Protein AF-A0A397FBP7-F1 (afdb_monomer_lite)

Organism: Aphanomyces astaci (NCBI:txid112090)

InterPro domains:
  IPR001757 P-type ATPase [TIGR01494] (170-275)
  IPR006544 P-type ATPase, subfamily V [PTHR45630] (65-369)
  IPR008250 P-type ATPase, A domain superfamily [SSF81653] (63-155)
  IPR018303 P-type ATPase, phosphorylation site [PS00154] (259-265)
  IPR023214 HAD superfamily [G3DSA:3.40.50.1000] (254-266)
  IPR023214 HAD superfamily [G3DSA:3.40.50.1000] (421-457)
  IPR023298 P-type ATPase, transmembrane domain superfamily [SSF81665] (27-251)
  IPR023299 P-type ATPase, cytoplasmic domain N [G3DSA:3.40.1110.10] (371-420)
  IPR036412 HAD-like superfamily [SSF56784] (252-458)

Foldseek 3Di:
DDDDDQDWPQWAFPVCVLPDPDDDDPVVVVVVCVRANDQDADDDDDDPVNVVVLVVVAPADDDDDDDDDDDDDAFDAAADDDDPVVDDRRDIRHCPPPPFPCVSHDDAPPDDDQDDDQDDPPPDDDDHDQDPVSGDDDDDGHGACRGPVNVVVVCVSVVPPPPRPPPVVVVVVLVVLQVVLVVVLVVLLVVQVVDPVDDPVVNVVVSVCSNVVSDPPCVRVVVHVVLVVVQVVCVVVVHHDRDSVCVVVVVVAQADEDEVAVTFFPVQKAWQAFFDAPDDDDDDPPDPTDGDFLLRADQVLLCQLLQQDPWDADPNDIHHGSVSVNSCVRNQWDADHQQKIAHDPPRDDHDRIDHHPDYDHDRPVPDDDDDPPLVLLLWDKDWTWADDDDPVCVVVVVVDDPVVRPPPTDTSGITTMDGHTDPCSQVVLVVCVVVNHQYAYDYPDDPSNVVNSCVVNVHHD

Sequence (461 aa):
MVFHRLSYPTTHALQYYTQHTGYHSLAELNAASARWQDNEFDIPMPEFWELLKQHLVAPFFVFQVNEAMLSGESIPLRKEMLDVSQYDADTVFNMDENVATVKKHILYGGTKVLQFTAANSAIHASSVPDPPDKGCIAFVLRTGFGTTQGNLMRTILFSAQRVTANNMESMLFILCLLCFALVASGMVLHQGLQDPTRNTFKLFLHCVMIITSVVPPELPMELSLAVTNSLLSLSKRNIFCTEPFRIPFAGKVDVVCFDKTGTLTSDALEMHGVAGLLATSVVPLDNPVQLVAPTALPTSVQLILAGCHSLMVVDGKVLGDPLETTILSHVKWNLRPGDVLVPHWSFSPGPKSMKIVHRYAFSSELKRMMYTHYAMKGCRVLALGSKSLSTRDLQRFKTIARSTMETDLVFGGFVVLDCPLKPDTADVILHLNKSNHKLVMITGDNALTACDVATQTNTRL

pLDDT: mean 74.11, std 14.35, range [25.36, 94.19]

Secondary structure (DSSP, 8-state):
----PPPPS-SSBHHHHHH-----SHHHHHHHHHHH--S-----PPPHHHHHHHHHHSSS-----------------------GGGS-TT-B--TTT-HHHHTTT---TTPPP----PPPTTS--SSPPPPTT----------GGGSHHHHHHHHHHHH--------HHHHHHHHHHHHHHHHHHHHHHHHHHH-TTS-HHHHHHHHHHHHHHTS-TTHHHHHHHHHHHHHHHHHTTT---S-GGGTGGGGG--EEEEPIIIIIB-S--EEEEEE---SS----TTS---PBPGGG--HHHHHHHHHS---EEETTEEES-HHHHHHHHHHTEEEETTTEEEE-TTS-SS-S-EE----PPP-GGG-----HHHHHTT-EEEEEEE----HHHHHTGGGS-HHHHSSSPEEEEEEEEE-PBPTTHHHHHHHHHHTT-EEEE--SS-HHHHHHHHHHHT-B-

Radius of gyration: 33.46 Å; chains: 1; bounding box: 72×76×107 Å

Structure (mmCIF, N/CA/C/O backbone):
data_AF-A0A397FBP7-F1
#
_entry.id   AF-A0A397FBP7-F1
#
loop_
_atom_site.group_PDB
_atom_site.id
_atom_site.type_symbol
_atom_site.label_atom_id
_atom_site.label_alt_id
_atom_site.label_comp_id
_atom_site.label_asym_id
_atom_site.label_entity_id
_atom_site.label_seq_id
_atom_site.pdbx_PDB_ins_code
_atom_site.Cartn_x
_atom_site.Cartn_y
_atom_site.Cartn_z
_atom_site.occupancy
_atom_site.B_iso_or_equiv
_atom_site.auth_seq_id
_atom_site.auth_comp_id
_atom_site.auth_asym_id
_atom_site.auth_atom_id
_atom_site.pdbx_PDB_model_num
ATOM 1 N N . MET A 1 1 ? -19.936 38.260 -5.306 1.00 57.00 1 MET A N 1
ATOM 2 C CA . MET A 1 1 ? -18.669 37.528 -5.522 1.00 57.00 1 MET A CA 1
ATOM 3 C C . MET A 1 1 ? -18.979 36.046 -5.462 1.00 57.00 1 MET A C 1
ATOM 5 O O . MET A 1 1 ? -19.593 35.624 -4.493 1.00 57.00 1 MET A O 1
ATOM 9 N N . VAL A 1 2 ? -18.639 35.290 -6.505 1.00 80.00 2 VAL A N 1
ATOM 10 C CA . VAL A 1 2 ? -18.796 33.828 -6.519 1.00 80.00 2 VAL A CA 1
ATOM 11 C C . VAL A 1 2 ? -17.425 33.237 -6.232 1.00 80.00 2 VAL A C 1
ATOM 13 O O . VAL A 1 2 ? -16.472 33.527 -6.952 1.00 80.00 2 VAL A O 1
ATOM 16 N N . PHE A 1 3 ? -17.311 32.455 -5.164 1.00 85.25 3 PHE A N 1
ATOM 17 C CA . PHE A 1 3 ? -16.082 31.731 -4.868 1.00 85.25 3 PHE A CA 1
ATOM 18 C C . PHE A 1 3 ? -15.971 30.546 -5.828 1.00 85.25 3 PHE A C 1
ATOM 20 O O . PHE A 1 3 ? -16.862 29.700 -5.878 1.00 85.25 3 PHE A O 1
ATOM 27 N N . HIS A 1 4 ? -14.889 30.493 -6.600 1.00 80.94 4 HIS A N 1
ATOM 28 C CA . HIS A 1 4 ? -14.573 29.373 -7.480 1.00 80.94 4 HIS A CA 1
ATOM 29 C C . HIS A 1 4 ? -13.304 28.673 -6.999 1.00 80.94 4 HIS A C 1
ATOM 31 O O . HIS A 1 4 ? -12.451 29.263 -6.334 1.00 80.94 4 HIS A O 1
ATOM 37 N N . ARG A 1 5 ? -13.156 27.397 -7.362 1.00 80.00 5 ARG A N 1
ATOM 38 C CA . ARG A 1 5 ? -11.921 26.660 -7.091 1.00 80.00 5 ARG A CA 1
ATOM 39 C C . ARG A 1 5 ? -10.759 27.290 -7.864 1.00 80.00 5 ARG A C 1
ATOM 41 O O . ARG A 1 5 ? -10.935 27.807 -8.971 1.00 80.00 5 ARG A O 1
ATOM 48 N N . LEU A 1 6 ? -9.568 27.240 -7.277 1.00 82.25 6 LEU A N 1
ATOM 49 C CA . LEU A 1 6 ? -8.357 27.731 -7.918 1.00 82.25 6 LEU A CA 1
ATOM 50 C C . LEU A 1 6 ? -8.073 26.937 -9.201 1.00 82.25 6 LEU A C 1
ATOM 52 O O . LEU A 1 6 ? -8.035 25.707 -9.181 1.00 82.25 6 LEU A O 1
ATOM 56 N N . SER A 1 7 ? -7.884 27.652 -10.309 1.00 80.00 7 SER A N 1
ATOM 57 C CA . SER A 1 7 ? -7.534 27.059 -11.602 1.00 80.00 7 SER A CA 1
ATOM 58 C C . SER A 1 7 ? -6.019 27.081 -11.794 1.00 80.00 7 SER A C 1
ATOM 60 O O . SER A 1 7 ? -5.401 28.151 -11.715 1.00 80.00 7 SER A O 1
ATOM 62 N N . TYR A 1 8 ? -5.446 25.903 -12.038 1.00 82.94 8 TYR A N 1
ATOM 63 C CA . TYR A 1 8 ? -4.032 25.691 -12.353 1.00 82.94 8 TYR A CA 1
ATOM 64 C C . TYR A 1 8 ? -3.817 25.650 -13.874 1.00 82.94 8 TYR A C 1
ATOM 66 O O . TYR A 1 8 ? -4.752 25.300 -14.598 1.00 82.94 8 TYR A O 1
ATOM 74 N N . PRO A 1 9 ? -2.609 25.975 -14.370 1.00 77.75 9 PRO A N 1
ATOM 75 C CA . PRO A 1 9 ? -2.277 25.911 -15.791 1.00 77.75 9 PRO A CA 1
ATOM 76 C C . PRO A 1 9 ? -2.092 24.449 -16.226 1.00 77.75 9 PRO A C 1
ATOM 78 O O . PRO A 1 9 ? -0.980 24.007 -16.503 1.00 77.75 9 PRO A O 1
ATOM 81 N N . THR A 1 10 ? -3.173 23.668 -16.240 1.00 73.94 10 THR A N 1
ATOM 82 C CA . THR A 1 10 ? -3.179 22.241 -16.622 1.00 73.94 10 THR A CA 1
ATOM 83 C C . THR A 1 10 ? -4.046 21.949 -17.846 1.00 73.94 10 THR A C 1
ATOM 85 O O . THR A 1 10 ? -4.311 20.784 -18.117 1.00 73.94 10 THR A O 1
ATOM 88 N N . THR A 1 11 ? -4.526 22.991 -18.531 1.00 74.06 11 THR A N 1
ATOM 89 C CA . THR A 1 11 ? -5.447 22.909 -19.679 1.00 74.06 11 THR A CA 1
ATOM 90 C C . THR A 1 11 ? -5.023 23.811 -20.846 1.00 74.06 11 THR A C 1
ATOM 92 O O . THR A 1 11 ? -5.834 24.121 -21.715 1.00 74.06 11 THR A O 1
ATOM 95 N N . HIS A 1 12 ? -3.770 24.279 -20.871 1.00 77.94 12 HIS A N 1
ATOM 96 C CA . HIS A 1 12 ? -3.262 25.103 -21.973 1.00 77.94 12 HIS A CA 1
ATOM 97 C C . HIS A 1 12 ? -2.798 24.238 -23.158 1.00 77.94 12 HIS A C 1
ATOM 99 O O . HIS A 1 12 ? -2.541 23.042 -23.018 1.00 77.94 12 HIS A O 1
ATOM 105 N N . ALA A 1 13 ? -2.679 24.843 -24.342 1.00 75.94 13 ALA A N 1
ATOM 106 C CA . ALA A 1 13 ? -2.097 24.186 -25.513 1.00 75.94 13 ALA A CA 1
ATOM 107 C C . ALA A 1 13 ? -0.622 23.826 -25.270 1.00 75.94 13 ALA A C 1
ATOM 109 O O . ALA A 1 13 ? 0.086 24.552 -24.571 1.00 75.94 13 ALA A O 1
ATOM 110 N N . LEU A 1 14 ? -0.132 22.741 -25.875 1.00 72.69 14 LEU A N 1
ATOM 111 C CA . LEU A 1 14 ? 1.269 22.314 -25.736 1.00 72.69 14 LEU A CA 1
ATOM 112 C C . LEU A 1 14 ? 2.275 23.419 -26.093 1.00 72.69 14 LEU A C 1
ATOM 114 O O . LEU A 1 14 ? 3.289 23.578 -25.412 1.00 72.69 14 LEU A O 1
ATOM 118 N N . GLN A 1 15 ? 1.940 24.242 -27.088 1.00 71.56 15 GLN A N 1
ATOM 119 C CA . GLN A 1 15 ? 2.752 25.376 -27.522 1.00 71.56 15 GLN A CA 1
ATOM 120 C C . GLN A 1 15 ? 3.007 26.405 -26.407 1.00 71.56 15 GLN A C 1
ATOM 122 O O . GLN A 1 15 ? 4.097 26.978 -26.327 1.00 71.56 15 GLN A O 1
ATOM 127 N N . TYR A 1 16 ? 2.038 26.600 -25.506 1.00 78.50 16 TYR A N 1
ATOM 128 C CA . TYR A 1 16 ? 2.185 27.497 -24.360 1.00 78.50 16 TYR A CA 1
ATOM 129 C C . TYR A 1 16 ? 3.340 27.052 -23.454 1.00 78.50 16 TYR A C 1
ATOM 131 O O . TYR A 1 16 ? 4.154 27.882 -23.059 1.00 78.50 16 TYR A O 1
ATOM 139 N N . TYR A 1 17 ? 3.462 25.748 -23.184 1.00 75.88 17 TYR A N 1
ATOM 140 C CA . TYR A 1 17 ? 4.515 25.202 -22.321 1.00 75.88 17 TYR A CA 1
ATOM 141 C C . TYR A 1 17 ? 5.895 25.221 -22.980 1.00 75.88 17 TYR A C 1
ATOM 143 O O . TYR A 1 17 ? 6.896 25.355 -22.285 1.00 75.88 17 TYR A O 1
ATOM 151 N N . THR A 1 18 ? 5.962 25.107 -24.308 1.00 71.81 18 THR A N 1
ATOM 152 C CA . THR A 1 18 ? 7.237 25.122 -25.043 1.00 71.81 18 THR A CA 1
ATOM 153 C C . THR A 1 18 ? 7.805 26.525 -25.210 1.00 71.81 18 THR A C 1
ATOM 155 O O . THR A 1 18 ? 9.017 26.690 -25.281 1.00 71.81 18 THR A O 1
ATOM 158 N N . GLN A 1 19 ? 6.931 27.531 -25.293 1.00 75.38 19 GLN A N 1
ATOM 159 C CA . GLN A 1 19 ? 7.318 28.931 -25.477 1.00 75.38 19 GLN A CA 1
ATOM 160 C C . GLN A 1 19 ? 7.490 29.679 -24.150 1.00 75.38 19 GLN A C 1
ATOM 162 O O . GLN A 1 19 ? 8.045 30.774 -24.141 1.00 75.38 19 GLN A O 1
ATOM 167 N N . HIS A 1 20 ? 7.005 29.124 -23.035 1.00 77.81 20 HIS A N 1
ATOM 168 C CA . HIS A 1 20 ? 7.120 29.763 -21.730 1.00 77.81 20 HIS A CA 1
ATOM 169 C C . HIS A 1 20 ? 8.555 29.731 -21.207 1.00 77.81 20 HIS A C 1
ATOM 171 O O . HIS A 1 20 ? 9.123 28.674 -20.945 1.00 77.81 20 HIS A O 1
ATOM 177 N N . THR A 1 21 ? 9.100 30.917 -20.963 1.00 79.38 21 THR A N 1
ATOM 178 C CA . THR A 1 21 ? 10.468 31.146 -20.478 1.00 79.38 21 THR A CA 1
ATOM 179 C C . THR A 1 21 ? 10.533 31.505 -18.990 1.00 79.38 21 THR A C 1
ATOM 181 O O . THR A 1 21 ? 11.575 31.931 -18.497 1.00 79.38 21 THR A O 1
ATOM 184 N N . GLY A 1 22 ? 9.428 31.310 -18.264 1.00 82.56 22 GLY A N 1
ATOM 185 C CA . GLY A 1 22 ? 9.288 31.644 -16.845 1.00 82.56 22 GLY A CA 1
ATOM 186 C C . GLY A 1 22 ? 8.736 33.053 -16.609 1.00 82.56 22 GLY A C 1
ATOM 187 O O . GLY A 1 22 ? 8.224 33.692 -17.523 1.00 82.56 22 GLY A O 1
ATOM 188 N N . TYR A 1 23 ? 8.806 33.517 -15.360 1.00 84.50 23 TYR A N 1
ATOM 189 C CA . TYR A 1 23 ? 8.371 34.863 -14.979 1.00 84.50 23 TYR A CA 1
ATOM 190 C C . TYR A 1 23 ? 9.497 35.869 -15.205 1.00 84.50 23 TYR A C 1
ATOM 192 O O . TYR A 1 23 ? 10.624 35.647 -14.757 1.00 84.50 23 TYR A O 1
ATOM 200 N N . HIS A 1 24 ? 9.192 36.985 -15.864 1.00 84.19 24 HIS A N 1
ATOM 201 C CA . HIS A 1 24 ? 10.197 37.990 -16.220 1.00 84.19 24 HIS A CA 1
ATOM 202 C C . HIS A 1 24 ? 10.176 39.208 -15.296 1.00 84.19 24 HIS A C 1
ATOM 204 O O . HIS A 1 24 ? 11.171 39.929 -15.215 1.00 84.19 24 HIS A O 1
ATOM 210 N N . SER A 1 25 ? 9.071 39.439 -14.579 1.00 89.25 25 SER A N 1
ATOM 211 C CA . SER A 1 25 ? 8.932 40.575 -13.666 1.00 89.25 25 SER A CA 1
ATOM 212 C C . SER A 1 25 ? 8.541 40.167 -12.243 1.00 89.25 25 SER A C 1
ATOM 214 O O . SER A 1 25 ? 7.801 39.212 -12.012 1.00 89.25 25 SER A O 1
ATOM 216 N N . LEU A 1 26 ? 8.993 40.960 -11.266 1.00 87.44 26 LEU A N 1
ATOM 217 C CA . LEU A 1 26 ? 8.579 40.841 -9.861 1.00 87.44 26 LEU A CA 1
ATOM 218 C C . LEU A 1 26 ? 7.067 41.050 -9.677 1.00 87.44 26 LEU A C 1
ATOM 220 O O . LEU A 1 26 ? 6.473 40.467 -8.778 1.00 87.44 26 LEU A O 1
ATOM 224 N N . ALA A 1 27 ? 6.429 41.855 -10.533 1.00 88.94 27 ALA A N 1
ATOM 225 C CA . ALA A 1 27 ? 4.986 42.078 -10.489 1.00 88.94 27 ALA A CA 1
ATOM 226 C C . ALA A 1 27 ? 4.200 40.815 -10.879 1.00 88.94 27 ALA A C 1
ATOM 228 O O . ALA A 1 27 ? 3.244 40.456 -10.192 1.00 88.94 27 ALA A O 1
ATOM 229 N N . GLU A 1 28 ? 4.631 40.114 -11.932 1.00 86.44 28 GLU A N 1
ATOM 230 C CA . GLU A 1 28 ? 4.066 38.817 -12.324 1.00 86.44 28 GLU A CA 1
ATOM 231 C C . GLU A 1 28 ? 4.289 37.762 -11.241 1.00 86.44 28 GLU A C 1
ATOM 233 O O . GLU A 1 28 ? 3.362 37.027 -10.906 1.00 86.44 28 GLU A O 1
ATOM 238 N N . LEU A 1 29 ? 5.486 37.730 -10.645 1.00 86.00 29 LEU A N 1
ATOM 239 C CA . LEU A 1 29 ? 5.803 36.814 -9.552 1.00 86.00 29 LEU A CA 1
ATOM 240 C C . LEU A 1 29 ? 4.919 37.069 -8.321 1.00 86.00 29 LEU A C 1
ATOM 242 O O . LEU A 1 29 ? 4.387 36.125 -7.743 1.00 86.00 29 LEU A O 1
ATOM 246 N N . ASN A 1 30 ? 4.706 38.332 -7.948 1.00 88.00 30 ASN A N 1
ATOM 247 C CA . ASN A 1 30 ? 3.845 38.696 -6.821 1.00 88.00 30 ASN A CA 1
ATOM 248 C C . ASN A 1 30 ? 2.370 38.382 -7.105 1.00 88.00 30 ASN A C 1
ATOM 250 O O . ASN A 1 30 ? 1.665 37.898 -6.222 1.00 88.00 30 ASN A O 1
ATOM 254 N N . ALA A 1 31 ? 1.898 38.606 -8.335 1.00 88.25 31 ALA A N 1
ATOM 255 C CA . ALA A 1 31 ? 0.549 38.217 -8.746 1.00 88.25 31 ALA A CA 1
ATOM 256 C C . ALA A 1 31 ? 0.365 36.689 -8.725 1.00 88.25 31 ALA A C 1
ATOM 258 O O . ALA A 1 31 ? -0.683 36.193 -8.305 1.00 88.25 31 ALA A O 1
ATOM 259 N N . ALA A 1 32 ? 1.393 35.940 -9.131 1.00 85.06 32 ALA A N 1
ATOM 260 C CA . ALA A 1 32 ? 1.426 34.486 -9.056 1.00 85.06 32 ALA A CA 1
ATOM 261 C C . ALA A 1 32 ? 1.427 33.989 -7.600 1.00 85.06 32 ALA A C 1
ATOM 263 O O . ALA A 1 32 ? 0.615 33.131 -7.254 1.00 85.06 32 ALA A O 1
ATOM 264 N N . SER A 1 33 ? 2.269 34.563 -6.736 1.00 86.06 33 SER A N 1
ATOM 265 C CA . SER A 1 33 ? 2.333 34.243 -5.302 1.00 86.06 33 SER A CA 1
ATOM 266 C C . SER A 1 33 ? 1.002 34.541 -4.602 1.00 86.06 33 SER A C 1
ATOM 268 O O . SER A 1 33 ? 0.471 33.685 -3.901 1.00 86.06 33 SER A O 1
ATOM 270 N N . ALA A 1 34 ? 0.365 35.681 -4.890 1.00 87.12 34 ALA A N 1
ATOM 271 C CA . ALA A 1 34 ? -0.956 36.002 -4.347 1.00 87.12 34 ALA A CA 1
ATOM 272 C C . ALA A 1 34 ? -2.055 35.024 -4.808 1.00 87.12 34 ALA A C 1
ATOM 274 O O . ALA A 1 34 ? -3.007 34.770 -4.070 1.00 87.12 34 ALA A O 1
ATOM 275 N N . ARG A 1 35 ? -1.942 34.474 -6.026 1.00 86.38 35 ARG A N 1
ATOM 276 C CA . ARG A 1 35 ? -2.928 33.546 -6.596 1.00 86.38 35 ARG A CA 1
ATOM 277 C C . ARG A 1 35 ? -2.742 32.106 -6.119 1.00 86.38 35 ARG A C 1
ATOM 279 O O . ARG A 1 35 ? -3.736 31.455 -5.807 1.00 86.38 35 ARG A O 1
ATOM 286 N N . TRP A 1 36 ? -1.515 31.589 -6.132 1.00 85.44 36 TRP A N 1
ATOM 287 C CA . TRP A 1 36 ? -1.226 30.172 -5.873 1.00 85.44 36 TRP A CA 1
ATOM 288 C C . TRP A 1 36 ? -0.623 29.886 -4.498 1.00 85.44 36 TRP A C 1
ATOM 290 O O . TRP A 1 36 ? -0.593 28.714 -4.124 1.00 85.44 36 TRP A O 1
ATOM 300 N N . GLN A 1 37 ? -0.237 30.924 -3.749 1.00 85.44 37 GLN A N 1
ATOM 301 C CA . GLN A 1 37 ? 0.437 30.837 -2.450 1.00 85.44 37 GLN A CA 1
ATOM 302 C C . GLN A 1 37 ? 1.759 30.052 -2.508 1.00 85.44 37 GLN A C 1
ATOM 304 O O . GLN A 1 37 ? 2.186 29.571 -3.564 1.00 85.44 37 GLN A O 1
ATOM 309 N N . ASP A 1 38 ? 2.440 29.977 -1.369 1.00 84.94 38 ASP A N 1
ATOM 310 C CA . ASP A 1 38 ? 3.718 29.287 -1.252 1.00 84.94 38 ASP A CA 1
ATOM 311 C C . ASP A 1 38 ? 3.538 27.762 -1.305 1.00 84.94 38 ASP A C 1
ATOM 313 O O . ASP A 1 38 ? 2.502 27.202 -0.935 1.00 84.94 38 ASP A O 1
ATOM 317 N N . ASN A 1 39 ? 4.557 27.060 -1.808 1.00 86.44 39 ASN A N 1
ATOM 318 C CA . ASN A 1 39 ? 4.550 25.601 -1.922 1.00 86.44 39 ASN A CA 1
ATOM 319 C C . ASN A 1 39 ? 4.962 24.940 -0.596 1.00 86.44 39 ASN A C 1
ATOM 321 O O . ASN A 1 39 ? 5.977 24.247 -0.533 1.00 86.44 39 ASN A O 1
ATOM 325 N N . GLU A 1 40 ? 4.170 25.160 0.450 1.00 82.12 40 GLU A N 1
ATOM 326 C CA . GLU A 1 40 ? 4.389 24.596 1.781 1.00 82.12 40 GLU A CA 1
ATOM 327 C C . GLU A 1 40 ? 3.232 23.677 2.188 1.00 82.12 40 GLU A C 1
ATOM 329 O O . GLU A 1 40 ? 2.059 23.934 1.906 1.00 82.12 40 GLU A O 1
ATOM 334 N N . PHE A 1 41 ? 3.578 22.560 2.830 1.00 76.56 41 PHE A N 1
ATOM 335 C CA . PHE A 1 41 ? 2.611 21.642 3.425 1.00 76.56 41 PHE A CA 1
ATOM 336 C C . PHE A 1 41 ? 2.532 21.923 4.916 1.00 76.56 41 PHE A C 1
ATOM 338 O O . PHE A 1 41 ? 3.184 21.247 5.708 1.00 76.56 41 PHE A O 1
ATOM 345 N N . ASP A 1 42 ? 1.733 22.916 5.287 1.00 76.75 42 ASP A N 1
ATOM 346 C CA . ASP A 1 42 ? 1.425 23.130 6.693 1.00 76.75 42 ASP A CA 1
ATOM 347 C C . ASP A 1 42 ? 0.279 22.197 7.096 1.00 76.75 42 ASP A C 1
ATOM 349 O O . ASP A 1 42 ? -0.862 22.324 6.635 1.00 76.75 42 ASP A O 1
ATOM 353 N N . ILE A 1 43 ? 0.616 21.175 7.879 1.00 74.69 43 ILE A N 1
ATOM 354 C CA . ILE A 1 43 ? -0.369 20.271 8.461 1.00 74.69 43 ILE A CA 1
ATOM 355 C C . ILE A 1 43 ? -0.781 20.915 9.780 1.00 74.69 43 ILE A C 1
ATOM 357 O O . ILE A 1 43 ? 0.038 20.937 10.700 1.00 74.69 43 ILE A O 1
ATOM 361 N N . PRO A 1 44 ? -2.027 21.408 9.909 1.00 69.88 44 PRO A N 1
ATOM 362 C CA . PRO A 1 44 ? -2.455 22.045 11.140 1.00 69.88 44 PRO A CA 1
ATOM 363 C C . PRO A 1 44 ? -2.399 21.015 12.264 1.00 69.88 44 PRO A C 1
ATOM 365 O O . PRO A 1 44 ? -3.188 20.065 12.308 1.00 69.88 44 PRO A O 1
ATOM 368 N N . MET A 1 45 ? -1.439 21.189 13.168 1.00 67.06 45 MET A N 1
ATOM 369 C CA . MET A 1 45 ? -1.418 20.432 14.405 1.00 67.06 45 MET A CA 1
ATOM 370 C C . MET A 1 45 ? -2.543 20.968 15.286 1.00 67.06 45 MET A C 1
ATOM 372 O O . MET A 1 45 ? -2.651 22.185 15.455 1.00 67.06 45 MET A O 1
ATOM 376 N N . PRO A 1 46 ? -3.395 20.095 15.843 1.00 67.44 46 PRO A N 1
ATOM 377 C CA . PRO A 1 46 ? -4.439 20.554 16.737 1.00 67.44 46 PRO A CA 1
ATOM 378 C C . PRO A 1 46 ? -3.785 21.231 17.941 1.00 67.44 46 PRO A C 1
ATOM 380 O O . PRO A 1 46 ? -2.845 20.698 18.538 1.00 67.44 46 PRO A O 1
ATOM 383 N N . GLU A 1 47 ? -4.275 22.414 18.295 1.00 76.69 47 GLU A N 1
ATOM 384 C CA . GLU A 1 47 ? -3.740 23.132 19.442 1.00 76.69 47 GLU A CA 1
ATOM 385 C C . GLU A 1 47 ? -3.972 22.330 20.723 1.00 76.69 47 GLU A C 1
ATOM 387 O O . GLU A 1 47 ? -4.967 21.608 20.865 1.00 76.69 47 GLU A O 1
ATOM 392 N N . PHE A 1 48 ? -3.092 22.526 21.707 1.00 73.94 48 PHE A N 1
ATOM 393 C CA . PHE A 1 48 ? -3.253 21.928 23.031 1.00 73.94 48 PHE A CA 1
ATOM 394 C C . PHE A 1 48 ? -4.657 22.164 23.597 1.00 73.94 48 PHE A C 1
ATOM 396 O O . PHE A 1 48 ? -5.221 21.263 24.201 1.00 73.94 48 PHE A O 1
ATOM 403 N N . TRP A 1 49 ? -5.252 23.339 23.372 1.00 75.69 49 TRP A N 1
ATOM 404 C CA . TRP A 1 49 ? -6.596 23.655 23.853 1.00 75.69 49 TRP A CA 1
ATOM 405 C C . TRP A 1 49 ? -7.716 22.939 23.105 1.00 75.69 49 TRP A C 1
ATOM 407 O O . TRP A 1 49 ? -8.738 22.633 23.717 1.00 75.69 49 TRP A O 1
ATOM 417 N N . GLU A 1 50 ? -7.564 22.673 21.811 1.00 71.31 50 GLU A N 1
ATOM 418 C CA . GLU A 1 50 ? -8.538 21.874 21.067 1.00 71.31 50 GLU A CA 1
ATOM 419 C C . GLU A 1 50 ? -8.482 20.420 21.506 1.00 71.31 50 GLU A C 1
ATOM 421 O O . GLU A 1 50 ? -9.524 19.829 21.788 1.00 71.31 50 GLU A O 1
ATOM 426 N N . LEU A 1 51 ? -7.269 19.881 21.646 1.00 65.81 51 LEU A N 1
ATOM 427 C CA . LEU A 1 51 ? -7.046 18.572 22.243 1.00 65.81 51 LEU A CA 1
ATOM 428 C C . LEU A 1 51 ? -7.634 18.544 23.655 1.00 65.81 51 LEU A C 1
ATOM 430 O O . LEU A 1 51 ? -8.487 17.714 23.935 1.00 65.81 51 LEU A O 1
ATOM 434 N N . LEU A 1 52 ? -7.293 19.499 24.522 1.00 65.00 52 LEU A N 1
ATOM 435 C CA . LEU A 1 52 ? -7.783 19.578 25.899 1.00 65.00 52 LEU A CA 1
ATOM 436 C C . LEU A 1 52 ? -9.309 19.699 25.971 1.00 65.00 52 LEU A C 1
ATOM 438 O O . LEU A 1 52 ? -9.917 19.024 26.790 1.00 65.00 52 LEU A O 1
ATOM 442 N N . LYS A 1 53 ? -9.960 20.502 25.121 1.00 67.00 53 LYS A N 1
ATOM 443 C CA . LYS A 1 53 ? -11.433 20.571 25.055 1.00 67.00 53 LYS A CA 1
ATOM 444 C C . LYS A 1 53 ? -12.032 19.237 24.625 1.00 67.00 53 LYS A C 1
ATOM 446 O O . LYS A 1 53 ? -13.000 18.790 25.230 1.00 67.00 53 LYS A O 1
ATOM 451 N N . GLN A 1 54 ? -11.450 18.591 23.617 1.00 61.78 54 GLN A N 1
ATOM 452 C CA . GLN A 1 54 ? -11.855 17.246 23.205 1.00 61.78 54 GLN A CA 1
ATOM 453 C C . GLN A 1 54 ? -11.652 16.232 24.341 1.00 61.78 54 GLN A C 1
ATOM 455 O O . GLN A 1 54 ? -12.481 15.344 24.526 1.00 61.78 54 GLN A O 1
ATOM 460 N N . HIS A 1 55 ? -10.604 16.408 25.146 1.00 61.41 55 HIS A N 1
ATOM 461 C CA . HIS A 1 55 ? -10.304 15.589 26.316 1.00 61.41 55 HIS A CA 1
ATOM 462 C C . HIS A 1 55 ? -11.243 15.859 27.497 1.00 61.41 55 HIS A C 1
ATOM 464 O O . HIS A 1 55 ? -11.629 14.913 28.162 1.00 61.41 55 HIS A O 1
ATOM 470 N N . LEU A 1 56 ? -11.662 17.103 27.741 1.00 55.81 56 LEU A N 1
ATOM 471 C CA . LEU A 1 56 ? -12.577 17.473 28.832 1.00 55.81 56 LEU A CA 1
ATOM 472 C C . LEU A 1 56 ? -14.014 16.980 28.607 1.00 55.81 56 LEU A C 1
ATOM 474 O O . LEU A 1 56 ? -14.783 16.873 29.558 1.00 55.81 56 LEU A O 1
ATOM 478 N N . VAL A 1 57 ? -14.385 16.694 27.356 1.00 60.75 57 VAL A N 1
ATOM 479 C CA . VAL A 1 57 ? -15.691 16.114 26.996 1.00 60.75 57 VAL A CA 1
ATOM 480 C C . VAL A 1 57 ? -15.671 14.579 27.089 1.00 60.75 57 VAL A C 1
ATOM 482 O O . VAL A 1 57 ? -16.726 13.954 27.185 1.00 60.75 57 VAL A O 1
ATOM 485 N N . ALA A 1 58 ? -14.486 13.958 27.095 1.00 51.00 58 ALA A N 1
ATOM 486 C CA . ALA A 1 58 ? -14.316 12.522 27.276 1.00 51.00 58 ALA A CA 1
ATOM 487 C C . ALA A 1 58 ? -14.072 12.204 28.761 1.00 51.00 58 ALA A C 1
ATOM 489 O O . ALA A 1 58 ? -13.297 12.895 29.416 1.00 51.00 58 ALA A O 1
ATOM 490 N N . PRO A 1 59 ? -14.692 11.155 29.321 1.00 41.91 59 PRO A N 1
ATOM 491 C CA . PRO A 1 59 ? -14.657 10.973 30.762 1.00 41.91 59 PRO A CA 1
ATOM 492 C C . PRO A 1 59 ? -13.250 10.668 31.314 1.00 41.91 59 PRO A C 1
ATOM 494 O O . PRO A 1 59 ? -12.955 11.164 32.392 1.00 41.91 59 PRO A O 1
ATOM 497 N N . PHE A 1 60 ? -12.344 9.966 30.607 1.00 45.41 60 PHE A N 1
ATOM 498 C CA . PHE A 1 60 ? -11.020 9.582 31.149 1.00 45.41 60 PHE A CA 1
ATOM 499 C C . PHE A 1 60 ? -9.949 9.442 30.045 1.00 45.41 60 PHE A C 1
ATOM 501 O O . PHE A 1 60 ? -10.233 8.647 29.153 1.00 45.41 60 PHE A O 1
ATOM 508 N N . PHE A 1 61 ? -8.776 10.141 30.096 1.00 44.19 61 PHE A N 1
ATOM 509 C CA . PHE A 1 61 ? -7.413 9.624 29.721 1.00 44.19 61 PHE A CA 1
ATOM 510 C C . PHE A 1 61 ? -6.207 10.598 29.537 1.00 44.19 61 PHE A C 1
ATOM 512 O O . PHE A 1 61 ? -6.375 11.806 29.412 1.00 44.19 61 PHE A O 1
ATOM 519 N N . VAL A 1 62 ? -5.000 9.982 29.428 1.00 36.12 62 VAL A N 1
ATOM 520 C CA . VAL A 1 62 ? -3.600 10.478 29.260 1.00 36.12 62 VAL A CA 1
ATOM 521 C C . VAL A 1 62 ? -3.057 10.425 27.802 1.00 36.12 62 VAL A C 1
ATOM 523 O O . VAL A 1 62 ? -3.504 9.617 26.992 1.00 36.12 62 VAL A O 1
ATOM 526 N N . PHE A 1 63 ? -2.059 11.270 27.485 1.00 30.31 63 PHE A N 1
ATOM 527 C CA . PHE A 1 63 ? -1.520 11.587 26.146 1.00 30.31 63 PHE A CA 1
ATOM 528 C C . PHE A 1 63 ? -0.214 10.836 25.774 1.00 30.31 63 PHE A C 1
ATOM 530 O O . PHE A 1 63 ? 0.695 10.750 26.600 1.00 30.31 63 PHE A O 1
ATOM 537 N N . GLN A 1 64 ? -0.065 10.366 24.524 1.00 28.88 64 GLN A N 1
ATOM 538 C CA . GLN A 1 64 ? 1.222 9.927 23.943 1.00 28.88 64 GLN A CA 1
ATOM 539 C C . GLN A 1 64 ? 1.213 10.083 22.406 1.00 28.88 64 GLN A C 1
ATOM 541 O O . GLN A 1 64 ? 0.199 9.794 21.777 1.00 28.88 64 GLN A O 1
ATOM 546 N N . VAL A 1 65 ? 2.320 10.548 21.805 1.00 25.36 65 VAL A N 1
ATOM 547 C CA . VAL A 1 65 ? 2.429 10.885 20.364 1.00 25.36 65 VAL A CA 1
ATOM 548 C C . VAL A 1 65 ? 3.495 10.029 19.681 1.00 25.36 65 VAL A C 1
ATOM 550 O O . VAL A 1 65 ? 4.562 9.803 20.250 1.00 25.36 65 VAL A O 1
ATOM 553 N N . ASN A 1 66 ? 3.212 9.580 18.455 1.00 27.50 66 ASN A N 1
ATOM 554 C CA . ASN A 1 66 ? 4.166 8.920 17.566 1.00 27.50 66 ASN A CA 1
ATOM 555 C C . ASN A 1 66 ? 4.008 9.457 16.136 1.00 27.50 66 ASN A C 1
ATOM 557 O O . ASN A 1 66 ? 2.892 9.536 15.621 1.00 27.50 66 ASN A O 1
ATOM 561 N N . GLU A 1 67 ? 5.130 9.776 15.501 1.00 27.36 67 GLU A N 1
ATOM 562 C CA . GLU A 1 67 ? 5.231 10.290 14.139 1.00 27.36 67 GLU A CA 1
ATOM 563 C C . GLU A 1 67 ? 6.046 9.307 13.299 1.00 27.36 67 GLU A C 1
ATOM 565 O O . GLU A 1 67 ? 7.276 9.304 13.357 1.00 27.36 67 GLU A O 1
ATOM 570 N N . ALA A 1 68 ? 5.384 8.462 12.501 1.00 26.42 68 ALA A N 1
ATOM 571 C CA . ALA A 1 68 ? 6.086 7.744 11.445 1.00 26.42 68 ALA A CA 1
ATOM 572 C C . ALA A 1 68 ? 5.184 7.267 10.296 1.00 26.42 68 ALA A C 1
ATOM 574 O O . ALA A 1 68 ? 4.152 6.635 10.503 1.00 26.42 68 ALA A O 1
ATOM 575 N N . MET A 1 69 ? 5.745 7.465 9.098 1.00 29.98 69 MET A N 1
ATOM 576 C CA . MET A 1 69 ? 5.568 6.735 7.837 1.00 29.98 69 MET A CA 1
ATOM 577 C C . MET A 1 69 ? 4.417 7.111 6.901 1.00 29.98 69 MET A C 1
ATOM 579 O O . MET A 1 69 ? 3.249 6.849 7.160 1.00 29.98 69 MET A O 1
ATOM 583 N N . LEU A 1 70 ? 4.807 7.545 5.696 1.00 27.22 70 LEU A N 1
ATOM 584 C CA . LEU A 1 70 ? 4.078 7.222 4.473 1.00 27.22 70 LEU A CA 1
ATOM 585 C C . LEU A 1 70 ? 5.004 7.283 3.250 1.00 27.22 70 LEU A C 1
ATOM 587 O O . LEU A 1 70 ? 5.410 8.356 2.822 1.00 27.22 70 LEU A O 1
ATOM 591 N N . SER A 1 71 ? 5.304 6.126 2.665 1.00 34.03 71 SER A N 1
ATOM 592 C CA . SER A 1 71 ? 5.186 5.925 1.214 1.00 34.03 71 SER A CA 1
ATOM 593 C C . SER A 1 71 ? 5.277 4.427 0.926 1.00 34.03 71 SER A C 1
ATOM 595 O O . SER A 1 71 ? 6.191 3.761 1.409 1.00 34.03 71 SER A O 1
ATOM 597 N N . GLY A 1 72 ? 4.285 3.908 0.204 1.00 46.03 72 GLY A N 1
ATOM 598 C CA . GLY A 1 72 ? 4.052 2.480 -0.016 1.00 46.03 72 GLY A CA 1
ATOM 599 C C . GLY A 1 72 ? 4.177 2.043 -1.474 1.00 46.03 72 GLY A C 1
ATOM 600 O O . GLY A 1 72 ? 3.507 1.097 -1.857 1.00 46.03 72 GLY A O 1
ATOM 601 N N . GLU A 1 73 ? 4.998 2.698 -2.299 1.00 39.69 73 GLU A N 1
ATOM 602 C CA . GLU A 1 73 ? 5.295 2.197 -3.651 1.00 39.69 73 GLU A CA 1
ATOM 603 C C . GLU A 1 73 ? 6.786 2.358 -3.985 1.00 39.69 73 GLU A C 1
ATOM 605 O O . GLU A 1 73 ? 7.368 3.427 -3.808 1.00 39.69 73 GLU A O 1
ATOM 610 N N . SER A 1 74 ? 7.414 1.271 -4.447 1.00 45.75 74 SER A N 1
ATOM 611 C CA . SER A 1 74 ? 8.875 1.087 -4.492 1.00 45.75 74 SER A CA 1
ATOM 612 C C . SER A 1 74 ? 9.455 0.847 -5.898 1.00 45.75 74 SER A C 1
ATOM 614 O O . SER A 1 74 ? 10.646 0.559 -6.022 1.00 45.75 74 SER A O 1
ATOM 616 N N . ILE A 1 75 ? 8.660 0.991 -6.970 1.00 54.91 75 ILE A N 1
ATOM 617 C CA . ILE A 1 75 ? 9.107 0.711 -8.348 1.00 54.91 75 ILE A CA 1
ATOM 618 C C . ILE A 1 75 ? 9.545 2.002 -9.071 1.00 54.91 75 ILE A C 1
ATOM 620 O O . ILE A 1 75 ? 8.723 2.901 -9.266 1.00 54.91 75 ILE A O 1
ATOM 624 N N . PRO A 1 76 ? 10.809 2.118 -9.523 1.00 55.12 76 PRO A N 1
ATOM 625 C CA . PRO A 1 76 ? 11.279 3.288 -10.260 1.00 55.12 76 PRO A CA 1
ATOM 626 C C . PRO A 1 76 ? 10.756 3.288 -11.706 1.00 55.12 76 PRO A C 1
ATOM 628 O O . PRO A 1 76 ? 10.931 2.322 -12.445 1.00 55.12 76 PRO A O 1
ATOM 631 N N . LEU A 1 77 ? 10.152 4.399 -12.140 1.00 62.72 77 LEU A N 1
ATOM 632 C CA . LEU A 1 77 ? 9.621 4.571 -13.499 1.00 62.72 77 LEU A CA 1
ATOM 633 C C . LEU A 1 77 ? 10.513 5.498 -14.337 1.00 62.72 77 LEU A C 1
ATOM 635 O O . LEU A 1 77 ? 10.906 6.570 -13.873 1.00 62.72 77 LEU A O 1
ATOM 639 N N . ARG A 1 78 ? 10.782 5.131 -15.600 1.00 66.25 78 ARG A N 1
ATOM 640 C CA . ARG A 1 78 ? 11.462 6.013 -16.566 1.00 66.25 78 ARG A CA 1
ATOM 641 C C . ARG A 1 78 ? 10.485 7.054 -17.116 1.00 66.25 78 ARG A C 1
ATOM 643 O O . ARG A 1 78 ? 9.349 6.731 -17.460 1.00 66.25 78 ARG A O 1
ATOM 650 N N . LYS A 1 79 ? 10.956 8.294 -17.220 1.00 72.50 79 LYS A N 1
ATOM 651 C CA . LYS A 1 79 ? 10.222 9.436 -17.770 1.00 72.50 79 LYS A CA 1
ATOM 652 C C . LYS A 1 79 ? 10.959 9.973 -18.985 1.00 72.50 79 LYS A C 1
ATOM 654 O O . LYS A 1 79 ? 12.187 9.910 -19.033 1.00 72.50 79 LYS A O 1
ATOM 659 N N . GLU A 1 80 ? 10.204 10.457 -19.958 1.00 70.25 80 GLU A N 1
ATOM 660 C CA . GLU A 1 80 ? 10.737 10.932 -21.235 1.00 70.25 80 GLU A CA 1
ATOM 661 C C . GLU A 1 80 ? 10.431 12.416 -21.421 1.00 70.25 80 GLU A C 1
ATOM 663 O O . GLU A 1 80 ? 9.437 12.930 -20.904 1.00 70.25 80 GLU A O 1
ATOM 668 N N . MET A 1 81 ? 11.283 13.104 -22.179 1.00 68.81 81 MET A N 1
ATOM 669 C CA . MET A 1 81 ? 11.015 14.468 -22.622 1.00 68.81 81 MET A CA 1
ATOM 670 C C . MET A 1 81 ? 9.839 14.469 -23.605 1.00 68.81 81 MET A C 1
ATOM 672 O O . MET A 1 81 ? 9.649 13.513 -24.356 1.00 68.81 81 MET A O 1
ATOM 676 N N . LEU A 1 82 ? 9.044 15.536 -23.588 1.00 68.06 82 LEU A N 1
ATOM 677 C CA . LEU A 1 82 ? 7.989 15.734 -24.573 1.00 68.06 82 LEU A CA 1
ATOM 678 C C . LEU A 1 82 ? 8.613 16.144 -25.919 1.00 68.06 82 LEU A C 1
ATOM 680 O O . LEU A 1 82 ? 9.208 17.216 -26.015 1.00 68.06 82 LEU A O 1
ATOM 684 N N . ASP A 1 83 ? 8.469 15.305 -26.946 1.00 62.00 83 ASP A N 1
ATOM 685 C CA . ASP A 1 83 ? 8.856 15.637 -28.321 1.00 62.00 83 ASP A CA 1
ATOM 686 C C . ASP A 1 83 ? 7.673 16.284 -29.054 1.00 62.00 83 ASP A C 1
ATOM 688 O O . ASP A 1 83 ? 6.697 15.631 -29.419 1.00 62.00 83 ASP A O 1
ATOM 692 N N . VAL A 1 84 ? 7.757 17.601 -29.232 1.00 59.66 84 VAL A N 1
ATOM 693 C CA . VAL A 1 84 ? 6.696 18.447 -29.804 1.00 59.66 84 VAL A CA 1
ATOM 694 C C . VAL A 1 84 ? 6.520 18.189 -31.303 1.00 59.66 84 VAL A C 1
ATOM 696 O O . VAL A 1 84 ? 5.457 18.463 -31.847 1.00 59.66 84 VAL A O 1
ATOM 699 N N . SER A 1 85 ? 7.525 17.614 -31.976 1.00 56.78 85 SER A N 1
ATOM 700 C CA . SER A 1 85 ? 7.468 17.319 -33.415 1.00 56.78 85 SER A CA 1
ATOM 701 C C . SER A 1 85 ? 6.463 16.219 -33.786 1.00 56.78 85 SER A C 1
ATOM 703 O O . SER A 1 85 ? 6.155 16.039 -34.962 1.00 56.78 85 SER A O 1
ATOM 705 N N . GLN A 1 86 ? 5.949 15.493 -32.788 1.00 56.72 86 GLN A N 1
ATOM 706 C CA . GLN A 1 86 ? 5.029 14.367 -32.958 1.00 56.72 86 GLN A CA 1
ATOM 707 C C . GLN A 1 86 ? 3.549 14.741 -32.761 1.00 56.72 86 GLN A C 1
ATOM 709 O O . GLN A 1 86 ? 2.691 13.881 -32.950 1.00 56.72 86 GLN A O 1
ATOM 714 N N . TYR A 1 87 ? 3.237 15.988 -32.381 1.00 62.72 87 TYR A N 1
ATOM 715 C CA . TYR A 1 87 ? 1.880 16.431 -32.039 1.00 62.72 87 TYR A CA 1
ATOM 716 C C . TYR A 1 87 ? 1.471 17.680 -32.834 1.00 62.72 87 TYR A C 1
ATOM 718 O O . TYR A 1 87 ? 2.293 18.563 -33.073 1.00 62.72 87 TYR A O 1
ATOM 726 N N . ASP A 1 88 ? 0.191 17.774 -33.209 1.00 59.66 88 ASP A N 1
ATOM 727 C CA . ASP A 1 88 ? -0.361 18.956 -33.882 1.00 59.66 88 ASP A CA 1
ATOM 728 C C . ASP A 1 88 ? -0.348 20.181 -32.950 1.00 59.66 88 ASP A C 1
ATOM 730 O O . ASP A 1 88 ? -0.526 20.066 -31.732 1.00 59.66 88 ASP A O 1
ATOM 734 N N . ALA A 1 89 ? -0.164 21.376 -33.520 1.00 56.78 89 ALA A N 1
ATOM 735 C CA . ALA A 1 89 ? 0.018 22.623 -32.767 1.00 56.78 89 ALA A CA 1
ATOM 736 C C . ALA A 1 89 ? -1.163 22.973 -31.832 1.00 56.78 89 ALA A C 1
ATOM 738 O O . ALA A 1 89 ? -0.949 23.566 -30.774 1.00 56.78 89 ALA A O 1
ATOM 739 N N . ASP A 1 90 ? -2.380 22.539 -32.177 1.00 58.88 90 ASP A N 1
ATOM 740 C CA . ASP A 1 90 ? -3.611 22.801 -31.416 1.00 58.88 90 ASP A CA 1
ATOM 741 C C . ASP A 1 90 ? -3.921 21.734 -30.350 1.00 58.88 90 ASP A C 1
ATOM 743 O O . ASP A 1 90 ? -4.959 21.789 -29.684 1.00 58.88 90 ASP A O 1
ATOM 747 N N . THR A 1 91 ? -3.040 20.746 -30.154 1.00 65.81 91 THR A N 1
ATOM 748 C CA . THR A 1 91 ? -3.291 19.689 -29.168 1.00 65.81 91 THR A CA 1
ATOM 749 C C . THR A 1 91 ? -3.236 20.267 -27.747 1.00 65.81 91 THR A C 1
ATOM 751 O O . THR A 1 91 ? -2.199 20.749 -27.276 1.00 65.81 91 THR A O 1
ATOM 754 N N . VAL A 1 92 ? -4.370 20.221 -27.041 1.00 65.56 92 VAL A N 1
ATOM 755 C CA . VAL A 1 92 ? -4.487 20.708 -25.660 1.00 65.56 92 VAL A CA 1
ATOM 756 C C . VAL A 1 92 ? -3.830 19.714 -24.706 1.00 65.56 92 VAL A C 1
ATOM 758 O O . VAL A 1 92 ? -4.144 18.521 -24.711 1.00 65.56 92 VAL A O 1
ATOM 761 N N . PHE A 1 93 ? -2.940 20.207 -23.844 1.00 65.19 93 PHE A N 1
ATOM 762 C CA . PHE A 1 93 ? -2.405 19.419 -22.742 1.00 65.19 93 PHE A CA 1
ATOM 763 C C . PHE A 1 93 ? -3.485 19.319 -21.669 1.00 65.19 93 PHE A C 1
ATOM 765 O O . PHE A 1 93 ? -3.606 20.200 -20.822 1.00 65.19 93 PHE A O 1
ATOM 772 N N . ASN A 1 94 ? -4.307 18.274 -21.732 1.00 65.75 94 ASN A N 1
ATOM 773 C CA . ASN A 1 94 ? -5.273 17.987 -20.682 1.00 65.75 94 ASN A CA 1
ATOM 774 C C . ASN A 1 94 ? -4.743 16.863 -19.787 1.00 65.75 94 ASN A C 1
ATOM 776 O O . ASN A 1 94 ? -4.606 15.717 -20.221 1.00 65.75 94 ASN A O 1
ATOM 780 N N . MET A 1 95 ? -4.454 17.203 -18.528 1.00 63.38 95 MET A N 1
ATOM 781 C CA . MET A 1 95 ? -4.007 16.240 -17.517 1.00 63.38 95 MET A CA 1
ATOM 782 C C . MET A 1 95 ? -5.077 15.172 -17.215 1.00 63.38 95 MET A C 1
ATOM 784 O O . MET A 1 95 ? -4.717 14.069 -16.802 1.00 63.38 95 MET A O 1
ATOM 788 N N . ASP A 1 96 ? -6.361 15.485 -17.436 1.00 60.44 96 ASP A N 1
ATOM 789 C CA . ASP A 1 96 ? -7.494 14.668 -16.989 1.00 60.44 96 ASP A CA 1
ATOM 790 C C . ASP A 1 96 ? -8.082 13.756 -18.095 1.00 60.44 96 ASP A C 1
ATOM 792 O O . ASP A 1 96 ? -8.644 12.712 -17.773 1.00 60.44 96 ASP A O 1
ATOM 796 N N . GLU A 1 97 ? -7.916 14.079 -19.389 1.00 55.19 97 GLU A N 1
ATOM 797 C CA . GLU A 1 97 ? -8.536 13.323 -20.506 1.00 55.19 97 GLU A CA 1
ATOM 798 C C . GLU A 1 97 ? -7.581 12.363 -21.252 1.00 55.19 97 GLU A C 1
ATOM 800 O O . GLU A 1 97 ? -8.020 11.313 -21.713 1.00 55.19 97 GLU A O 1
ATOM 805 N N . ASN A 1 98 ? -6.270 12.644 -21.325 1.00 52.31 98 ASN A N 1
ATOM 806 C CA . ASN A 1 98 ? -5.296 11.863 -22.120 1.00 52.31 98 ASN A CA 1
ATOM 807 C C . ASN A 1 98 ? -4.243 11.150 -21.248 1.00 52.31 98 ASN A C 1
ATOM 809 O O . ASN A 1 98 ? -3.032 11.351 -21.357 1.00 52.31 98 ASN A O 1
ATOM 813 N N . VAL A 1 99 ? -4.721 10.297 -20.340 1.00 54.38 99 VAL A N 1
ATOM 814 C CA . VAL A 1 99 ? -3.956 9.802 -19.179 1.00 54.38 99 VAL A CA 1
ATOM 815 C C . VAL A 1 99 ? -2.780 8.869 -19.528 1.00 54.38 99 VAL A C 1
ATOM 817 O O . VAL A 1 99 ? -1.841 8.772 -18.742 1.00 54.38 99 VAL A O 1
ATOM 820 N N . ALA A 1 100 ? -2.769 8.173 -20.670 1.00 53.06 100 ALA A N 1
ATOM 821 C CA . ALA A 1 100 ? -1.740 7.154 -20.943 1.00 53.06 100 ALA A CA 1
ATOM 822 C C . ALA A 1 100 ? -0.460 7.705 -21.600 1.00 53.06 100 ALA A C 1
ATOM 824 O O . ALA A 1 100 ? 0.649 7.369 -21.172 1.00 53.06 100 ALA A O 1
ATOM 825 N N . THR A 1 101 ? -0.597 8.561 -22.613 1.00 60.12 101 THR A N 1
ATOM 826 C CA . THR A 1 101 ? 0.533 9.124 -23.371 1.00 60.12 101 THR A CA 1
ATOM 827 C C . THR A 1 101 ? 1.229 10.229 -22.580 1.00 60.12 101 THR A C 1
ATOM 829 O O . THR A 1 101 ? 2.449 10.209 -22.418 1.00 60.12 101 THR A O 1
ATOM 832 N N . VAL A 1 102 ? 0.454 11.124 -21.963 1.00 64.94 102 VAL A N 1
ATOM 833 C CA . VAL A 1 102 ? 0.970 12.293 -21.236 1.00 64.94 102 VAL A CA 1
ATOM 834 C C . VAL A 1 102 ? 1.632 11.914 -19.900 1.00 64.94 102 VAL A C 1
ATOM 836 O O . VAL A 1 102 ? 2.604 12.539 -19.473 1.00 64.94 102 VAL A O 1
ATOM 839 N N . LYS A 1 103 ? 1.192 10.831 -19.244 1.00 65.12 103 LYS A N 1
ATOM 840 C CA . LYS A 1 103 ? 1.727 10.389 -17.936 1.00 65.12 103 LYS A CA 1
ATOM 841 C C . LYS A 1 103 ? 3.198 9.955 -17.979 1.00 65.12 103 LYS A C 1
ATOM 843 O O . LYS A 1 103 ? 3.860 9.949 -16.936 1.00 65.12 103 LYS A O 1
ATOM 848 N N . LYS A 1 104 ? 3.743 9.638 -19.159 1.00 66.81 104 LYS A N 1
ATOM 849 C CA . LYS A 1 104 ? 5.182 9.366 -19.355 1.00 66.81 104 LYS A CA 1
ATOM 850 C C . LYS A 1 104 ? 6.046 10.626 -19.221 1.00 66.81 104 LYS A C 1
ATOM 852 O O . LYS A 1 104 ? 7.226 10.513 -18.895 1.00 66.81 104 LYS A O 1
ATOM 857 N N . HIS A 1 105 ? 5.441 11.800 -19.385 1.00 73.06 105 HIS A N 1
ATOM 858 C CA . HIS A 1 105 ? 6.103 13.105 -19.339 1.00 73.06 105 HIS A CA 1
ATOM 859 C C . HIS A 1 105 ? 5.860 13.862 -18.018 1.00 73.06 105 HIS A C 1
ATOM 861 O O . HIS A 1 105 ? 6.538 14.843 -17.737 1.00 73.06 105 HIS A O 1
ATOM 867 N N . ILE A 1 106 ? 4.920 13.407 -17.179 1.00 75.81 106 ILE A N 1
ATOM 868 C CA . ILE A 1 106 ? 4.580 14.056 -15.900 1.00 75.81 106 ILE A CA 1
ATOM 869 C C . ILE A 1 106 ? 5.398 13.473 -14.740 1.00 75.81 106 ILE A C 1
ATOM 871 O O . ILE A 1 106 ? 5.445 12.253 -14.546 1.00 75.81 106 ILE A O 1
ATOM 875 N N . LEU A 1 107 ? 5.968 14.357 -13.919 1.00 76.75 107 LEU A N 1
ATOM 876 C CA . LEU A 1 107 ? 6.580 14.049 -12.623 1.00 76.75 107 LEU A CA 1
ATOM 877 C C . LEU A 1 107 ? 5.615 14.417 -11.487 1.00 76.75 107 LEU A C 1
ATOM 879 O O . LEU A 1 107 ? 4.954 15.452 -11.545 1.00 76.75 107 LEU A O 1
ATOM 883 N N . TYR A 1 108 ? 5.533 13.573 -10.458 1.00 79.06 108 TYR A N 1
ATOM 884 C CA . TYR A 1 108 ? 4.671 13.806 -9.295 1.00 79.06 108 TYR A CA 1
ATOM 885 C C . TYR A 1 108 ? 5.503 14.177 -8.064 1.00 79.06 108 TYR A C 1
ATOM 887 O O . TYR A 1 108 ? 6.599 13.650 -7.862 1.00 79.06 108 TYR A O 1
ATOM 895 N N . GLY A 1 109 ? 4.961 15.065 -7.227 1.00 74.38 109 GLY A N 1
ATOM 896 C CA . GLY A 1 109 ? 5.534 15.382 -5.917 1.00 74.38 109 GLY A CA 1
ATOM 897 C C . GLY A 1 109 ? 5.635 14.136 -5.033 1.00 74.38 109 GLY A C 1
ATOM 898 O O . GLY A 1 109 ? 4.809 13.229 -5.143 1.00 74.38 109 GLY A O 1
ATOM 899 N N . GLY A 1 110 ? 6.685 14.071 -4.212 1.00 71.19 110 GLY A N 1
ATOM 900 C CA . GLY A 1 110 ? 6.974 12.919 -3.351 1.00 71.19 110 GLY A CA 1
ATOM 901 C C . GLY A 1 110 ? 7.754 11.790 -4.034 1.00 71.19 110 GLY A C 1
ATOM 902 O O . GLY A 1 110 ? 8.087 10.807 -3.380 1.00 71.19 110 GLY A O 1
ATOM 903 N N . THR A 1 111 ? 8.093 11.924 -5.322 1.00 69.00 111 THR A N 1
ATOM 904 C CA . THR A 1 111 ? 8.947 10.960 -6.037 1.00 69.00 111 THR A CA 1
ATOM 905 C C . THR A 1 111 ? 10.414 11.399 -6.035 1.00 69.00 111 THR A C 1
ATOM 907 O O . THR A 1 111 ? 10.723 12.579 -6.200 1.00 69.00 111 THR A O 1
ATOM 910 N N . LYS A 1 112 ? 11.342 10.449 -5.847 1.00 69.00 112 LYS A N 1
ATOM 911 C CA . LYS A 1 112 ? 12.791 10.704 -5.888 1.00 69.00 112 LYS A CA 1
ATOM 912 C C . LYS A 1 112 ? 13.345 10.377 -7.274 1.00 69.00 112 LYS A C 1
ATOM 914 O O . LYS A 1 112 ? 13.257 9.237 -7.725 1.00 69.00 112 LYS A O 1
ATOM 919 N N . VAL A 1 113 ? 13.966 11.357 -7.928 1.00 68.56 113 VAL A N 1
ATOM 920 C CA . VAL A 1 113 ? 14.689 11.135 -9.189 1.00 68.56 113 VAL A CA 1
ATOM 921 C C . VAL A 1 113 ? 16.026 10.463 -8.876 1.00 68.56 113 VAL A C 1
ATOM 923 O O . VAL A 1 113 ? 16.852 11.021 -8.159 1.00 68.56 113 VAL A O 1
ATOM 926 N N . LEU A 1 114 ? 16.225 9.245 -9.384 1.00 66.12 114 LEU A N 1
ATOM 927 C CA . LEU A 1 114 ? 17.436 8.452 -9.132 1.00 66.12 114 LEU A CA 1
ATOM 928 C C . LEU A 1 114 ? 18.552 8.750 -10.137 1.00 66.12 114 LEU A C 1
ATOM 930 O O . LEU A 1 114 ? 19.722 8.788 -9.778 1.00 66.12 114 LEU A O 1
ATOM 934 N N . GLN A 1 115 ? 18.184 8.947 -11.402 1.00 67.50 115 GLN A N 1
ATOM 935 C CA . GLN A 1 115 ? 19.111 9.210 -12.492 1.00 67.50 115 GLN A CA 1
ATOM 936 C C . GLN A 1 115 ? 18.422 10.083 -13.538 1.00 67.50 115 GLN A C 1
ATOM 938 O O . GLN A 1 115 ? 17.242 9.895 -13.835 1.00 67.50 115 GLN A O 1
ATOM 943 N N . PHE A 1 116 ? 19.177 11.005 -14.125 1.00 69.50 116 PHE A N 1
ATOM 944 C CA . PHE A 1 116 ? 18.758 11.800 -15.269 1.00 69.50 116 PHE A CA 1
ATOM 945 C C . PHE A 1 116 ? 19.843 11.749 -16.345 1.00 69.50 116 PHE A C 1
ATOM 947 O O . PHE A 1 116 ? 21.021 11.541 -16.056 1.00 69.50 116 PHE A O 1
ATOM 954 N N . THR A 1 117 ? 19.439 11.883 -17.603 1.00 64.56 117 THR A N 1
ATOM 955 C CA . THR A 1 117 ? 20.362 12.061 -18.727 1.00 64.56 117 THR A CA 1
ATOM 956 C C . THR A 1 117 ? 20.085 13.437 -19.300 1.00 64.56 117 THR A C 1
ATOM 958 O O . THR A 1 117 ? 18.965 13.700 -19.730 1.00 64.56 117 THR A O 1
ATOM 961 N N . ALA A 1 118 ? 21.080 14.322 -19.258 1.00 58.38 118 ALA A N 1
ATOM 962 C CA . ALA A 1 118 ? 20.959 15.645 -19.850 1.00 58.38 118 ALA A CA 1
ATOM 963 C C . ALA A 1 118 ? 20.762 15.509 -21.367 1.00 58.38 118 ALA A C 1
ATOM 965 O O . ALA A 1 118 ? 21.445 14.712 -22.017 1.00 58.38 118 ALA A O 1
ATOM 966 N N . ALA A 1 119 ? 19.813 16.261 -21.926 1.00 53.56 119 ALA A N 1
ATOM 967 C CA . ALA A 1 119 ? 19.635 16.313 -23.367 1.00 53.56 119 ALA A CA 1
ATOM 968 C C . ALA A 1 119 ? 20.902 16.899 -24.005 1.00 53.56 119 ALA A C 1
ATOM 970 O O . ALA A 1 119 ? 21.434 17.908 -23.542 1.00 53.56 119 ALA A O 1
ATOM 971 N N . ASN A 1 120 ? 21.393 16.263 -25.072 1.00 49.09 120 ASN A N 1
ATOM 972 C CA . ASN A 1 120 ? 22.419 16.876 -25.906 1.00 49.09 120 ASN A CA 1
ATOM 973 C C . ASN A 1 120 ? 21.862 18.194 -26.458 1.00 49.09 120 ASN A C 1
ATOM 975 O O . ASN A 1 120 ? 20.725 18.233 -26.926 1.00 49.09 120 ASN A O 1
ATOM 979 N N . SER A 1 121 ? 22.694 19.230 -26.418 1.00 47.16 121 SER A N 1
ATOM 980 C CA . SER A 1 121 ? 22.456 20.667 -26.630 1.00 47.16 121 SER A CA 1
ATOM 981 C C . SER A 1 121 ? 21.823 21.094 -27.972 1.00 47.16 121 SER A C 1
ATOM 983 O O . SER A 1 121 ? 21.944 22.248 -28.365 1.00 47.16 121 SER A O 1
ATOM 985 N N . ALA A 1 122 ? 21.196 20.187 -28.722 1.00 43.53 122 ALA A N 1
ATOM 986 C CA . ALA A 1 122 ? 20.816 20.369 -30.122 1.00 43.53 122 ALA A CA 1
ATOM 987 C C . ALA A 1 122 ? 19.303 20.522 -30.380 1.00 43.53 122 ALA A C 1
ATOM 989 O O . ALA A 1 122 ? 18.929 20.752 -31.524 1.00 43.53 122 ALA A O 1
ATOM 990 N N . ILE A 1 123 ? 18.433 20.392 -29.366 1.00 47.75 123 ILE A N 1
ATOM 991 C CA . ILE A 1 123 ? 16.961 20.445 -29.556 1.00 47.75 123 ILE A CA 1
ATOM 992 C C . ILE A 1 123 ? 16.343 21.767 -29.056 1.00 47.75 123 ILE A C 1
ATOM 994 O O . ILE A 1 123 ? 15.191 22.071 -29.355 1.00 47.75 123 ILE A O 1
ATOM 998 N N . HIS A 1 124 ? 17.100 22.621 -28.362 1.00 47.41 124 HIS A N 1
ATOM 999 C CA . HIS A 1 124 ? 16.571 23.897 -27.882 1.00 47.41 124 HIS A CA 1
ATOM 1000 C C . HIS A 1 124 ? 16.606 24.969 -28.973 1.00 47.41 124 HIS A C 1
ATOM 1002 O O . HIS A 1 124 ? 17.561 25.731 -29.112 1.00 47.41 124 HIS A O 1
ATOM 1008 N N . ALA A 1 125 ? 15.507 25.076 -29.716 1.00 44.69 125 ALA A N 1
ATOM 1009 C CA . ALA A 1 125 ? 15.086 26.384 -30.182 1.00 44.69 125 ALA A CA 1
ATOM 1010 C C . ALA A 1 125 ? 14.754 27.256 -28.950 1.00 44.69 125 ALA A C 1
ATOM 1012 O O . ALA A 1 125 ? 13.947 26.878 -28.105 1.00 44.69 125 ALA A O 1
ATOM 1013 N N . SER A 1 126 ? 15.369 28.439 -28.903 1.00 53.38 126 SER A N 1
ATOM 1014 C CA . SER A 1 126 ? 15.002 29.647 -28.142 1.00 53.38 126 SER A CA 1
ATOM 1015 C C . SER A 1 126 ? 15.215 29.725 -26.609 1.00 53.38 126 SER A C 1
ATOM 1017 O O . SER A 1 126 ? 14.450 29.217 -25.801 1.00 53.38 126 SER A O 1
ATOM 1019 N N . SER A 1 127 ? 16.159 30.606 -26.242 1.00 59.75 127 SER A N 1
ATOM 1020 C CA . SER A 1 127 ? 16.131 31.599 -25.138 1.00 59.75 127 SER A CA 1
ATOM 1021 C C . SER A 1 127 ? 16.460 31.237 -23.679 1.00 59.75 127 SER A C 1
ATOM 1023 O O . SER A 1 127 ? 16.791 32.161 -22.937 1.00 59.75 127 SER A O 1
ATOM 1025 N N . VAL A 1 128 ? 16.454 29.971 -23.248 1.00 67.81 128 VAL A N 1
ATOM 1026 C CA . VAL A 1 128 ? 16.785 29.612 -21.847 1.00 67.81 128 VAL A CA 1
ATOM 1027 C C . VAL A 1 128 ? 18.208 29.032 -21.758 1.00 67.81 128 VAL A C 1
ATOM 1029 O O . VAL A 1 128 ? 18.506 28.098 -22.501 1.00 67.81 128 VAL A O 1
ATOM 1032 N N . PRO A 1 129 ? 19.100 29.565 -20.896 1.00 72.44 129 PRO A N 1
ATOM 1033 C CA . PRO A 1 129 ? 20.444 29.017 -20.710 1.00 72.44 129 PRO A CA 1
ATOM 1034 C C . PRO A 1 129 ? 20.416 27.647 -20.017 1.00 72.44 129 PRO A C 1
ATOM 1036 O O . PRO A 1 129 ? 19.525 27.364 -19.216 1.00 72.44 129 PRO A O 1
ATOM 1039 N N . ASP A 1 130 ? 21.425 26.818 -20.300 1.00 69.88 130 ASP A N 1
ATOM 1040 C CA . ASP A 1 130 ? 21.576 25.510 -19.660 1.00 69.88 130 ASP A CA 1
ATOM 1041 C C . ASP A 1 130 ? 21.691 25.654 -18.130 1.00 69.88 130 ASP A C 1
ATOM 1043 O O . ASP A 1 130 ? 22.375 26.562 -17.639 1.00 69.88 130 ASP A O 1
ATOM 1047 N N . PRO A 1 131 ? 21.057 24.759 -17.350 1.00 78.06 131 PRO A N 1
ATOM 1048 C CA . PRO A 1 131 ? 21.118 24.825 -15.899 1.00 78.06 131 PRO A CA 1
ATOM 1049 C C . PRO A 1 131 ? 22.555 24.578 -15.404 1.00 78.06 131 PRO A C 1
ATOM 1051 O O . PRO A 1 131 ? 23.248 23.710 -15.946 1.00 78.06 131 PRO A O 1
ATOM 1054 N N . PRO A 1 132 ? 23.002 25.270 -14.337 1.00 79.00 132 PRO A N 1
ATOM 1055 C CA . PRO A 1 132 ? 24.372 25.161 -13.820 1.00 79.00 132 PRO A CA 1
ATOM 1056 C C . PRO A 1 132 ? 24.732 23.729 -13.392 1.00 79.00 132 PRO A C 1
ATOM 1058 O O . PRO A 1 132 ? 25.871 23.296 -13.560 1.00 79.00 132 PRO A O 1
ATOM 1061 N N . ASP A 1 133 ? 23.736 22.966 -12.937 1.00 75.94 133 ASP A N 1
ATOM 1062 C CA . ASP A 1 133 ? 23.894 21.584 -12.478 1.00 75.94 133 ASP A CA 1
ATOM 1063 C C . ASP A 1 133 ? 23.802 20.550 -13.613 1.00 75.94 133 ASP A C 1
ATOM 1065 O O . ASP A 1 133 ? 23.839 19.344 -13.361 1.00 75.94 133 ASP A O 1
ATOM 1069 N N . LYS A 1 134 ? 23.641 20.995 -14.872 1.00 70.38 134 LYS A N 1
ATOM 1070 C CA . LYS A 1 134 ? 23.389 20.137 -16.050 1.00 70.38 134 LYS A CA 1
ATOM 1071 C C . LYS A 1 134 ? 22.195 19.187 -15.861 1.00 70.38 134 LYS A C 1
ATOM 1073 O O . LYS A 1 134 ? 22.152 18.101 -16.439 1.00 70.38 134 LYS A O 1
ATOM 1078 N N . GLY A 1 135 ? 21.245 19.588 -15.019 1.00 70.06 135 GLY A N 1
ATOM 1079 C CA . GLY A 1 135 ? 20.008 18.865 -14.754 1.00 70.06 135 GLY A CA 1
ATOM 1080 C C . GLY A 1 135 ? 19.003 18.961 -15.902 1.00 70.06 135 GLY A C 1
ATOM 1081 O O . GLY A 1 135 ? 19.229 19.626 -16.912 1.00 70.06 135 GLY A O 1
ATOM 1082 N N . CYS A 1 136 ? 17.858 18.304 -15.735 1.00 73.44 136 CYS A N 1
ATOM 1083 C CA . CYS A 1 136 ? 16.726 18.450 -16.648 1.00 73.44 136 CYS A CA 1
ATOM 1084 C C . CYS A 1 136 ? 15.848 19.636 -16.227 1.00 73.44 136 CYS A C 1
ATOM 1086 O O . CYS A 1 136 ? 15.543 19.792 -15.046 1.00 73.44 136 CYS A O 1
ATOM 1088 N N . ILE A 1 137 ? 15.400 20.432 -17.199 1.00 78.00 137 ILE A N 1
ATOM 1089 C CA . ILE A 1 137 ? 14.423 21.505 -16.981 1.00 78.00 137 ILE A CA 1
ATOM 1090 C C . ILE A 1 137 ? 13.012 20.901 -17.021 1.00 78.00 137 ILE A C 1
ATOM 1092 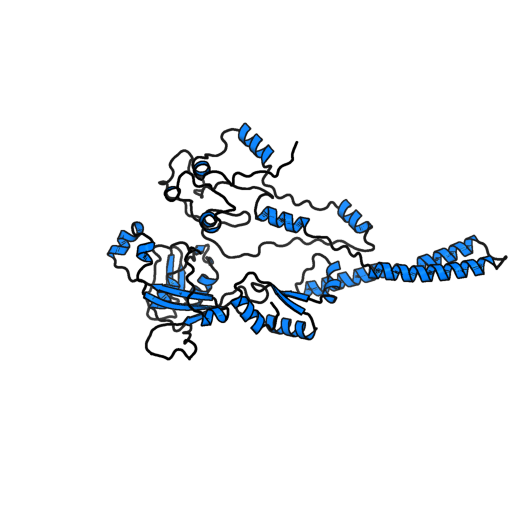O O . ILE A 1 137 ? 12.711 20.079 -17.887 1.00 78.00 137 ILE A O 1
ATOM 1096 N N . ALA A 1 138 ? 12.146 21.305 -16.090 1.00 79.38 138 ALA A N 1
ATOM 1097 C CA . ALA A 1 138 ? 10.753 20.868 -16.022 1.00 79.38 138 ALA A CA 1
ATOM 1098 C C . ALA A 1 138 ? 9.820 22.038 -15.680 1.00 79.38 138 ALA A C 1
ATOM 1100 O O . ALA A 1 138 ? 10.222 22.995 -15.020 1.00 79.38 138 ALA A O 1
ATOM 1101 N N . PHE A 1 139 ? 8.559 21.937 -16.107 1.00 81.69 139 PHE A N 1
ATOM 1102 C CA . PHE A 1 139 ? 7.524 22.932 -15.829 1.00 81.69 139 PHE A CA 1
ATOM 1103 C C . PHE A 1 139 ? 6.670 22.515 -14.622 1.00 81.69 139 PHE A C 1
ATOM 1105 O O . PHE A 1 139 ? 6.226 21.367 -14.531 1.00 81.69 139 PHE A O 1
ATOM 1112 N N . VAL A 1 140 ? 6.409 23.444 -13.698 1.00 86.75 140 VAL A N 1
ATOM 1113 C CA . VAL A 1 140 ? 5.582 23.189 -12.506 1.00 86.75 140 VAL A CA 1
ATOM 1114 C C . VAL A 1 140 ? 4.103 23.379 -12.847 1.00 86.75 140 VAL A C 1
ATOM 1116 O O . VAL A 1 140 ? 3.674 24.477 -13.186 1.00 86.75 140 VAL A O 1
ATOM 1119 N N . LEU A 1 141 ? 3.305 22.311 -12.738 1.00 84.75 141 LEU A N 1
ATOM 1120 C CA . LEU A 1 141 ? 1.873 22.337 -13.079 1.00 84.75 141 LEU A CA 1
ATOM 1121 C C . LEU A 1 141 ? 0.962 22.661 -11.885 1.00 84.75 141 LEU A C 1
ATOM 1123 O O . LEU A 1 141 ? -0.028 23.375 -12.030 1.00 84.75 141 LEU A O 1
ATOM 1127 N N . ARG A 1 142 ? 1.258 22.095 -10.710 1.00 85.44 142 ARG A N 1
ATOM 1128 C CA . ARG A 1 142 ? 0.470 22.251 -9.476 1.00 85.44 142 ARG A CA 1
ATOM 1129 C C . ARG A 1 142 ? 1.408 22.339 -8.272 1.00 85.44 142 ARG A C 1
ATOM 1131 O O . ARG A 1 142 ? 2.463 21.709 -8.280 1.00 85.44 142 ARG A O 1
ATOM 1138 N N . THR A 1 143 ? 0.993 23.069 -7.242 1.00 88.19 143 THR A N 1
ATOM 1139 C CA . THR A 1 143 ? 1.742 23.297 -5.992 1.00 88.19 143 THR A CA 1
ATOM 1140 C C . THR A 1 143 ? 0.871 23.010 -4.762 1.00 88.19 143 THR A C 1
ATOM 1142 O O . THR A 1 143 ? -0.364 22.985 -4.855 1.00 88.19 143 THR A O 1
ATOM 1145 N N . GLY A 1 144 ? 1.509 22.729 -3.622 1.00 85.44 144 GLY A N 1
ATOM 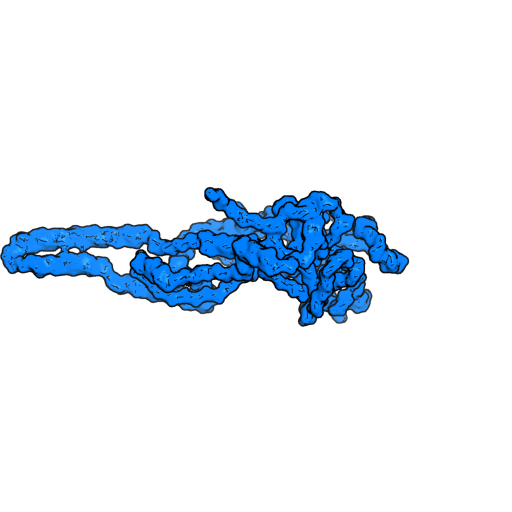1146 C CA . GLY A 1 144 ? 0.874 22.510 -2.319 1.00 85.44 144 GLY A CA 1
ATOM 1147 C C . GLY A 1 144 ? -0.219 21.435 -2.322 1.00 85.44 144 GLY A C 1
ATOM 1148 O O . GLY A 1 144 ? -0.109 20.388 -2.974 1.00 85.44 144 GLY A O 1
ATOM 1149 N N . PHE A 1 145 ? -1.330 21.715 -1.632 1.00 83.00 145 PHE A N 1
ATOM 1150 C CA . PHE A 1 145 ? -2.514 20.844 -1.558 1.00 83.00 145 PHE A CA 1
ATOM 1151 C C . PHE A 1 145 ? -3.269 20.667 -2.892 1.00 83.00 145 PHE A C 1
ATOM 1153 O O . PHE A 1 145 ? -4.167 19.826 -2.981 1.00 83.00 145 PHE A O 1
ATOM 1160 N N . GLY A 1 146 ? -2.914 21.424 -3.937 1.00 81.56 146 GLY A N 1
ATOM 1161 C CA . GLY A 1 146 ? -3.422 21.227 -5.298 1.00 81.56 146 GLY A CA 1
ATOM 1162 C C . GLY A 1 146 ? -2.786 20.037 -6.026 1.00 81.56 146 GLY A C 1
ATOM 1163 O O . GLY A 1 146 ? -3.345 19.541 -7.006 1.00 81.56 146 GLY A O 1
ATOM 1164 N N . THR A 1 147 ? -1.631 19.558 -5.556 1.00 84.69 147 THR A N 1
ATOM 1165 C CA . THR A 1 147 ? -0.954 18.371 -6.102 1.00 84.69 147 THR A CA 1
ATOM 1166 C C . THR A 1 147 ? -1.722 17.082 -5.794 1.00 84.69 147 THR A C 1
ATOM 1168 O O . THR A 1 147 ? -2.587 17.043 -4.922 1.00 84.69 147 THR A O 1
ATOM 1171 N N . THR A 1 148 ? -1.404 15.992 -6.497 1.00 78.44 148 THR A N 1
ATOM 1172 C CA . THR A 1 148 ? -1.992 14.669 -6.218 1.00 78.44 148 THR A CA 1
ATOM 1173 C C . THR A 1 148 ? -1.645 14.176 -4.811 1.00 78.44 148 THR A C 1
ATOM 1175 O O . THR A 1 148 ? -2.543 13.758 -4.084 1.00 78.44 148 THR A O 1
ATOM 1178 N N . GLN A 1 149 ? -0.376 14.299 -4.401 1.00 78.69 149 GLN A N 1
ATOM 1179 C CA . GLN A 1 149 ? 0.092 13.974 -3.048 1.00 78.69 149 GLN A CA 1
ATOM 1180 C C . GLN A 1 149 ? -0.624 14.826 -1.994 1.00 78.69 149 GLN A C 1
ATOM 1182 O O . GLN A 1 149 ? -1.206 14.287 -1.055 1.00 78.69 149 GLN A O 1
ATOM 1187 N N . GLY A 1 150 ? -0.645 16.147 -2.180 1.00 81.19 150 GLY A N 1
ATOM 1188 C CA . GLY A 1 150 ? -1.314 17.066 -1.265 1.00 81.19 150 GLY A CA 1
ATOM 1189 C C . GLY A 1 150 ? -2.812 16.801 -1.148 1.00 81.19 150 GLY A C 1
ATOM 1190 O O . GLY A 1 150 ? -3.356 16.806 -0.048 1.00 81.19 150 GLY A O 1
ATOM 1191 N N . ASN A 1 151 ? -3.491 16.497 -2.256 1.00 80.06 151 ASN A N 1
ATOM 1192 C CA . ASN A 1 151 ? -4.917 16.186 -2.235 1.00 80.06 151 ASN A CA 1
ATOM 1193 C C . ASN A 1 151 ? -5.221 14.865 -1.506 1.00 80.06 151 ASN A C 1
ATOM 1195 O O . ASN A 1 151 ? -6.221 14.792 -0.790 1.00 80.06 151 ASN A O 1
ATOM 1199 N N . LEU A 1 152 ? -4.366 13.845 -1.645 1.00 76.94 152 LEU A N 1
ATOM 1200 C CA . LEU A 1 152 ? -4.467 12.605 -0.867 1.00 76.94 152 LEU A CA 1
ATOM 1201 C C . LEU A 1 152 ? -4.251 12.872 0.623 1.00 76.94 152 LEU A C 1
ATOM 1203 O O . LEU A 1 152 ? -5.096 12.488 1.425 1.00 76.94 152 LEU A O 1
ATOM 1207 N N . MET A 1 153 ? -3.189 13.596 0.989 1.00 76.69 153 MET A N 1
ATOM 1208 C CA . MET A 1 153 ? -2.923 13.974 2.382 1.00 76.69 153 MET A CA 1
ATOM 1209 C C . MET A 1 153 ? -4.083 14.768 2.981 1.00 76.69 153 MET A C 1
ATOM 1211 O O . MET A 1 153 ? -4.550 14.446 4.067 1.00 76.69 153 MET A O 1
ATOM 1215 N N . ARG A 1 154 ? -4.615 15.750 2.248 1.00 77.75 154 ARG A N 1
ATOM 1216 C CA . ARG A 1 154 ? -5.800 16.515 2.651 1.00 77.75 154 ARG A CA 1
ATOM 1217 C C . ARG A 1 154 ? -7.005 15.607 2.864 1.00 77.75 154 ARG A C 1
ATOM 1219 O O . ARG A 1 154 ? -7.700 15.744 3.861 1.00 77.75 154 ARG A O 1
ATOM 1226 N N . THR A 1 155 ? -7.250 14.676 1.945 1.00 75.38 155 THR A N 1
ATOM 1227 C CA . THR A 1 155 ? -8.360 13.730 2.089 1.00 75.38 155 THR A CA 1
ATOM 1228 C C . THR A 1 155 ? -8.172 12.896 3.350 1.00 75.38 155 THR A C 1
ATOM 1230 O O . THR A 1 155 ? -9.072 12.893 4.170 1.00 75.38 155 THR A O 1
ATOM 1233 N N . ILE A 1 156 ? -6.994 12.304 3.571 1.00 74.75 156 ILE A N 1
ATOM 1234 C CA . ILE A 1 156 ? -6.684 11.496 4.764 1.00 74.75 156 ILE A CA 1
ATOM 1235 C C . ILE A 1 156 ? -6.863 12.305 6.060 1.00 74.75 156 ILE A C 1
ATOM 1237 O O . ILE A 1 156 ? -7.507 11.832 6.996 1.00 74.75 156 ILE A O 1
ATOM 1241 N N . LEU A 1 157 ? -6.328 13.529 6.111 1.00 70.69 157 LEU A N 1
ATOM 1242 C CA . LEU A 1 157 ? -6.370 14.391 7.296 1.00 70.69 157 LEU A CA 1
ATOM 1243 C C . LEU A 1 157 ? -7.796 14.830 7.656 1.00 70.69 157 LEU A C 1
ATOM 1245 O O . LEU A 1 157 ? -8.142 14.867 8.834 1.00 70.69 157 LEU A O 1
ATOM 1249 N N . PHE A 1 158 ? -8.627 15.142 6.657 1.00 69.38 158 PHE A N 1
ATOM 1250 C CA . PHE A 1 158 ? -9.986 15.649 6.876 1.00 69.38 158 PHE A CA 1
ATOM 1251 C C . PHE A 1 158 ? -11.082 14.572 6.776 1.00 69.38 158 PHE A C 1
ATOM 1253 O O . PHE A 1 158 ? -12.215 14.833 7.176 1.00 69.38 158 PHE A O 1
ATOM 1260 N N . SER A 1 159 ? -10.778 13.364 6.284 1.00 61.31 159 SER A N 1
ATOM 1261 C CA . SER A 1 159 ? -11.716 12.228 6.242 1.00 61.31 159 SER A CA 1
ATOM 1262 C C . SER A 1 159 ? -11.645 11.336 7.477 1.00 61.31 159 SER A C 1
ATOM 1264 O O . SER A 1 159 ? -12.518 10.487 7.656 1.00 61.31 159 SER A O 1
ATOM 1266 N N . ALA A 1 160 ? -10.616 11.483 8.316 1.00 57.44 160 ALA A N 1
ATOM 1267 C CA . ALA A 1 160 ? -10.507 10.759 9.573 1.00 57.44 160 ALA A CA 1
ATOM 1268 C C . ALA A 1 160 ? -11.578 11.264 10.554 1.00 57.44 160 ALA A C 1
ATOM 1270 O O . ALA A 1 160 ? -11.343 12.156 11.370 1.00 57.44 160 ALA A O 1
ATOM 1271 N N . GLN A 1 161 ? -12.784 10.696 10.471 1.00 53.59 161 GLN A N 1
ATOM 1272 C CA . GLN A 1 161 ? -13.771 10.847 11.531 1.00 53.59 161 GLN A CA 1
ATOM 1273 C C . GLN A 1 161 ? -13.163 10.278 12.808 1.00 53.59 161 GLN A C 1
ATOM 1275 O O . GLN A 1 161 ? -12.854 9.088 12.903 1.00 53.59 161 GLN A O 1
ATOM 1280 N N . ARG A 1 162 ? -12.945 11.160 13.782 1.00 52.97 162 ARG A N 1
ATOM 1281 C CA . ARG A 1 162 ? -12.424 10.775 15.086 1.00 52.97 162 ARG A CA 1
ATOM 1282 C C . ARG A 1 162 ? -13.511 9.974 15.782 1.00 52.97 162 ARG A C 1
ATOM 1284 O O . ARG A 1 162 ? -14.561 10.515 16.122 1.00 52.97 162 ARG A O 1
ATOM 1291 N N . VAL A 1 163 ? -13.263 8.680 15.957 1.00 51.66 163 VAL A N 1
ATOM 1292 C CA . VAL A 1 163 ? -14.127 7.818 16.758 1.00 51.66 163 VAL A CA 1
ATOM 1293 C C . VAL A 1 163 ? -13.925 8.246 18.204 1.00 51.66 163 VAL A C 1
ATOM 1295 O O . VAL A 1 163 ? -12.968 7.851 18.866 1.00 51.66 163 VAL A O 1
ATOM 1298 N N . THR A 1 164 ? -14.789 9.134 18.681 1.00 49.41 164 THR A N 1
ATOM 1299 C CA . THR A 1 164 ? -14.886 9.402 20.108 1.00 49.41 164 THR A CA 1
ATOM 1300 C C . THR A 1 164 ? -15.411 8.142 20.783 1.00 49.41 164 THR A C 1
ATOM 1302 O O . THR A 1 164 ? -16.222 7.406 20.217 1.00 49.41 164 THR A O 1
ATOM 1305 N N . ALA A 1 165 ? -14.956 7.883 22.007 1.00 50.94 165 ALA A N 1
ATOM 1306 C CA . ALA A 1 165 ? -15.488 6.830 22.864 1.00 50.94 165 ALA A CA 1
ATOM 1307 C C . ALA A 1 165 ? -16.912 7.187 23.345 1.00 50.94 165 ALA A C 1
ATOM 1309 O O . ALA A 1 165 ? -17.193 7.199 24.541 1.00 50.94 165 ALA A O 1
ATOM 1310 N N . ASN A 1 166 ? -17.820 7.518 22.423 1.00 55.06 166 ASN A N 1
ATOM 1311 C CA . ASN A 1 166 ? -19.241 7.661 22.694 1.00 55.06 166 ASN A CA 1
ATOM 1312 C C . ASN A 1 166 ? -19.847 6.263 22.816 1.00 55.06 166 ASN A C 1
ATOM 1314 O O . ASN A 1 166 ? -20.543 5.764 21.931 1.00 55.06 166 ASN A O 1
ATOM 1318 N N . ASN A 1 167 ? -19.492 5.588 23.903 1.00 65.25 167 ASN A N 1
ATOM 1319 C CA . ASN A 1 167 ? -19.954 4.247 24.169 1.00 65.25 167 ASN A CA 1
ATOM 1320 C C . ASN A 1 167 ? -21.379 4.358 24.721 1.00 65.25 167 ASN A C 1
ATOM 1322 O O . ASN A 1 167 ? -21.578 4.543 25.923 1.00 65.25 167 ASN A O 1
ATOM 1326 N N . MET A 1 168 ? -22.376 4.288 23.832 1.00 70.56 168 MET A N 1
ATOM 1327 C CA . MET A 1 168 ? -23.794 4.274 24.217 1.00 70.56 168 MET A CA 1
ATOM 1328 C C . MET A 1 168 ? -24.068 3.207 25.288 1.00 70.56 168 MET A C 1
ATOM 1330 O O . MET A 1 168 ? -24.873 3.436 26.186 1.00 70.56 168 MET A O 1
ATOM 1334 N N . GLU A 1 169 ? -23.335 2.088 25.246 1.00 71.56 169 GLU A N 1
ATOM 1335 C CA . GLU A 1 169 ? -23.340 1.040 26.273 1.00 71.56 169 GLU A CA 1
ATOM 1336 C C . GLU A 1 169 ? -22.921 1.573 27.659 1.00 71.56 169 GLU A C 1
ATOM 1338 O O . GLU A 1 169 ? -23.594 1.305 28.651 1.00 71.56 169 GLU A O 1
ATOM 1343 N N . SER A 1 170 ? -21.854 2.377 27.744 1.00 74.06 170 SER A N 1
ATOM 1344 C CA . SER A 1 170 ? -21.395 2.979 29.006 1.00 74.06 170 SER A CA 1
ATOM 1345 C C . SER A 1 170 ? -22.373 4.028 29.533 1.00 74.06 170 SER A C 1
ATOM 1347 O O . SER A 1 170 ? -22.632 4.066 30.733 1.00 74.06 170 SER A O 1
ATOM 1349 N N . MET A 1 171 ? -22.957 4.846 28.652 1.00 76.50 171 MET A N 1
ATOM 1350 C CA . MET A 1 171 ? -23.993 5.807 29.048 1.00 76.50 171 MET A CA 1
ATOM 1351 C C . MET A 1 171 ? -25.251 5.103 29.566 1.00 76.50 171 MET A C 1
ATOM 1353 O O . MET A 1 171 ? -25.807 5.527 30.576 1.00 76.50 171 MET A O 1
ATOM 1357 N N . LEU A 1 172 ? -25.671 4.005 28.928 1.00 82.94 172 LEU A N 1
ATOM 1358 C CA . LEU A 1 172 ? -26.790 3.187 29.395 1.00 82.94 172 LEU A CA 1
ATOM 1359 C C . LEU A 1 172 ? -26.488 2.550 30.758 1.00 82.94 172 LEU A C 1
ATOM 1361 O O . LEU A 1 172 ? -27.331 2.590 31.648 1.00 82.94 172 LEU A O 1
ATOM 1365 N N . PHE A 1 173 ? -25.278 2.020 30.950 1.00 82.94 173 PHE A N 1
ATOM 1366 C CA . PHE A 1 173 ? -24.847 1.450 32.226 1.00 82.94 173 PHE A CA 1
ATOM 1367 C C . PHE A 1 173 ? -24.863 2.483 33.363 1.00 82.94 173 PHE A C 1
ATOM 1369 O O . PHE A 1 173 ? -25.442 2.227 34.421 1.00 82.94 173 PHE A O 1
ATOM 1376 N N . ILE A 1 174 ? -24.297 3.673 33.132 1.00 83.00 174 ILE A N 1
ATOM 1377 C CA . ILE A 1 174 ? -24.313 4.777 34.105 1.00 83.00 174 ILE A CA 1
ATOM 1378 C C . ILE A 1 174 ? -25.753 5.215 34.394 1.00 83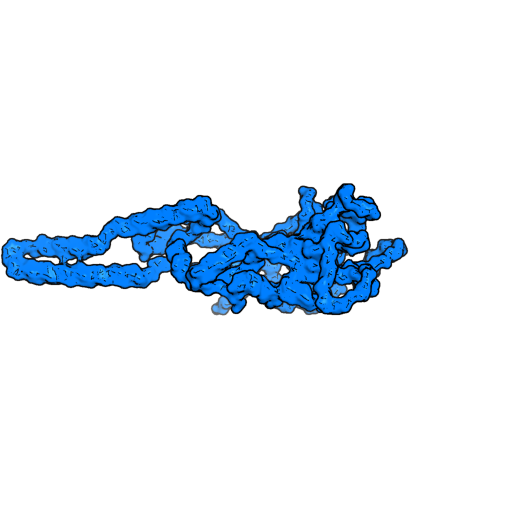.00 174 ILE A C 1
ATOM 1380 O O . ILE A 1 174 ? -26.101 5.429 35.554 1.00 83.00 174 ILE A O 1
ATOM 1384 N N . LEU A 1 175 ? -26.610 5.300 33.371 1.00 85.38 175 LEU A N 1
ATOM 1385 C CA . LEU A 1 175 ? -28.022 5.639 33.542 1.00 85.38 175 LEU A CA 1
ATOM 1386 C C . LEU A 1 175 ? -28.751 4.600 34.408 1.00 85.38 175 LEU A C 1
ATOM 1388 O O . LEU A 1 175 ? -29.476 4.979 35.325 1.00 85.38 175 LEU A O 1
ATOM 1392 N N . CYS A 1 176 ? -28.525 3.303 34.177 1.00 89.75 176 CYS A N 1
ATOM 1393 C CA . CYS A 1 176 ? -29.102 2.232 34.992 1.00 89.75 176 CYS A CA 1
ATOM 1394 C C . CYS A 1 176 ? -28.663 2.330 36.460 1.00 89.75 176 CYS A C 1
ATOM 1396 O O . CYS A 1 176 ? -29.504 2.250 37.358 1.00 89.75 176 CYS A O 1
ATOM 1398 N N . LEU A 1 177 ? -27.370 2.546 36.714 1.00 87.88 177 LEU A N 1
ATOM 1399 C CA . LEU A 1 177 ? -26.845 2.734 38.067 1.00 87.88 177 LEU A CA 1
ATOM 1400 C C . LEU A 1 177 ? -27.435 3.978 38.749 1.00 87.88 177 LEU A C 1
ATOM 1402 O O . LEU A 1 177 ? -27.833 3.917 39.914 1.00 87.88 177 LEU A O 1
ATOM 1406 N N . LEU A 1 178 ? -27.561 5.085 38.014 1.00 87.44 178 LEU A N 1
ATOM 1407 C CA . LEU A 1 178 ? -28.178 6.316 38.503 1.00 87.44 178 LEU A CA 1
ATOM 1408 C C . LEU A 1 178 ? -29.657 6.103 38.861 1.00 87.44 178 LEU A C 1
ATOM 1410 O O . LEU A 1 178 ? -30.111 6.603 39.887 1.00 87.44 178 LEU A O 1
ATOM 1414 N N . CYS A 1 179 ? -30.409 5.327 38.073 1.00 91.88 179 CYS A N 1
ATOM 1415 C CA . CYS A 1 179 ? -31.797 4.988 38.394 1.00 91.88 179 CYS A CA 1
ATOM 1416 C C . CYS A 1 179 ? -31.909 4.253 39.739 1.00 91.88 179 CYS A C 1
ATOM 1418 O O . CYS A 1 179 ? -32.733 4.637 40.570 1.00 91.88 179 CYS A O 1
ATOM 1420 N N . PHE A 1 180 ? -31.058 3.254 39.997 1.00 92.94 180 PHE A N 1
ATOM 1421 C CA . PHE A 1 180 ? -31.030 2.570 41.297 1.00 92.94 180 PHE A CA 1
ATOM 1422 C C . PHE A 1 180 ? -30.635 3.513 42.440 1.00 92.94 180 PHE A C 1
ATOM 1424 O O . PHE A 1 180 ? -31.253 3.478 43.507 1.00 92.94 180 PHE A O 1
ATOM 1431 N N . ALA A 1 181 ? -29.661 4.396 42.207 1.00 90.62 181 ALA A N 1
ATOM 1432 C CA . ALA A 1 181 ? -29.228 5.396 43.178 1.00 90.62 181 ALA A CA 1
ATOM 1433 C C . ALA A 1 181 ? -30.356 6.358 43.573 1.00 90.62 181 ALA A C 1
ATOM 1435 O O . ALA A 1 181 ? -30.541 6.649 44.754 1.00 90.62 181 ALA A O 1
ATOM 1436 N N . LEU A 1 182 ? -31.129 6.832 42.592 1.00 91.75 182 LEU A N 1
ATOM 1437 C CA . LEU A 1 182 ? -32.249 7.745 42.813 1.00 91.75 182 LEU A CA 1
ATOM 1438 C C . LEU A 1 182 ? -33.388 7.071 43.581 1.00 91.75 182 LEU A C 1
ATOM 1440 O O . LEU A 1 182 ? -33.946 7.689 44.487 1.00 91.75 182 LEU A O 1
ATOM 1444 N N . VAL A 1 183 ? -33.698 5.805 43.282 1.00 94.19 183 VAL A N 1
ATOM 1445 C CA . VAL A 1 183 ? -34.708 5.034 44.029 1.00 94.19 183 VAL A CA 1
ATOM 1446 C C . VAL A 1 183 ? -34.272 4.835 45.483 1.00 94.19 183 VAL A C 1
ATOM 1448 O O . VAL A 1 183 ? -35.047 5.117 46.398 1.00 94.19 183 VAL A O 1
ATOM 1451 N N . ALA A 1 184 ? -33.024 4.421 45.716 1.00 91.88 184 ALA A N 1
ATOM 1452 C CA . ALA A 1 184 ? -32.483 4.235 47.062 1.00 91.88 184 ALA A CA 1
ATOM 1453 C C . ALA A 1 184 ? -32.439 5.554 47.854 1.00 91.88 184 ALA A C 1
ATOM 1455 O O . ALA A 1 184 ? -32.867 5.605 49.008 1.00 91.88 184 ALA A O 1
ATOM 1456 N N . SER A 1 185 ? -31.984 6.637 47.218 1.00 92.81 185 SER A N 1
ATOM 1457 C CA . SER A 1 185 ? -31.954 7.983 47.799 1.00 92.81 185 SER A CA 1
ATOM 1458 C C . SER A 1 185 ? -33.364 8.481 48.144 1.00 92.81 185 SER A C 1
ATOM 1460 O O . SER A 1 185 ? -33.597 8.963 49.252 1.00 92.81 185 SER A O 1
ATOM 1462 N N . GLY A 1 186 ? -34.342 8.267 47.256 1.00 91.00 186 GLY A N 1
ATOM 1463 C CA . GLY A 1 186 ? -35.747 8.609 47.490 1.00 91.00 186 GLY A CA 1
ATOM 1464 C C . GLY A 1 186 ? -36.373 7.838 48.654 1.00 91.00 186 GLY A C 1
ATOM 1465 O O . GLY A 1 186 ? -37.074 8.431 49.474 1.00 91.00 186 GLY A O 1
ATOM 1466 N N . MET A 1 187 ? -36.078 6.540 48.784 1.00 89.56 187 MET A N 1
ATOM 1467 C CA . MET A 1 187 ? -36.525 5.731 49.925 1.00 89.56 187 MET A CA 1
ATOM 1468 C C . MET A 1 187 ? -35.934 6.218 51.252 1.00 89.56 187 MET A C 1
ATOM 1470 O O . MET A 1 187 ? -36.667 6.363 52.233 1.00 89.56 187 MET A O 1
ATOM 1474 N N . VAL A 1 188 ? -34.628 6.499 51.282 1.00 89.81 188 VAL A N 1
ATOM 1475 C CA . VAL A 1 188 ? -33.937 7.013 52.475 1.00 89.81 188 VAL A CA 1
ATOM 1476 C C . VAL A 1 188 ? -34.474 8.388 52.863 1.00 89.81 188 VAL A C 1
ATOM 1478 O O . VAL A 1 188 ? -34.698 8.642 54.046 1.00 89.81 188 VAL A O 1
ATOM 1481 N N . LEU A 1 189 ? -34.742 9.255 51.884 1.00 87.75 189 LEU A N 1
ATOM 1482 C CA . LEU A 1 189 ? -35.349 10.563 52.114 1.00 87.75 189 LEU A CA 1
ATOM 1483 C C . LEU A 1 189 ? -36.769 10.433 52.682 1.00 87.75 189 LEU A C 1
ATOM 1485 O O . LEU A 1 189 ? -37.096 11.112 53.653 1.00 87.75 189 LEU A O 1
ATOM 1489 N N . HIS A 1 190 ? -37.593 9.541 52.123 1.00 88.25 190 HIS A N 1
ATOM 1490 C CA . HIS A 1 190 ? -38.968 9.329 52.581 1.00 88.25 190 HIS A CA 1
ATOM 1491 C C . HIS A 1 190 ? -39.026 8.794 54.018 1.00 88.25 190 HIS A C 1
ATOM 1493 O O . HIS A 1 190 ? -39.760 9.338 54.838 1.00 88.25 190 HIS A O 1
ATOM 1499 N N . GLN A 1 191 ? -38.220 7.779 54.345 1.00 85.94 191 GLN A N 1
ATOM 1500 C CA . GLN A 1 191 ? -38.128 7.249 55.711 1.00 85.94 191 GLN A CA 1
ATOM 1501 C C . GLN A 1 191 ? -37.513 8.272 56.675 1.00 85.94 191 GLN A C 1
ATOM 1503 O O . GLN A 1 191 ? -37.983 8.433 57.796 1.00 85.94 191 GLN A O 1
ATOM 1508 N N . GLY A 1 192 ? -36.496 9.017 56.237 1.00 84.38 192 GLY A N 1
ATOM 1509 C CA . GLY A 1 192 ? -35.822 10.013 57.067 1.00 84.38 192 GLY A CA 1
ATOM 1510 C C . GLY A 1 192 ? -36.668 11.243 57.403 1.00 84.38 192 GLY A C 1
ATOM 1511 O O . GLY A 1 192 ? -36.421 11.863 58.432 1.00 84.38 192 GLY A O 1
ATOM 1512 N N . LEU A 1 193 ? -37.658 11.588 56.573 1.00 81.62 193 LEU A N 1
ATOM 1513 C CA . LEU A 1 193 ? -38.624 12.663 56.840 1.00 81.62 193 LEU A CA 1
ATOM 1514 C C . LEU A 1 193 ? -39.713 12.256 57.847 1.00 81.62 193 LEU A C 1
ATOM 1516 O O . LEU A 1 193 ? -40.321 13.132 58.457 1.00 81.62 193 LEU A O 1
ATOM 1520 N N . GLN A 1 194 ? -39.967 10.954 58.018 1.00 84.38 194 GLN A N 1
ATOM 1521 C CA . GLN A 1 194 ? -40.956 10.445 58.975 1.00 84.38 194 GLN A CA 1
ATOM 1522 C C . GLN A 1 194 ? -40.436 10.426 60.423 1.00 84.38 194 GLN A C 1
ATOM 1524 O O . GLN A 1 194 ? -41.247 10.435 61.345 1.00 84.38 194 GLN A O 1
ATOM 1529 N N . ASP A 1 195 ? -39.115 10.455 60.635 1.00 79.19 195 ASP A N 1
ATOM 1530 C CA . ASP A 1 195 ? -38.487 10.498 61.961 1.00 79.19 195 ASP A CA 1
ATOM 1531 C C . ASP A 1 195 ? -38.281 11.956 62.449 1.00 79.19 195 ASP A C 1
ATOM 1533 O O . ASP A 1 195 ? -37.356 12.633 61.991 1.00 79.19 195 ASP A O 1
ATOM 1537 N N . PRO A 1 196 ? -39.051 12.464 63.436 1.00 69.56 196 PRO A N 1
ATOM 1538 C CA . PRO A 1 196 ? -38.974 13.861 63.896 1.00 69.56 196 PRO A CA 1
ATOM 1539 C C . PRO A 1 196 ? -37.707 14.210 64.704 1.00 69.56 196 PRO A C 1
ATOM 1541 O O . PRO A 1 196 ? -37.506 15.363 65.079 1.00 69.56 196 PRO A O 1
ATOM 1544 N N . THR A 1 197 ? -36.841 13.235 64.996 1.00 70.19 197 THR A N 1
ATOM 1545 C CA . THR A 1 197 ? -35.617 13.402 65.805 1.00 70.19 197 THR A CA 1
ATOM 1546 C C . THR A 1 197 ? -34.353 13.623 64.972 1.00 70.19 197 THR A C 1
ATOM 1548 O O . THR A 1 197 ? -33.280 13.874 65.529 1.00 70.19 197 THR A O 1
ATOM 1551 N N . ARG A 1 198 ? -34.439 13.526 63.638 1.00 73.12 198 ARG A N 1
ATOM 1552 C CA . ARG A 1 198 ? -33.282 13.615 62.737 1.00 73.12 198 ARG A CA 1
ATOM 1553 C C . ARG A 1 198 ? -33.135 14.998 62.110 1.00 73.12 198 ARG A C 1
ATOM 1555 O O . ARG A 1 198 ? -34.085 15.614 61.648 1.00 73.12 198 ARG A O 1
ATOM 1562 N N . ASN A 1 199 ? -31.889 15.466 62.049 1.00 79.75 199 ASN A N 1
ATOM 1563 C CA . ASN A 1 199 ? -31.541 16.736 61.421 1.00 79.75 199 ASN A CA 1
ATOM 1564 C C . ASN A 1 199 ? -31.574 16.617 59.882 1.00 79.75 199 ASN A C 1
ATOM 1566 O O . ASN A 1 199 ? -30.914 15.742 59.311 1.00 79.75 199 ASN A O 1
ATOM 1570 N N . THR A 1 200 ? -32.292 17.522 59.213 1.00 79.75 200 THR A N 1
ATOM 1571 C CA . THR A 1 200 ? -32.504 17.540 57.751 1.00 79.75 200 THR A CA 1
ATOM 1572 C C . THR A 1 200 ? -31.201 17.681 56.965 1.00 79.75 200 THR A C 1
ATOM 1574 O O . THR A 1 200 ? -31.039 17.054 55.919 1.00 79.75 200 THR A O 1
ATOM 1577 N N . PHE A 1 201 ? -30.222 18.416 57.501 1.00 83.88 201 PHE A N 1
ATOM 1578 C CA . PHE A 1 201 ? -28.903 18.564 56.881 1.00 83.88 201 PHE A CA 1
ATOM 1579 C C . PHE A 1 201 ? -28.137 17.234 56.813 1.00 83.88 201 PHE A C 1
ATOM 1581 O O . PHE A 1 201 ? -27.485 16.924 55.816 1.00 83.88 201 PHE A O 1
ATOM 1588 N N . LYS A 1 202 ? -28.261 16.398 57.852 1.00 84.31 202 LYS A N 1
ATOM 1589 C CA . LYS A 1 202 ? -27.616 15.080 57.891 1.00 84.31 202 LYS A CA 1
ATOM 1590 C C . LYS A 1 202 ? -28.274 14.113 56.903 1.00 84.31 202 LYS A C 1
ATOM 1592 O O . LYS A 1 202 ? -27.576 13.348 56.245 1.00 84.31 202 LYS A O 1
ATOM 1597 N N . LEU A 1 203 ? -29.599 14.180 56.763 1.00 86.75 203 LEU A N 1
ATOM 1598 C CA . LEU A 1 203 ? -30.348 13.388 55.785 1.00 86.75 203 LEU A CA 1
ATOM 1599 C C . LEU A 1 203 ? -29.971 13.758 54.342 1.00 86.75 203 LEU A C 1
ATOM 1601 O O . LEU A 1 203 ? -29.737 12.870 53.523 1.00 86.75 203 LEU A O 1
ATOM 1605 N N . PHE A 1 204 ? -29.831 15.055 54.057 1.00 87.00 204 PHE A N 1
ATOM 1606 C CA . PHE A 1 204 ? -29.359 15.546 52.762 1.00 87.00 204 PHE A CA 1
ATOM 1607 C C . PHE A 1 204 ? -27.952 15.028 52.426 1.00 87.00 204 PHE A C 1
ATOM 1609 O O . PHE A 1 204 ? -27.740 14.504 51.334 1.00 87.00 204 PHE A O 1
ATOM 1616 N N . LEU A 1 205 ? -27.012 15.075 53.379 1.00 87.94 205 LEU A N 1
ATOM 1617 C CA . LEU A 1 205 ? -25.667 14.516 53.192 1.00 87.94 205 LEU A CA 1
ATOM 1618 C C . LEU A 1 205 ? -25.692 13.014 52.876 1.00 87.94 205 LEU A C 1
ATOM 1620 O O . LEU A 1 205 ? -24.943 12.569 52.011 1.00 87.94 205 LEU A O 1
ATOM 1624 N N . HIS A 1 206 ? -26.562 12.232 53.525 1.00 86.62 206 HIS A N 1
ATOM 1625 C CA . HIS A 1 206 ? -26.709 10.805 53.213 1.00 86.62 206 HIS A CA 1
ATOM 1626 C C . HIS A 1 206 ? -27.233 10.566 51.789 1.00 86.62 206 HIS A C 1
ATOM 1628 O O . HIS A 1 206 ? -26.726 9.680 51.104 1.00 86.62 206 HIS A O 1
ATOM 1634 N N . CYS A 1 207 ? -28.182 11.377 51.315 1.00 88.31 207 CYS A N 1
ATOM 1635 C CA . CYS A 1 207 ? -28.699 11.292 49.945 1.00 88.31 207 CYS A CA 1
ATOM 1636 C C . CYS A 1 207 ? -27.618 11.621 48.903 1.00 88.31 207 CYS A C 1
ATOM 1638 O O . CYS A 1 207 ? -27.486 10.915 47.903 1.00 88.31 207 CYS A O 1
ATOM 1640 N N . VAL A 1 208 ? -26.814 12.661 49.154 1.00 89.25 208 VAL A N 1
ATOM 1641 C CA . VAL A 1 208 ? -25.682 13.029 48.289 1.00 89.25 208 VAL A CA 1
ATOM 1642 C C . VAL A 1 208 ? -24.618 11.933 48.295 1.00 89.25 208 VAL A C 1
ATOM 1644 O O . VAL A 1 208 ? -24.173 11.542 47.221 1.00 89.25 208 VAL A O 1
ATOM 1647 N N . MET A 1 209 ? -24.273 11.374 49.463 1.00 88.56 209 MET A N 1
ATOM 1648 C CA . MET A 1 209 ? -23.294 10.285 49.560 1.00 88.56 209 MET A CA 1
ATOM 1649 C C . MET A 1 209 ? -23.691 9.066 48.723 1.00 88.56 209 MET A C 1
ATOM 1651 O O . MET A 1 209 ? -22.838 8.546 48.011 1.00 88.56 209 MET A O 1
ATOM 1655 N N . ILE A 1 210 ? -24.968 8.659 48.752 1.00 90.00 210 ILE A N 1
ATOM 1656 C CA . ILE A 1 210 ? -25.480 7.533 47.950 1.00 90.00 210 ILE A CA 1
ATOM 1657 C C . ILE A 1 210 ? -25.283 7.798 46.456 1.00 90.00 210 ILE A C 1
ATOM 1659 O O . ILE A 1 210 ? -24.785 6.933 45.741 1.00 90.00 210 ILE A O 1
ATOM 1663 N N . ILE A 1 211 ? -25.637 8.997 45.983 1.00 87.06 211 ILE A N 1
ATOM 1664 C CA . ILE A 1 211 ? -25.492 9.359 44.566 1.00 87.06 211 ILE A CA 1
ATOM 1665 C C . ILE A 1 211 ? -24.008 9.404 44.174 1.00 87.06 211 ILE A C 1
ATOM 1667 O O . ILE A 1 211 ? -23.638 8.880 43.126 1.00 87.06 211 ILE A O 1
ATOM 1671 N N . THR A 1 212 ? -23.143 9.969 45.021 1.00 86.44 212 THR A N 1
ATOM 1672 C CA . THR A 1 212 ? -21.699 10.055 44.744 1.00 86.44 212 THR A CA 1
ATOM 1673 C C . THR A 1 212 ? -20.976 8.712 44.847 1.00 86.44 212 THR A C 1
ATOM 1675 O O . THR A 1 212 ? -19.980 8.524 44.161 1.00 86.44 212 THR A O 1
ATOM 1678 N N . SER A 1 213 ? -21.463 7.761 45.653 1.00 84.88 213 SER A N 1
ATOM 1679 C CA . SER A 1 213 ? -20.833 6.440 45.816 1.00 84.88 213 SER A CA 1
ATOM 1680 C C . SER A 1 213 ? -21.119 5.469 44.670 1.00 84.88 213 SER A C 1
ATOM 1682 O O . SER A 1 213 ? -20.513 4.406 44.602 1.00 84.88 213 SER A O 1
ATOM 1684 N N . VAL A 1 214 ? -22.069 5.799 43.791 1.00 83.38 214 VAL A N 1
ATOM 1685 C CA . VAL A 1 214 ? -22.507 4.917 42.696 1.00 83.38 214 VAL A CA 1
ATOM 1686 C C . VAL A 1 214 ? -21.480 4.830 41.574 1.00 83.38 214 VAL A C 1
ATOM 1688 O O . VAL A 1 214 ? -21.387 3.800 40.910 1.00 83.38 214 VAL A O 1
ATOM 1691 N N . VAL A 1 215 ? -20.698 5.891 41.371 1.00 76.50 215 VAL A N 1
ATOM 1692 C CA . VAL A 1 215 ? -19.595 5.891 40.411 1.00 76.50 215 VAL A CA 1
ATOM 1693 C C . VAL A 1 215 ? -18.295 5.765 41.201 1.00 76.50 215 VAL A C 1
ATOM 1695 O O . VAL A 1 215 ? -17.854 6.757 41.784 1.00 76.50 215 VAL A O 1
ATOM 1698 N N . PRO A 1 216 ? -17.684 4.568 41.262 1.00 75.44 216 PRO A N 1
ATOM 1699 C CA . PRO A 1 216 ? -16.418 4.404 41.954 1.00 75.44 216 PRO A CA 1
ATOM 1700 C C . PRO A 1 216 ? -15.344 5.253 41.256 1.00 75.44 216 PRO A C 1
ATOM 1702 O O . PRO A 1 216 ? -15.214 5.187 40.026 1.00 75.44 216 PRO A O 1
ATOM 1705 N N . PRO A 1 217 ? -14.565 6.051 42.003 1.00 73.12 217 PRO A N 1
ATOM 1706 C CA . PRO A 1 217 ? -13.485 6.848 41.432 1.00 73.12 217 PRO A CA 1
ATOM 1707 C C . PRO A 1 217 ? -12.344 5.981 40.870 1.00 73.12 217 PRO A C 1
ATOM 1709 O O . PRO A 1 217 ? -11.489 6.509 40.158 1.00 73.12 217 PRO A O 1
ATOM 1712 N N . GLU A 1 218 ? -12.315 4.670 41.149 1.00 77.94 218 GLU A N 1
ATOM 1713 C CA . GLU A 1 218 ? -11.284 3.743 40.667 1.00 77.94 218 GLU A CA 1
ATOM 1714 C C . GLU A 1 218 ? -11.493 3.249 39.220 1.00 77.94 218 GLU A C 1
ATOM 1716 O O . GLU A 1 218 ? -10.509 2.991 38.522 1.00 77.94 218 GLU A O 1
ATOM 1721 N N . LEU A 1 219 ? -12.742 3.171 38.736 1.00 76.12 219 LEU A N 1
ATOM 1722 C CA . LEU A 1 219 ? -13.106 2.680 37.386 1.00 76.12 219 LEU A CA 1
ATOM 1723 C C . LEU A 1 219 ? -12.269 3.300 36.236 1.00 76.12 219 LEU A C 1
ATOM 1725 O O . LEU A 1 219 ? -11.788 2.582 35.355 1.00 76.12 219 LEU A O 1
ATOM 1729 N N . PRO A 1 220 ? -12.050 4.626 36.225 1.00 70.00 220 PRO A N 1
ATOM 1730 C CA . PRO A 1 220 ? -11.238 5.327 35.225 1.00 70.00 220 PRO A CA 1
ATOM 1731 C C . PRO A 1 220 ? -9.784 4.905 35.166 1.00 70.00 220 PRO A C 1
ATOM 1733 O O . PRO A 1 220 ? -9.177 4.780 34.097 1.00 70.00 220 PRO A O 1
ATOM 1736 N N . MET A 1 221 ? -9.217 4.756 36.358 1.00 75.88 221 MET A N 1
ATOM 1737 C CA . MET A 1 221 ? -7.820 4.443 36.557 1.00 75.88 221 MET A CA 1
ATOM 1738 C C . MET A 1 221 ? -7.576 3.003 36.124 1.00 75.88 221 MET A C 1
ATOM 1740 O O . MET A 1 221 ? -6.588 2.730 35.448 1.00 75.88 221 MET A O 1
ATOM 1744 N N . GLU A 1 222 ? -8.517 2.106 36.419 1.00 81.25 222 GLU A N 1
ATOM 1745 C CA . GLU A 1 222 ? -8.471 0.714 35.984 1.00 81.25 222 GLU A CA 1
ATOM 1746 C C . GLU A 1 222 ? -8.529 0.582 34.458 1.00 81.25 222 GLU A C 1
ATOM 1748 O O . GLU A 1 222 ? -7.663 -0.068 33.866 1.00 81.25 222 GLU A O 1
ATOM 1753 N N . LEU A 1 223 ? -9.469 1.271 33.797 1.00 76.12 223 LEU A N 1
ATOM 1754 C CA . LEU A 1 223 ? -9.544 1.297 32.331 1.00 76.12 223 LEU A CA 1
ATOM 1755 C C . LEU A 1 223 ? -8.242 1.848 31.732 1.00 76.12 223 LEU A C 1
ATOM 1757 O O . LEU A 1 223 ? -7.734 1.325 30.735 1.00 76.12 223 LEU A O 1
ATOM 1761 N N . SER A 1 224 ? -7.654 2.851 32.391 1.00 74.38 224 SER A N 1
ATOM 1762 C CA . SER A 1 224 ? -6.402 3.452 31.943 1.00 74.38 224 SER A CA 1
ATOM 1763 C C . SER A 1 224 ? -5.189 2.550 32.046 1.00 74.38 224 SER A C 1
ATOM 1765 O O . SER A 1 224 ? -4.384 2.455 31.109 1.00 74.38 224 SER A O 1
ATOM 1767 N N . LEU A 1 225 ? -5.091 1.819 33.147 1.00 83.06 225 LEU A N 1
ATOM 1768 C CA . LEU A 1 225 ? -4.061 0.812 33.339 1.00 83.06 225 LEU A CA 1
ATOM 1769 C C . LEU A 1 225 ? -4.240 -0.359 32.367 1.00 83.06 225 LEU A C 1
ATOM 1771 O O . LEU A 1 225 ? -3.254 -0.816 31.786 1.00 83.06 225 LEU A O 1
ATOM 1775 N N . ALA A 1 226 ? -5.473 -0.806 32.119 1.00 83.62 226 ALA A N 1
ATOM 1776 C CA . ALA A 1 226 ? -5.758 -1.908 31.199 1.00 83.62 226 ALA A CA 1
ATOM 1777 C C . ALA A 1 226 ? -5.327 -1.598 29.754 1.00 83.62 226 ALA A C 1
ATOM 1779 O O . ALA A 1 226 ? -4.657 -2.415 29.111 1.00 83.62 226 ALA A O 1
ATOM 1780 N N . VAL A 1 227 ? -5.649 -0.404 29.247 1.00 81.94 227 VAL A N 1
ATOM 1781 C CA . VAL A 1 227 ? -5.254 0.025 27.894 1.00 81.94 227 VAL A CA 1
ATOM 1782 C C . VAL A 1 227 ? -3.735 0.209 27.798 1.00 81.94 227 VAL A C 1
ATOM 1784 O O . VAL A 1 227 ? -3.126 -0.264 26.839 1.00 81.94 227 VAL A O 1
ATOM 1787 N N . THR A 1 228 ? -3.096 0.802 28.810 1.00 81.25 228 THR A N 1
ATOM 1788 C CA . THR A 1 228 ? -1.632 0.994 28.828 1.00 81.25 228 THR A CA 1
ATOM 1789 C C . THR A 1 228 ? -0.884 -0.342 28.861 1.00 81.25 228 THR A C 1
ATOM 1791 O O . THR A 1 228 ? 0.060 -0.551 28.098 1.00 81.25 228 THR A O 1
ATOM 1794 N N . ASN A 1 229 ? -1.340 -1.298 29.674 1.00 88.44 229 ASN A N 1
ATOM 1795 C CA . ASN A 1 229 ? -0.775 -2.649 29.702 1.00 88.44 229 ASN A CA 1
ATOM 1796 C C . ASN A 1 229 ? -0.953 -3.373 28.358 1.00 88.44 229 ASN A C 1
ATOM 1798 O O . ASN A 1 229 ? -0.041 -4.068 27.902 1.00 88.44 229 ASN A O 1
ATOM 1802 N N . SER A 1 230 ? -2.094 -3.169 27.693 1.00 89.19 230 SER A N 1
ATOM 1803 C CA . SER A 1 230 ? -2.352 -3.713 26.354 1.00 89.19 230 SER A CA 1
ATOM 1804 C C . SER A 1 230 ? -1.404 -3.118 25.308 1.00 89.19 230 SER A C 1
ATOM 1806 O O . SER A 1 230 ? -0.812 -3.868 24.532 1.00 89.19 230 SER A O 1
ATOM 1808 N N . LEU A 1 231 ? -1.172 -1.800 25.337 1.00 86.62 231 LEU A N 1
ATOM 1809 C CA . LEU A 1 231 ? -0.198 -1.123 24.471 1.00 86.62 231 LEU A CA 1
ATOM 1810 C C . LEU A 1 231 ? 1.222 -1.667 24.662 1.00 86.62 231 LEU A C 1
ATOM 1812 O O . LEU A 1 231 ? 1.911 -1.944 23.682 1.00 86.62 231 LEU A O 1
ATOM 1816 N N . LEU A 1 232 ? 1.654 -1.872 25.910 1.00 86.06 232 LEU A N 1
ATOM 1817 C CA . LEU A 1 232 ? 2.973 -2.438 26.207 1.00 86.06 232 LEU A CA 1
ATOM 1818 C C . LEU A 1 232 ? 3.111 -3.876 25.686 1.00 86.06 232 LEU A C 1
ATOM 1820 O O . LEU A 1 232 ? 4.161 -4.246 25.160 1.00 86.06 232 LEU A O 1
ATOM 1824 N N . SER A 1 233 ? 2.059 -4.689 25.809 1.00 90.25 233 SER A N 1
ATOM 1825 C CA . SER A 1 233 ? 2.035 -6.064 25.293 1.00 90.25 233 SER A CA 1
ATOM 1826 C C . SER A 1 233 ? 2.096 -6.114 23.759 1.00 90.25 233 SER A C 1
ATOM 1828 O O . SER A 1 233 ? 2.812 -6.945 23.197 1.00 90.25 233 SER A O 1
ATOM 1830 N N . LEU A 1 234 ? 1.402 -5.195 23.079 1.00 89.81 234 LEU A N 1
ATOM 1831 C CA . LEU A 1 234 ? 1.415 -5.066 21.617 1.00 89.81 234 LEU A CA 1
ATOM 1832 C C . LEU A 1 234 ? 2.754 -4.527 21.094 1.00 89.81 234 LEU A C 1
ATOM 1834 O O . LEU A 1 234 ? 3.295 -5.069 20.130 1.00 89.81 234 LEU A O 1
ATOM 1838 N N . SER A 1 235 ? 3.344 -3.545 21.779 1.00 85.44 235 SER A N 1
ATOM 1839 C CA . SER A 1 235 ? 4.657 -2.984 21.433 1.00 85.44 235 SER A CA 1
ATOM 1840 C C . SER A 1 235 ? 5.767 -4.040 21.486 1.00 85.44 235 SER A C 1
ATOM 1842 O O . SER A 1 235 ? 6.588 -4.128 20.575 1.00 85.44 235 SER A O 1
ATOM 1844 N N . LYS A 1 236 ? 5.728 -4.955 22.469 1.00 90.56 236 LYS A N 1
ATOM 1845 C CA . LYS A 1 236 ? 6.641 -6.118 22.527 1.00 90.56 236 LYS A CA 1
ATOM 1846 C C . LYS A 1 236 ? 6.526 -7.056 21.318 1.00 90.56 236 LYS A C 1
ATOM 1848 O O . LYS A 1 236 ? 7.446 -7.826 21.065 1.00 90.56 236 LYS A O 1
ATOM 1853 N N . ARG A 1 237 ? 5.409 -7.010 20.586 1.00 90.94 237 ARG A N 1
ATOM 1854 C CA . ARG A 1 237 ? 5.166 -7.765 19.345 1.00 90.94 237 ARG A CA 1
ATOM 1855 C C . ARG A 1 237 ? 5.386 -6.914 18.086 1.00 90.94 237 ARG A C 1
ATOM 1857 O O . ARG A 1 237 ? 4.972 -7.331 17.011 1.00 90.94 237 ARG A O 1
ATOM 1864 N N . ASN A 1 238 ? 6.021 -5.744 18.210 1.00 89.12 238 ASN A N 1
ATOM 1865 C CA . ASN A 1 238 ? 6.219 -4.758 17.140 1.00 89.12 238 ASN A CA 1
ATOM 1866 C C . ASN A 1 238 ? 4.910 -4.228 16.521 1.00 89.12 238 ASN A C 1
ATOM 1868 O O . ASN A 1 238 ? 4.893 -3.813 15.364 1.00 89.12 238 ASN A O 1
ATOM 1872 N N . ILE A 1 239 ? 3.808 -4.231 17.281 1.00 86.88 239 ILE A N 1
ATOM 1873 C CA . ILE A 1 239 ? 2.530 -3.643 16.866 1.00 86.88 239 ILE A CA 1
ATOM 1874 C C . ILE A 1 239 ? 2.383 -2.290 17.564 1.00 86.88 239 ILE A C 1
ATOM 1876 O O . ILE A 1 239 ? 2.165 -2.221 18.775 1.00 86.88 239 ILE A O 1
ATOM 1880 N N . PHE A 1 240 ? 2.489 -1.207 16.796 1.00 83.06 240 PHE A N 1
ATOM 1881 C CA . PHE A 1 240 ? 2.385 0.161 17.302 1.00 83.06 240 PHE A CA 1
ATOM 1882 C C . PHE A 1 240 ? 0.979 0.711 17.053 1.00 83.06 240 PHE A C 1
ATOM 1884 O O . PHE A 1 240 ? 0.544 0.827 15.911 1.00 83.06 240 PHE A O 1
ATOM 1891 N N . CYS A 1 241 ? 0.263 1.050 18.125 1.00 74.38 241 CYS A N 1
ATOM 1892 C CA . CYS A 1 241 ? -1.071 1.646 18.041 1.00 74.38 241 CYS A CA 1
ATOM 1893 C C . CYS A 1 241 ? -0.976 3.163 18.230 1.00 74.38 241 CYS A C 1
ATOM 1895 O O . CYS A 1 241 ? -0.435 3.621 19.233 1.00 74.38 241 CYS A O 1
ATOM 1897 N N . THR A 1 242 ? -1.530 3.935 17.296 1.00 75.00 242 THR A N 1
ATOM 1898 C CA . THR A 1 242 ? -1.617 5.404 17.384 1.00 75.00 242 THR A CA 1
ATOM 1899 C C . THR A 1 242 ? -2.836 5.872 18.182 1.00 75.00 242 THR A C 1
ATOM 1901 O O . THR A 1 242 ? -2.772 6.884 18.868 1.00 75.00 242 THR A O 1
ATOM 1904 N N . GLU A 1 243 ? -3.936 5.113 18.138 1.00 73.00 243 GLU A N 1
ATOM 1905 C CA . GLU A 1 243 ? -5.178 5.394 18.866 1.00 73.00 243 GLU A CA 1
ATOM 1906 C C . GLU A 1 243 ? -5.500 4.243 19.845 1.00 73.00 243 GLU A C 1
ATOM 1908 O O . GLU A 1 243 ? -6.072 3.226 19.438 1.00 73.00 243 GLU A O 1
ATOM 1913 N N . PRO A 1 244 ? -5.170 4.368 21.147 1.00 74.25 244 PRO A N 1
ATOM 1914 C CA . PRO A 1 244 ? -5.320 3.284 22.127 1.00 74.25 244 PRO A CA 1
ATOM 1915 C C . PRO A 1 244 ? -6.762 2.803 22.319 1.00 74.25 244 PRO A C 1
ATOM 1917 O O . PRO A 1 244 ? -7.009 1.620 22.553 1.00 74.25 244 PRO A O 1
ATOM 1920 N N . PHE A 1 245 ? -7.734 3.706 22.171 1.00 73.12 245 PHE A N 1
ATOM 1921 C CA . PHE A 1 245 ? -9.156 3.390 22.327 1.00 73.12 245 PHE A CA 1
ATOM 1922 C C . PHE A 1 245 ? -9.708 2.478 21.237 1.00 73.12 245 PHE A C 1
ATOM 1924 O O . PHE A 1 245 ? -10.810 1.970 21.403 1.00 73.12 245 PHE A O 1
ATOM 1931 N N . ARG A 1 246 ? -8.967 2.230 20.146 1.00 77.81 246 ARG A N 1
ATOM 1932 C CA . ARG A 1 246 ? -9.369 1.266 19.113 1.00 77.81 246 ARG A CA 1
ATOM 1933 C C . ARG A 1 246 ? -9.102 -0.187 19.496 1.00 77.81 246 ARG A C 1
ATOM 1935 O O . ARG A 1 246 ? -9.711 -1.078 18.911 1.00 77.81 246 ARG A O 1
ATOM 1942 N N . ILE A 1 247 ? -8.243 -0.440 20.485 1.00 83.81 247 ILE A N 1
ATOM 1943 C CA . ILE A 1 247 ? -7.851 -1.801 20.882 1.00 83.81 247 ILE A CA 1
ATOM 1944 C C . ILE A 1 247 ? -9.070 -2.661 21.270 1.00 83.81 247 ILE A C 1
ATOM 1946 O O . ILE A 1 247 ? -9.187 -3.765 20.741 1.00 83.81 247 ILE A O 1
ATOM 1950 N N . PRO A 1 248 ? -10.026 -2.190 22.100 1.00 81.31 248 PRO A N 1
ATOM 1951 C CA . PRO A 1 248 ? -11.209 -2.984 22.441 1.00 81.31 248 PRO A CA 1
ATOM 1952 C C . PRO A 1 248 ? -12.126 -3.273 21.245 1.00 81.31 248 PRO A C 1
ATOM 1954 O O . PRO A 1 248 ? -12.786 -4.309 21.218 1.00 81.31 248 PRO A O 1
ATOM 1957 N N . PHE A 1 249 ? -12.154 -2.397 20.234 1.00 81.06 249 PHE A N 1
ATOM 1958 C CA . PHE A 1 249 ? -12.969 -2.608 19.033 1.00 81.06 249 PHE A CA 1
ATOM 1959 C C . PHE A 1 249 ? -12.459 -3.769 18.185 1.00 81.06 249 PHE A C 1
ATOM 1961 O O . PHE A 1 249 ? -13.268 -4.430 17.542 1.00 81.06 249 PHE A O 1
ATOM 1968 N N . ALA A 1 250 ? -11.157 -4.071 18.236 1.00 84.69 250 ALA A N 1
ATOM 1969 C CA . ALA A 1 250 ? -10.589 -5.229 17.548 1.00 84.69 250 ALA A CA 1
ATOM 1970 C C . ALA A 1 250 ? -11.219 -6.559 18.011 1.00 84.69 250 ALA A C 1
ATOM 1972 O O . ALA A 1 250 ? -11.245 -7.517 17.247 1.00 84.69 250 ALA A O 1
ATOM 1973 N N . GLY A 1 251 ? -11.766 -6.614 19.234 1.00 85.00 251 GLY A N 1
ATOM 1974 C CA . GLY A 1 251 ? -12.493 -7.780 19.744 1.00 85.00 251 GLY A CA 1
ATOM 1975 C C . GLY A 1 251 ? -13.941 -7.905 19.253 1.00 85.00 251 GLY A C 1
ATOM 1976 O O . GLY A 1 251 ? -14.524 -8.973 19.394 1.00 85.00 251 GLY A O 1
ATOM 1977 N N . LYS A 1 252 ? -14.525 -6.840 18.686 1.00 85.50 252 LYS A N 1
ATOM 1978 C CA . LYS A 1 252 ? -15.895 -6.814 18.136 1.00 85.50 252 LYS A CA 1
ATOM 1979 C C . LYS A 1 252 ? -15.903 -6.872 16.596 1.00 85.50 252 LYS A C 1
ATOM 1981 O O . LYS A 1 252 ? -16.876 -6.468 15.971 1.00 85.50 252 LYS A O 1
ATOM 1986 N N . VAL A 1 253 ? -14.798 -7.277 15.967 1.00 90.00 253 VAL A N 1
ATOM 1987 C CA . VAL A 1 253 ? -14.688 -7.294 14.502 1.00 90.00 253 VAL A CA 1
ATOM 1988 C C . VAL A 1 253 ? -15.428 -8.502 13.939 1.00 90.00 253 VAL A C 1
ATOM 1990 O O . VAL A 1 253 ? -15.036 -9.633 14.184 1.00 90.00 253 VAL A O 1
ATOM 1993 N N . ASP A 1 254 ? -16.448 -8.260 13.118 1.00 90.50 254 ASP A N 1
ATOM 1994 C CA . ASP A 1 254 ? -17.188 -9.334 12.437 1.00 90.50 254 ASP A CA 1
ATOM 1995 C C . ASP A 1 254 ? -16.629 -9.649 11.039 1.00 90.50 254 ASP A C 1
ATOM 1997 O O . ASP A 1 254 ? -16.707 -10.780 10.552 1.00 90.50 254 ASP A O 1
ATOM 2001 N N . VAL A 1 255 ? -16.077 -8.633 10.364 1.00 92.44 255 VAL A N 1
ATOM 2002 C CA . VAL A 1 255 ? -15.604 -8.711 8.975 1.00 92.44 255 VAL A CA 1
ATOM 2003 C C . VAL A 1 255 ? -14.167 -8.218 8.889 1.00 92.44 255 VAL A C 1
ATOM 2005 O O . VAL A 1 255 ? -13.865 -7.100 9.303 1.00 92.44 255 VAL A O 1
ATOM 2008 N N . VAL A 1 256 ? -13.292 -9.035 8.306 1.00 91.62 256 VAL A N 1
ATOM 2009 C CA . VAL A 1 256 ? -11.892 -8.690 8.050 1.00 91.62 256 VAL A CA 1
ATOM 2010 C C . VAL A 1 256 ? -11.698 -8.546 6.548 1.00 91.62 256 VAL A C 1
ATOM 2012 O O . VAL A 1 256 ? -11.855 -9.510 5.797 1.00 91.62 256 VAL A O 1
ATOM 2015 N N . CYS A 1 257 ? -11.362 -7.331 6.121 1.00 91.38 257 CYS A N 1
ATOM 2016 C CA . CYS A 1 257 ? -11.033 -7.031 4.736 1.00 91.38 257 CYS A CA 1
ATOM 2017 C C . CYS A 1 257 ? -9.517 -7.106 4.543 1.00 91.38 257 CYS A C 1
ATOM 2019 O O . CYS A 1 257 ? -8.775 -6.383 5.208 1.00 91.38 257 CYS A O 1
ATOM 2021 N N . PHE A 1 258 ? -9.065 -7.949 3.624 1.00 89.38 258 PHE A N 1
ATOM 2022 C CA . PHE A 1 258 ? -7.665 -8.055 3.236 1.00 89.38 258 PHE A CA 1
ATOM 2023 C C . PHE A 1 258 ? -7.429 -7.370 1.897 1.00 89.38 258 PHE A C 1
ATOM 2025 O O . PHE A 1 258 ? -8.154 -7.626 0.937 1.00 89.38 258 PHE A O 1
ATOM 2032 N N . ASP A 1 259 ? -6.378 -6.557 1.822 1.00 88.56 259 ASP A N 1
ATOM 2033 C CA . ASP A 1 259 ? -5.756 -6.264 0.533 1.00 88.56 259 ASP A CA 1
ATOM 2034 C C . ASP A 1 259 ? -4.959 -7.492 0.068 1.00 88.56 259 ASP A C 1
ATOM 2036 O O . ASP A 1 259 ? -4.527 -8.317 0.876 1.00 88.56 259 ASP A O 1
ATOM 2040 N N . LYS A 1 260 ? -4.776 -7.653 -1.239 1.00 81.94 260 LYS A N 1
ATOM 2041 C CA . LYS A 1 260 ? -4.035 -8.786 -1.799 1.00 81.94 260 LYS A CA 1
ATOM 2042 C C . LYS A 1 260 ? -2.536 -8.503 -1.825 1.00 81.94 260 LYS A C 1
ATOM 2044 O O . LYS A 1 260 ? -1.763 -9.210 -1.176 1.00 81.94 260 LYS A O 1
ATOM 2049 N N . THR A 1 261 ? -2.138 -7.487 -2.588 1.00 75.94 261 THR A N 1
ATOM 2050 C CA . THR A 1 261 ? -0.737 -7.193 -2.911 1.00 75.94 261 THR A CA 1
ATOM 2051 C C . THR A 1 261 ? -0.041 -6.587 -1.693 1.00 75.94 261 THR A C 1
ATOM 2053 O O . THR A 1 261 ? -0.582 -5.697 -1.048 1.00 75.94 261 THR A O 1
ATOM 2056 N N . GLY A 1 262 ? 1.118 -7.124 -1.307 1.00 74.50 262 GLY A N 1
ATOM 2057 C CA . GLY A 1 262 ? 1.872 -6.691 -0.123 1.00 74.50 262 GLY A CA 1
ATOM 2058 C C . GLY A 1 262 ? 1.265 -7.071 1.230 1.00 74.50 262 GLY A C 1
ATOM 2059 O O . GLY A 1 262 ? 1.955 -7.017 2.252 1.00 74.50 262 GLY A O 1
ATOM 2060 N N . THR A 1 263 ? 0.015 -7.541 1.262 1.00 83.00 263 THR A N 1
ATOM 2061 C CA . THR A 1 263 ? -0.661 -8.010 2.481 1.00 83.00 263 THR A CA 1
ATOM 2062 C C . THR A 1 263 ? -0.700 -9.536 2.538 1.00 83.00 263 THR A C 1
ATOM 2064 O O . THR A 1 263 ? 0.035 -10.107 3.347 1.00 83.00 263 THR A O 1
ATOM 2067 N N . LEU A 1 264 ? -1.491 -10.189 1.677 1.00 83.94 264 LEU A N 1
ATOM 2068 C CA . LEU A 1 264 ? -1.622 -11.653 1.612 1.00 83.94 264 LEU A CA 1
ATOM 2069 C C . LEU A 1 264 ? -0.475 -12.304 0.834 1.00 83.94 264 LEU A C 1
ATOM 2071 O O . LEU A 1 264 ? 0.078 -13.328 1.257 1.00 83.94 264 LEU A O 1
ATOM 2075 N N . THR A 1 265 ? -0.119 -11.699 -0.299 1.00 81.88 265 THR A N 1
ATOM 2076 C CA . THR A 1 265 ? 1.026 -12.108 -1.113 1.00 81.88 265 THR A CA 1
ATOM 2077 C C . THR A 1 265 ? 2.272 -11.348 -0.686 1.00 81.88 265 THR A C 1
ATOM 2079 O O . THR A 1 265 ? 2.199 -10.234 -0.155 1.00 81.88 265 THR A O 1
ATOM 2082 N N . SER A 1 266 ? 3.435 -11.947 -0.908 1.00 79.00 266 SER A N 1
ATOM 2083 C CA . SER A 1 266 ? 4.693 -11.221 -0.794 1.00 79.00 266 SER A CA 1
ATOM 2084 C C . SER A 1 266 ? 4.815 -10.188 -1.926 1.00 79.00 266 SER A C 1
ATOM 2086 O O . SER A 1 266 ? 4.205 -10.324 -2.990 1.00 79.00 266 SER A O 1
ATOM 2088 N N . ASP A 1 267 ? 5.611 -9.143 -1.695 1.00 70.06 267 ASP A N 1
ATOM 2089 C CA . ASP A 1 267 ? 5.978 -8.174 -2.741 1.00 70.06 267 ASP A CA 1
ATOM 2090 C C . ASP A 1 267 ? 7.057 -8.722 -3.689 1.00 70.06 267 ASP A C 1
ATOM 2092 O O . ASP A 1 267 ? 7.340 -8.143 -4.739 1.00 70.06 267 ASP A O 1
ATOM 2096 N N . ALA A 1 268 ? 7.680 -9.843 -3.315 1.00 73.38 268 ALA A N 1
ATOM 2097 C CA . ALA A 1 268 ? 8.714 -10.490 -4.099 1.00 73.38 268 ALA A CA 1
ATOM 2098 C C . ALA A 1 268 ? 8.075 -11.362 -5.184 1.00 73.38 268 ALA A C 1
ATOM 2100 O O . ALA A 1 268 ? 7.418 -12.358 -4.898 1.00 73.38 268 ALA A O 1
ATOM 2101 N N . LEU A 1 269 ? 8.291 -10.989 -6.444 1.00 76.19 269 LEU A N 1
ATOM 2102 C CA . LEU A 1 269 ? 7.959 -11.835 -7.587 1.00 76.19 269 LEU A CA 1
ATOM 2103 C C . LEU A 1 269 ? 8.931 -13.014 -7.651 1.00 76.19 269 LEU A C 1
ATOM 2105 O O . LEU A 1 269 ? 10.140 -12.817 -7.505 1.00 76.19 269 LEU A O 1
ATOM 2109 N N . GLU A 1 270 ? 8.417 -14.203 -7.954 1.00 82.31 270 GLU A N 1
ATOM 2110 C CA . GLU A 1 270 ? 9.208 -15.413 -8.186 1.00 82.31 270 GLU A CA 1
ATOM 2111 C C . GLU A 1 270 ? 9.007 -15.937 -9.612 1.00 82.31 270 GLU A C 1
ATOM 2113 O O . GLU A 1 270 ? 7.891 -15.999 -10.136 1.00 82.31 270 GLU A O 1
ATOM 2118 N N . MET A 1 271 ? 10.108 -16.320 -10.266 1.00 84.19 271 MET A N 1
ATOM 2119 C CA . MET A 1 271 ? 10.083 -16.875 -11.618 1.00 84.19 271 MET A CA 1
ATOM 2120 C C . MET A 1 271 ? 9.983 -18.401 -11.546 1.00 84.19 271 MET A C 1
ATOM 2122 O O . MET A 1 271 ? 10.954 -19.075 -11.211 1.00 84.19 271 MET A O 1
ATOM 2126 N N . HIS A 1 272 ? 8.835 -18.950 -11.9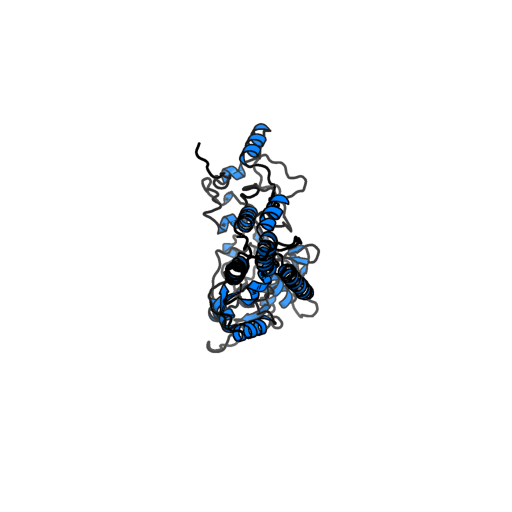44 1.00 81.56 272 HIS A N 1
ATOM 2127 C CA . HIS A 1 272 ? 8.619 -20.400 -11.980 1.00 81.56 272 HIS A CA 1
ATOM 2128 C C . HIS A 1 272 ? 9.395 -21.070 -13.121 1.00 81.56 272 HIS A C 1
ATOM 2130 O O . HIS A 1 272 ? 9.905 -22.182 -12.977 1.00 81.56 272 HIS A O 1
ATOM 2136 N N . GLY A 1 273 ? 9.507 -20.394 -14.267 1.00 83.44 273 GLY A N 1
ATOM 2137 C CA . GLY A 1 273 ? 10.244 -20.907 -15.417 1.00 83.44 273 GLY A CA 1
ATOM 2138 C C . GLY A 1 273 ? 9.762 -20.349 -16.748 1.00 83.44 273 GLY A C 1
ATOM 2139 O O . GLY A 1 273 ? 9.019 -19.365 -16.803 1.00 83.44 273 GLY A O 1
ATOM 2140 N N . VAL A 1 274 ? 10.203 -20.995 -17.828 1.00 82.75 274 VAL A N 1
ATOM 2141 C CA . VAL A 1 274 ? 9.768 -20.685 -19.195 1.00 82.75 274 VAL A CA 1
ATOM 2142 C C . VAL A 1 274 ? 8.971 -21.858 -19.757 1.00 82.75 274 VAL A C 1
ATOM 2144 O O . VAL A 1 274 ? 9.424 -23.002 -19.754 1.00 82.75 274 VAL A O 1
ATOM 2147 N N . ALA A 1 275 ? 7.772 -21.556 -20.236 1.00 79.69 275 ALA A N 1
ATOM 2148 C CA . ALA A 1 275 ? 6.834 -22.458 -20.880 1.00 79.69 275 ALA A CA 1
ATOM 2149 C C . ALA A 1 275 ? 6.861 -22.276 -22.410 1.00 79.69 275 ALA A C 1
ATOM 2151 O O . ALA A 1 275 ? 7.240 -21.222 -22.922 1.00 79.69 275 ALA A O 1
ATOM 2152 N N . GLY A 1 276 ? 6.431 -23.290 -23.166 1.00 71.62 276 GLY A N 1
ATOM 2153 C CA . GLY A 1 276 ? 6.259 -23.175 -24.623 1.00 71.62 276 GLY A CA 1
ATOM 2154 C C . GLY A 1 276 ? 7.562 -23.107 -25.429 1.00 71.62 276 GLY A C 1
ATOM 2155 O O . GLY A 1 276 ? 7.563 -22.598 -26.548 1.00 71.62 276 GLY A O 1
ATOM 2156 N N . LEU A 1 277 ? 8.670 -23.611 -24.879 1.00 69.00 277 LEU A N 1
ATOM 2157 C CA . LEU A 1 277 ? 9.915 -23.780 -25.624 1.00 69.00 277 LEU A CA 1
ATOM 2158 C C . LEU A 1 277 ? 9.722 -24.886 -26.667 1.00 69.00 277 LEU A C 1
ATOM 2160 O O . LEU A 1 277 ? 9.702 -26.070 -26.341 1.00 69.00 277 LEU A O 1
ATOM 2164 N N . LEU A 1 278 ? 9.561 -24.492 -27.929 1.00 58.97 278 LEU A N 1
ATOM 2165 C CA . LEU A 1 278 ? 9.533 -25.395 -29.079 1.00 58.97 278 LEU A CA 1
ATOM 2166 C C . LEU A 1 278 ? 10.938 -25.964 -29.322 1.00 58.97 278 LEU A C 1
ATOM 2168 O O . LEU A 1 278 ? 11.652 -25.555 -30.233 1.00 58.97 278 LEU A O 1
ATOM 2172 N N . ALA A 1 279 ? 11.341 -26.918 -28.491 1.00 45.91 279 ALA A N 1
ATOM 2173 C CA . ALA A 1 279 ? 12.458 -27.805 -28.764 1.00 45.91 279 ALA A CA 1
ATOM 2174 C C . ALA A 1 279 ? 11.963 -29.246 -28.604 1.00 45.91 279 ALA A C 1
ATOM 2176 O O . ALA A 1 279 ? 11.852 -29.772 -27.503 1.00 45.91 279 ALA A O 1
ATOM 2177 N N . THR A 1 280 ? 11.643 -29.859 -29.748 1.00 40.25 280 THR A N 1
ATOM 2178 C CA . THR A 1 280 ? 11.559 -31.315 -29.947 1.00 40.25 280 THR A CA 1
ATOM 2179 C C . THR A 1 280 ? 10.605 -32.084 -29.029 1.00 40.25 280 THR A C 1
ATOM 2181 O O . THR A 1 280 ? 11.043 -32.873 -28.201 1.00 40.25 280 THR A O 1
ATOM 2184 N N . SER A 1 281 ? 9.297 -31.927 -29.225 1.00 34.22 281 SER A N 1
ATOM 2185 C CA . SER A 1 281 ? 8.354 -33.052 -29.377 1.00 34.22 281 SER A CA 1
ATOM 2186 C C . SER A 1 281 ? 6.936 -32.521 -29.529 1.00 34.22 281 SER A C 1
ATOM 2188 O O . SER A 1 281 ? 6.490 -31.655 -28.781 1.00 34.22 281 SER A O 1
ATOM 2190 N N . VAL A 1 282 ? 6.229 -33.064 -30.514 1.00 38.09 282 VAL A N 1
ATOM 2191 C CA . VAL A 1 282 ? 4.776 -32.966 -30.635 1.00 38.09 282 VAL A CA 1
ATOM 2192 C C . VAL A 1 282 ? 4.187 -33.680 -29.418 1.00 38.09 282 VAL A C 1
ATOM 2194 O O . VAL A 1 282 ? 4.104 -34.904 -29.403 1.00 38.09 282 VAL A O 1
ATOM 2197 N N . VAL A 1 283 ? 3.846 -32.934 -28.369 1.00 39.19 283 VAL A N 1
ATOM 2198 C CA . VAL A 1 283 ? 3.079 -33.456 -27.232 1.00 39.19 283 VAL A CA 1
ATOM 2199 C C . VAL A 1 283 ? 1.653 -32.912 -27.353 1.00 39.19 283 VAL A C 1
ATOM 2201 O O . VAL A 1 283 ? 1.493 -31.713 -27.596 1.00 39.19 283 VAL A O 1
ATOM 2204 N N . PRO A 1 284 ? 0.617 -33.766 -27.248 1.00 34.50 284 PRO A N 1
ATOM 2205 C CA . PRO A 1 284 ? -0.775 -33.341 -27.336 1.00 34.50 284 PRO A CA 1
ATOM 2206 C C . PRO A 1 284 ? -1.123 -32.342 -26.225 1.00 34.50 284 PRO A C 1
ATOM 2208 O O . PRO A 1 284 ? -0.583 -32.397 -25.121 1.00 34.50 284 PRO A O 1
ATOM 2211 N N . LEU A 1 285 ? -2.050 -31.442 -26.552 1.00 41.62 285 LEU A N 1
ATOM 2212 C CA . LEU A 1 285 ? -2.475 -30.250 -25.807 1.00 41.62 285 LEU A CA 1
ATOM 2213 C C . LEU A 1 285 ? -3.115 -30.522 -24.422 1.00 41.62 285 LEU A C 1
ATOM 2215 O O . LEU A 1 285 ? -3.608 -29.587 -23.797 1.00 41.62 285 LEU A O 1
ATOM 2219 N N . ASP A 1 286 ? -3.101 -31.770 -23.946 1.00 36.22 286 ASP A N 1
ATOM 2220 C CA . ASP A 1 286 ? -3.819 -32.230 -22.749 1.00 36.22 286 ASP A CA 1
ATOM 2221 C C . ASP A 1 286 ? -2.922 -32.418 -21.511 1.00 36.22 286 ASP A C 1
ATOM 2223 O O . ASP A 1 286 ? -3.430 -32.680 -20.422 1.00 36.22 286 ASP A O 1
ATOM 2227 N N . ASN A 1 287 ? -1.598 -32.242 -21.631 1.00 41.38 287 ASN A N 1
ATOM 2228 C CA . ASN A 1 287 ? -0.671 -32.288 -20.493 1.00 41.38 287 ASN A CA 1
ATOM 2229 C C . ASN A 1 287 ? -0.094 -30.897 -20.178 1.00 41.38 287 ASN A C 1
ATOM 2231 O O . ASN A 1 287 ? 0.246 -30.152 -21.100 1.00 41.38 287 ASN A O 1
ATOM 2235 N N . PRO A 1 288 ? 0.031 -30.525 -18.887 1.00 48.03 288 PRO A N 1
ATOM 2236 C CA . PRO A 1 288 ? 0.414 -29.179 -18.484 1.00 48.03 288 PRO A CA 1
ATOM 2237 C C . PRO A 1 288 ? 1.792 -28.854 -19.054 1.00 48.03 288 PRO A C 1
ATOM 2239 O O . PRO A 1 288 ? 2.762 -29.579 -18.838 1.00 48.03 288 PRO A O 1
ATOM 2242 N N . VAL A 1 289 ? 1.843 -27.771 -19.825 1.00 57.53 289 VAL A N 1
ATOM 2243 C CA . VAL A 1 289 ? 3.021 -27.287 -20.542 1.00 57.53 289 VAL A CA 1
ATOM 2244 C C . VAL A 1 289 ? 4.259 -27.345 -19.658 1.00 57.53 289 VAL A C 1
ATOM 2246 O O . VAL A 1 289 ? 4.329 -26.633 -18.658 1.00 57.53 289 VAL A O 1
ATOM 2249 N N . GLN A 1 290 ? 5.216 -28.192 -20.044 1.00 62.28 290 GLN A N 1
ATOM 2250 C CA . GLN A 1 290 ? 6.465 -28.435 -19.329 1.00 62.28 290 GLN A CA 1
ATOM 2251 C C . GLN A 1 290 ? 7.168 -27.101 -19.037 1.00 62.28 290 GLN A C 1
ATOM 2253 O O . GLN A 1 290 ? 7.679 -26.437 -19.940 1.00 62.28 290 GLN A O 1
ATOM 2258 N N . LEU A 1 291 ? 7.144 -26.692 -17.769 1.00 71.75 291 LEU A N 1
ATOM 2259 C CA . LEU A 1 291 ? 7.892 -25.544 -17.275 1.00 71.75 291 LEU A CA 1
ATOM 2260 C C . LEU A 1 291 ? 9.360 -25.946 -17.190 1.00 71.75 291 LEU A C 1
ATOM 2262 O O . LEU A 1 291 ? 9.727 -26.850 -16.438 1.00 71.75 291 LEU A O 1
ATOM 2266 N N . VAL A 1 292 ? 10.205 -25.280 -17.969 1.00 79.00 292 VAL A N 1
ATOM 2267 C CA . VAL A 1 292 ? 11.653 -25.436 -17.847 1.00 79.00 292 VAL A CA 1
ATOM 2268 C C . VAL A 1 292 ? 12.131 -24.489 -16.755 1.00 79.00 292 VAL A C 1
ATOM 2270 O O . VAL A 1 292 ? 11.922 -23.275 -16.841 1.00 79.00 292 VAL A O 1
ATOM 2273 N N . ALA A 1 293 ? 12.765 -25.054 -15.726 1.00 78.06 293 ALA A N 1
ATOM 2274 C CA . ALA A 1 293 ? 13.315 -24.284 -14.619 1.00 78.06 293 ALA A CA 1
ATOM 2275 C C . ALA A 1 293 ? 14.350 -23.254 -15.122 1.00 78.06 293 ALA A C 1
ATOM 2277 O O . ALA A 1 293 ? 15.078 -23.541 -16.081 1.00 78.06 293 ALA A O 1
ATOM 2278 N N . PRO A 1 294 ? 14.494 -22.088 -14.459 1.00 72.50 294 PRO A N 1
ATOM 2279 C CA . PRO A 1 294 ? 15.427 -21.033 -14.874 1.00 72.50 294 PRO A CA 1
ATOM 2280 C C . PRO A 1 294 ? 16.886 -21.496 -15.046 1.00 72.50 294 PRO A C 1
ATOM 2282 O O . PRO A 1 294 ? 17.628 -20.956 -15.864 1.00 72.50 294 PRO A O 1
ATOM 2285 N N . THR A 1 295 ? 17.292 -22.544 -14.324 1.00 73.25 295 THR A N 1
ATOM 2286 C CA . THR A 1 295 ? 18.631 -23.152 -14.359 1.00 73.25 295 THR A CA 1
ATOM 2287 C C . THR A 1 295 ? 18.877 -24.109 -15.527 1.00 73.25 295 THR A C 1
ATOM 2289 O O . THR A 1 295 ? 20.002 -24.570 -15.686 1.00 73.25 295 THR A O 1
ATOM 2292 N N . ALA A 1 296 ? 17.872 -24.434 -16.337 1.00 76.12 296 ALA A N 1
ATOM 2293 C CA . ALA A 1 296 ? 18.000 -25.353 -17.473 1.00 76.12 296 ALA A CA 1
ATOM 2294 C C . ALA A 1 296 ? 17.623 -24.692 -18.811 1.00 76.12 296 ALA A C 1
ATOM 2296 O O . ALA A 1 296 ? 17.377 -25.375 -19.805 1.00 76.12 296 ALA A O 1
ATOM 2297 N N . LEU A 1 297 ? 17.553 -23.357 -18.849 1.00 79.19 297 LEU A N 1
ATOM 2298 C CA . LEU A 1 297 ? 17.108 -22.623 -20.031 1.00 79.19 297 LEU A CA 1
ATOM 2299 C C . LEU A 1 297 ? 18.140 -22.662 -21.173 1.00 79.19 297 LEU A C 1
ATOM 2301 O O . LEU A 1 297 ? 19.333 -22.497 -20.909 1.00 79.19 297 LEU A O 1
ATOM 2305 N N . PRO A 1 298 ? 17.703 -22.782 -22.444 1.00 82.56 298 PRO A N 1
ATOM 2306 C CA . PRO A 1 298 ? 18.576 -22.634 -23.607 1.00 82.56 298 PRO A CA 1
ATOM 2307 C C . PRO A 1 298 ? 19.278 -21.273 -23.640 1.00 82.56 298 PRO A C 1
ATOM 2309 O O . PRO A 1 298 ? 18.688 -20.253 -23.280 1.00 82.56 298 PRO A O 1
ATOM 2312 N N . THR A 1 299 ? 20.509 -21.227 -24.160 1.00 80.81 299 THR A N 1
ATOM 2313 C CA . THR A 1 299 ? 21.307 -19.990 -24.222 1.00 80.81 299 THR A CA 1
ATOM 2314 C C . THR A 1 299 ? 20.582 -18.863 -24.961 1.00 80.81 299 THR A C 1
ATOM 2316 O O . THR A 1 299 ? 20.643 -17.722 -24.523 1.00 80.81 299 THR A O 1
ATOM 2319 N N . SER A 1 300 ? 19.835 -19.155 -26.031 1.00 81.94 300 SER A N 1
ATOM 2320 C CA . SER A 1 300 ? 19.041 -18.150 -26.757 1.00 81.94 300 SER A CA 1
ATOM 2321 C C . SER A 1 300 ? 18.033 -17.432 -25.853 1.00 81.94 300 SER A C 1
ATOM 2323 O O . SER A 1 300 ? 17.940 -16.210 -25.883 1.00 81.94 300 SER A O 1
ATOM 2325 N N . VAL A 1 301 ? 17.329 -18.177 -25.004 1.00 83.38 301 VAL A N 1
ATOM 2326 C CA . VAL A 1 301 ? 16.307 -17.664 -24.081 1.00 83.38 301 VAL A CA 1
ATOM 2327 C C . VAL A 1 301 ? 16.953 -16.884 -22.943 1.00 83.38 301 VAL A C 1
ATOM 2329 O O . VAL A 1 301 ? 16.482 -15.805 -22.591 1.00 83.38 301 VAL A O 1
ATOM 2332 N N . GLN A 1 302 ? 18.073 -17.384 -22.413 1.00 84.25 302 GLN A N 1
ATOM 2333 C CA . GLN A 1 302 ? 18.850 -16.672 -21.397 1.00 84.25 302 GLN A CA 1
ATOM 2334 C C . GLN A 1 302 ? 19.338 -15.313 -21.903 1.00 84.25 302 GLN A C 1
ATOM 2336 O O . GLN A 1 302 ? 19.260 -14.331 -21.172 1.00 84.25 302 GLN A O 1
ATOM 2341 N N . LEU A 1 303 ? 19.795 -15.236 -23.159 1.00 85.00 303 LEU A N 1
ATOM 2342 C CA . LEU A 1 303 ? 20.235 -13.979 -23.768 1.00 85.00 303 LEU A CA 1
ATOM 2343 C C . LEU A 1 303 ? 19.077 -12.992 -23.949 1.00 85.00 303 LEU A C 1
ATOM 2345 O O . LEU A 1 303 ? 19.281 -11.797 -23.768 1.00 85.00 303 LEU A O 1
ATOM 2349 N N . ILE A 1 304 ? 17.870 -13.468 -24.267 1.00 86.38 304 ILE A N 1
ATOM 2350 C CA . ILE A 1 304 ? 16.685 -12.603 -24.352 1.00 86.38 304 ILE A CA 1
ATOM 2351 C C . ILE A 1 304 ? 16.341 -12.051 -22.966 1.00 86.38 304 ILE A C 1
ATOM 2353 O O . ILE A 1 304 ? 16.203 -10.843 -22.813 1.00 86.38 304 ILE A O 1
ATOM 2357 N N . LEU A 1 305 ? 16.264 -12.911 -21.946 1.00 85.88 305 LEU A N 1
ATOM 2358 C CA . LEU A 1 305 ? 15.938 -12.499 -20.575 1.00 85.88 305 LEU A CA 1
ATOM 2359 C C . LEU A 1 305 ? 16.985 -11.556 -19.977 1.00 85.88 305 LEU A C 1
ATOM 2361 O O . LEU A 1 305 ? 16.632 -10.603 -19.288 1.00 85.88 305 LEU A O 1
ATOM 2365 N N . ALA A 1 306 ? 18.263 -11.800 -20.262 1.00 85.94 306 ALA A N 1
ATOM 2366 C CA . ALA A 1 306 ? 19.345 -10.930 -19.831 1.00 85.94 306 ALA A CA 1
ATOM 2367 C C . ALA A 1 306 ? 19.404 -9.629 -20.644 1.00 85.94 306 ALA A C 1
ATOM 2369 O O . ALA A 1 306 ? 19.752 -8.602 -20.091 1.00 85.94 306 ALA A O 1
ATOM 2370 N N . GLY A 1 307 ? 19.092 -9.634 -21.942 1.00 82.88 307 GLY A N 1
ATOM 2371 C CA . GLY A 1 307 ? 19.218 -8.447 -22.797 1.00 82.88 307 GLY A CA 1
ATOM 2372 C C . GLY A 1 307 ? 18.007 -7.510 -22.765 1.00 82.88 307 GLY A C 1
ATOM 2373 O O . GLY A 1 307 ? 18.155 -6.300 -22.949 1.00 82.88 307 GLY A O 1
ATOM 2374 N N . CYS A 1 308 ? 16.809 -8.047 -22.534 1.00 82.50 308 CYS A N 1
ATOM 2375 C CA . CYS A 1 308 ? 15.545 -7.316 -22.596 1.00 82.50 308 CYS A CA 1
ATOM 2376 C C . CYS A 1 308 ? 15.099 -6.823 -21.214 1.00 82.50 308 CYS A C 1
ATOM 2378 O O . CYS A 1 308 ? 14.071 -7.255 -20.700 1.00 82.50 308 CYS A O 1
ATOM 2380 N N . HIS A 1 309 ? 15.855 -5.892 -20.631 1.00 83.75 309 HIS A N 1
ATOM 2381 C CA . HIS A 1 309 ? 15.479 -5.240 -19.377 1.00 83.75 309 HIS A CA 1
ATOM 2382 C C . HIS A 1 309 ? 15.761 -3.730 -19.390 1.00 83.75 309 HIS A C 1
ATOM 2384 O O . HIS A 1 309 ? 16.648 -3.219 -20.088 1.00 83.75 309 HIS A O 1
ATOM 2390 N N . SER A 1 310 ? 15.024 -3.005 -18.561 1.00 79.62 310 SER A N 1
ATOM 2391 C CA . SER A 1 310 ? 15.170 -1.579 -18.283 1.00 79.62 310 SER A CA 1
ATOM 2392 C C . SER A 1 310 ? 15.971 -1.268 -17.009 1.00 79.62 310 SER A C 1
ATOM 2394 O O . SER A 1 310 ? 16.208 -0.091 -16.732 1.00 79.62 310 SER A O 1
ATOM 2396 N N . LEU A 1 311 ? 16.460 -2.297 -16.302 1.00 83.00 311 LEU A N 1
ATOM 2397 C CA . LEU A 1 311 ? 17.334 -2.180 -15.122 1.00 83.00 311 LEU A CA 1
ATOM 2398 C C . LEU A 1 311 ? 18.542 -1.257 -15.337 1.00 83.00 311 LEU A C 1
ATOM 2400 O O . LEU A 1 311 ? 19.178 -1.262 -16.397 1.00 83.00 311 LEU A O 1
ATOM 2404 N N . MET A 1 312 ? 18.894 -0.523 -14.285 1.00 79.19 312 MET A N 1
ATOM 2405 C CA . MET A 1 312 ? 20.032 0.394 -14.221 1.00 79.19 312 MET A CA 1
ATOM 2406 C C . MET A 1 312 ? 20.874 0.093 -12.977 1.00 79.19 312 MET A C 1
ATOM 2408 O O . MET A 1 312 ? 20.368 -0.431 -11.989 1.00 79.19 312 MET A O 1
ATOM 2412 N N . VAL A 1 313 ? 22.168 0.414 -13.012 1.00 81.56 313 VAL A N 1
ATOM 2413 C CA . VAL A 1 313 ? 23.058 0.255 -11.851 1.00 81.56 313 VAL A CA 1
ATOM 2414 C C . VAL A 1 313 ? 23.362 1.628 -11.278 1.00 81.56 313 VAL A C 1
ATOM 2416 O O . VAL A 1 313 ? 23.988 2.443 -11.954 1.00 81.56 313 VAL A O 1
ATOM 2419 N N . VAL A 1 314 ? 22.949 1.862 -10.036 1.00 76.12 314 VAL A N 1
ATOM 2420 C CA . VAL A 1 314 ? 23.229 3.091 -9.281 1.00 76.12 314 VAL A CA 1
ATOM 2421 C C . VAL A 1 314 ? 23.885 2.681 -7.966 1.00 76.12 314 VAL A C 1
ATOM 2423 O O . VAL A 1 314 ? 23.397 1.780 -7.285 1.00 76.12 314 VAL A O 1
ATOM 2426 N N . ASP A 1 315 ? 25.034 3.277 -7.643 1.00 76.81 315 ASP A N 1
ATOM 2427 C CA . ASP A 1 315 ? 25.811 2.985 -6.425 1.00 76.81 315 ASP A CA 1
ATOM 2428 C C . ASP A 1 315 ? 26.118 1.489 -6.210 1.00 76.81 315 ASP A C 1
ATOM 2430 O O . ASP A 1 315 ? 26.097 0.967 -5.096 1.00 76.81 315 ASP A O 1
ATOM 2434 N N . GLY A 1 316 ? 26.366 0.762 -7.305 1.00 76.31 316 GLY A N 1
ATOM 2435 C CA . GLY A 1 316 ? 26.660 -0.675 -7.274 1.00 76.31 316 GLY A CA 1
ATOM 2436 C C . GLY A 1 316 ? 25.450 -1.577 -7.006 1.00 76.31 316 GLY A C 1
ATOM 2437 O O . GLY A 1 316 ? 25.613 -2.796 -6.958 1.00 76.31 316 GLY A O 1
ATOM 2438 N N . LYS A 1 317 ? 24.240 -1.019 -6.878 1.00 79.50 317 LYS A N 1
ATOM 2439 C CA . LYS A 1 317 ? 22.983 -1.770 -6.767 1.00 79.50 317 LYS A CA 1
ATOM 2440 C C . LYS A 1 317 ? 22.214 -1.723 -8.082 1.00 79.50 317 LYS A C 1
ATOM 2442 O O . LYS A 1 317 ? 22.147 -0.688 -8.742 1.00 79.50 317 LYS A O 1
ATOM 2447 N N . VAL A 1 318 ? 21.618 -2.854 -8.453 1.00 81.38 318 VAL A N 1
ATOM 2448 C CA . VAL A 1 318 ? 20.701 -2.932 -9.595 1.00 81.38 318 VAL A CA 1
ATOM 2449 C C . VAL A 1 318 ? 19.346 -2.387 -9.147 1.00 81.38 318 VAL A C 1
ATOM 2451 O O . VAL A 1 318 ? 18.749 -2.907 -8.207 1.00 81.38 318 VAL A O 1
ATOM 2454 N N . LEU A 1 319 ? 18.881 -1.329 -9.803 1.00 77.75 319 LEU A N 1
ATOM 2455 C CA . LEU A 1 319 ? 17.596 -0.678 -9.570 1.00 77.75 319 LEU A CA 1
ATOM 2456 C C . LEU A 1 319 ? 16.739 -0.789 -10.833 1.00 77.75 319 LEU A C 1
ATOM 2458 O O . LEU A 1 319 ? 17.227 -0.607 -11.949 1.00 77.75 319 LEU A O 1
ATOM 2462 N N . GLY A 1 320 ? 15.453 -1.072 -10.664 1.00 74.25 320 GLY A N 1
ATOM 2463 C CA . GLY A 1 320 ? 14.506 -1.224 -11.763 1.00 74.25 320 GLY A CA 1
ATOM 2464 C C . GLY A 1 320 ? 13.233 -1.924 -11.306 1.00 74.25 320 GLY A C 1
ATOM 2465 O O . GLY A 1 320 ? 12.984 -2.016 -10.103 1.00 74.25 320 GLY A O 1
ATOM 2466 N N . ASP A 1 321 ? 12.437 -2.403 -12.260 1.00 75.44 321 ASP A N 1
ATOM 2467 C CA . ASP A 1 321 ? 11.220 -3.161 -11.965 1.00 75.44 321 ASP A CA 1
ATOM 2468 C C . ASP A 1 321 ? 11.565 -4.444 -11.178 1.00 75.44 321 ASP A C 1
ATOM 2470 O O . ASP A 1 321 ? 12.412 -5.214 -11.648 1.00 75.44 321 ASP A O 1
ATOM 2474 N N . PRO A 1 322 ? 10.934 -4.701 -10.011 1.00 74.69 322 PRO A N 1
ATOM 2475 C CA . PRO A 1 322 ? 11.064 -5.959 -9.277 1.00 74.69 322 PRO A CA 1
ATOM 2476 C C . PRO A 1 322 ? 10.888 -7.202 -10.154 1.00 74.69 322 PRO A C 1
ATOM 2478 O O . PRO A 1 322 ? 11.544 -8.217 -9.939 1.00 74.69 322 PRO A O 1
ATOM 2481 N N . LEU A 1 323 ? 10.044 -7.125 -11.183 1.00 78.62 323 LEU A N 1
ATOM 2482 C CA . LEU A 1 323 ? 9.868 -8.204 -12.145 1.00 78.62 323 LEU A CA 1
ATOM 2483 C C . LEU A 1 323 ? 11.170 -8.506 -12.896 1.00 78.62 323 LEU A C 1
ATOM 2485 O O . LEU A 1 323 ? 11.582 -9.660 -13.007 1.00 78.62 323 LEU A O 1
ATOM 2489 N N . GLU A 1 324 ? 11.821 -7.469 -13.420 1.00 84.44 324 GLU A N 1
ATOM 2490 C CA . GLU A 1 324 ? 13.053 -7.611 -14.192 1.00 84.44 324 GLU A CA 1
ATOM 2491 C C . GLU A 1 324 ? 14.231 -7.997 -13.290 1.00 84.44 324 GLU A C 1
ATOM 2493 O O . GLU A 1 324 ? 15.064 -8.812 -13.692 1.00 84.44 324 GLU A O 1
ATOM 2498 N N . THR A 1 325 ? 14.305 -7.459 -12.065 1.00 83.06 325 THR A N 1
ATOM 2499 C CA . THR A 1 325 ? 15.371 -7.814 -11.112 1.00 83.06 325 THR A CA 1
ATOM 2500 C C . THR A 1 325 ? 15.264 -9.276 -10.681 1.00 83.06 325 THR A C 1
ATOM 2502 O O . THR A 1 325 ? 16.289 -9.961 -10.614 1.00 83.06 325 THR A O 1
ATOM 2505 N N . THR A 1 326 ? 14.045 -9.785 -10.467 1.00 84.00 326 THR A N 1
ATOM 2506 C CA . THR A 1 326 ? 13.783 -11.209 -10.224 1.00 84.00 326 THR A CA 1
ATOM 2507 C C . THR A 1 326 ? 14.218 -12.056 -11.414 1.00 84.00 326 THR A C 1
ATOM 2509 O O . THR A 1 326 ? 14.916 -13.050 -11.224 1.00 84.00 326 THR A O 1
ATOM 2512 N N . ILE A 1 327 ? 13.850 -11.689 -12.644 1.00 87.12 327 ILE A N 1
ATOM 2513 C CA . ILE A 1 327 ? 14.262 -12.454 -13.831 1.00 87.12 327 ILE A CA 1
ATOM 2514 C C . ILE A 1 327 ? 15.791 -12.499 -13.931 1.00 87.12 3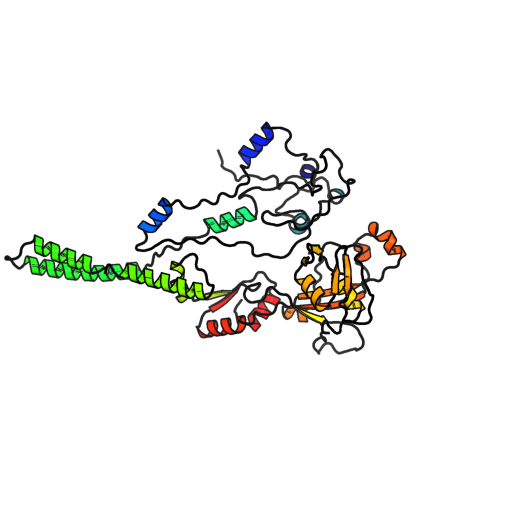27 ILE A C 1
ATOM 2516 O O . ILE A 1 327 ? 16.371 -13.575 -14.081 1.00 87.12 327 ILE A O 1
ATOM 2520 N N . LEU A 1 328 ? 16.458 -11.350 -13.805 1.00 87.12 328 LEU A N 1
ATOM 2521 C CA . LEU A 1 328 ? 17.910 -11.262 -13.939 1.00 87.12 328 LEU A CA 1
ATOM 2522 C C . LEU A 1 328 ? 18.637 -12.097 -12.866 1.00 87.12 328 LEU A C 1
ATOM 2524 O O . LEU A 1 328 ? 19.622 -12.778 -13.173 1.00 87.12 328 LEU A O 1
ATOM 2528 N N . SER A 1 329 ? 18.126 -12.097 -11.630 1.00 85.62 329 SER A N 1
ATOM 2529 C CA . SER A 1 329 ? 18.688 -12.889 -10.531 1.00 85.62 329 SER A CA 1
ATOM 2530 C C . SER A 1 329 ? 18.507 -14.399 -10.739 1.00 85.62 329 SER A C 1
ATOM 2532 O O . SER A 1 329 ? 19.456 -15.155 -10.519 1.00 85.62 329 SER A O 1
ATOM 2534 N N . HIS A 1 330 ? 17.354 -14.846 -11.252 1.00 84.62 330 HIS A N 1
ATOM 2535 C CA . HIS A 1 330 ? 17.075 -16.263 -11.526 1.00 84.62 330 HIS A CA 1
ATOM 2536 C C . HIS A 1 330 ? 17.887 -16.816 -12.703 1.00 84.62 330 HIS A C 1
ATOM 2538 O O . HIS A 1 330 ? 18.357 -17.954 -12.644 1.00 84.62 330 HIS A O 1
ATOM 2544 N N . VAL A 1 331 ? 18.101 -16.014 -13.752 1.00 83.12 331 VAL A N 1
ATOM 2545 C CA . VAL A 1 331 ? 18.942 -16.394 -14.906 1.00 83.12 331 VAL A CA 1
ATOM 2546 C C . VAL A 1 331 ? 20.442 -16.316 -14.553 1.00 83.12 331 VAL A C 1
ATOM 2548 O O . VAL A 1 331 ? 21.273 -16.862 -15.275 1.00 83.12 331 VAL A O 1
ATOM 2551 N N . LYS A 1 332 ? 20.803 -15.716 -13.405 1.00 83.88 332 LYS A N 1
ATOM 2552 C CA . LYS A 1 332 ? 22.178 -15.571 -12.880 1.00 83.88 332 LYS A CA 1
ATOM 2553 C C . LYS A 1 332 ? 23.099 -14.740 -13.780 1.00 83.88 332 LYS A C 1
ATOM 2555 O O . LYS A 1 332 ? 24.257 -15.100 -14.012 1.00 83.88 332 LYS A O 1
ATOM 2560 N N . TRP A 1 333 ? 22.600 -13.608 -14.270 1.00 86.12 333 TRP A N 1
ATOM 2561 C CA . TRP A 1 333 ? 23.405 -12.610 -14.982 1.00 86.12 333 TRP A CA 1
ATOM 2562 C C . TRP A 1 333 ? 23.606 -11.370 -14.117 1.00 86.12 333 TRP A C 1
ATOM 2564 O O . TRP A 1 333 ? 22.719 -10.965 -13.376 1.00 86.12 333 TRP A O 1
ATOM 2574 N N . ASN A 1 334 ? 24.780 -10.749 -14.216 1.00 86.44 334 ASN A N 1
ATOM 2575 C CA . ASN A 1 334 ? 25.113 -9.543 -13.467 1.00 86.44 334 ASN A CA 1
ATOM 2576 C C . ASN A 1 334 ? 25.227 -8.347 -14.412 1.00 86.44 334 ASN A C 1
ATOM 2578 O O . ASN A 1 334 ? 26.012 -8.373 -15.365 1.00 86.44 334 ASN A O 1
ATOM 2582 N N . LEU A 1 335 ? 24.480 -7.284 -14.113 1.00 86.06 335 LEU A N 1
ATOM 2583 C CA . LEU A 1 335 ? 24.557 -6.007 -14.817 1.00 86.06 335 LEU A CA 1
ATOM 2584 C C . LEU A 1 335 ? 25.667 -5.139 -14.209 1.00 86.06 335 LEU A C 1
ATOM 2586 O O . LEU A 1 335 ? 25.697 -4.908 -13.001 1.00 86.06 335 LEU A O 1
ATOM 2590 N N . ARG A 1 336 ? 26.584 -4.652 -15.047 1.00 84.62 336 ARG A N 1
ATOM 2591 C CA . ARG A 1 336 ? 27.650 -3.708 -14.682 1.00 84.62 336 ARG A CA 1
ATOM 2592 C C . ARG A 1 336 ? 27.338 -2.297 -15.204 1.00 84.62 336 ARG A C 1
ATOM 2594 O O . ARG A 1 336 ? 26.586 -2.162 -16.173 1.00 84.62 336 ARG A O 1
ATOM 2601 N N . PRO A 1 337 ? 27.946 -1.246 -14.618 1.00 79.19 337 PRO A N 1
ATOM 2602 C CA . PRO A 1 337 ? 27.860 0.112 -15.152 1.00 79.19 337 PRO A CA 1
ATOM 2603 C C . PRO A 1 337 ? 28.272 0.169 -16.632 1.00 79.19 337 PRO A C 1
ATOM 2605 O O . PRO A 1 337 ? 29.230 -0.489 -17.039 1.00 79.19 337 PRO A O 1
ATOM 2608 N N . GLY A 1 338 ? 27.549 0.953 -17.436 1.00 76.00 338 GLY A N 1
ATOM 2609 C CA . GLY A 1 338 ? 27.767 1.037 -18.887 1.00 76.00 338 GLY A CA 1
ATOM 2610 C C . GLY A 1 338 ? 27.025 -0.024 -19.708 1.00 76.00 338 GLY A C 1
ATOM 2611 O O . GLY A 1 338 ? 27.434 -0.309 -20.835 1.00 76.00 338 GLY A O 1
ATOM 2612 N N . ASP A 1 339 ? 25.951 -0.594 -19.150 1.00 81.06 339 ASP A N 1
ATOM 2613 C CA . ASP A 1 339 ? 25.045 -1.536 -19.819 1.00 81.06 339 ASP A CA 1
ATOM 2614 C C . ASP A 1 339 ? 25.725 -2.817 -20.326 1.00 81.06 339 ASP A C 1
ATOM 2616 O O . ASP A 1 339 ? 25.358 -3.386 -21.359 1.00 81.06 339 ASP A O 1
ATOM 2620 N N . VAL A 1 340 ? 26.733 -3.272 -19.577 1.00 84.56 340 VAL A N 1
ATOM 2621 C CA . VAL A 1 340 ? 27.464 -4.512 -19.847 1.00 84.56 340 VAL A CA 1
ATOM 2622 C C . VAL A 1 340 ? 26.979 -5.606 -18.905 1.00 84.56 340 VAL A C 1
ATOM 2624 O O . VAL A 1 340 ? 27.048 -5.477 -17.686 1.00 84.56 340 VAL A O 1
ATOM 2627 N N . LEU A 1 341 ? 26.527 -6.708 -19.482 1.00 84.75 341 LEU A N 1
ATOM 2628 C CA . LEU A 1 341 ? 26.024 -7.891 -18.802 1.00 84.75 341 LEU A CA 1
ATOM 2629 C C . LEU A 1 341 ? 27.065 -9.005 -18.846 1.00 84.75 341 LEU A C 1
ATOM 2631 O O . LEU A 1 341 ? 27.656 -9.277 -19.895 1.00 84.75 341 LEU A O 1
ATOM 2635 N N . VAL A 1 342 ? 27.286 -9.653 -17.705 1.00 85.25 342 VAL A N 1
ATOM 2636 C CA . VAL A 1 342 ? 28.264 -10.737 -17.553 1.00 85.25 342 VAL A CA 1
ATOM 2637 C C . VAL A 1 342 ? 27.593 -11.916 -16.840 1.00 85.25 342 VAL A C 1
ATOM 2639 O O . VAL A 1 342 ? 26.973 -11.696 -15.795 1.00 85.25 342 VAL A O 1
ATOM 2642 N N . PRO A 1 343 ? 27.694 -13.154 -17.359 1.00 82.19 343 PRO A N 1
ATOM 2643 C CA . PRO A 1 343 ? 27.128 -14.321 -16.689 1.00 82.19 343 PRO A CA 1
ATOM 2644 C C . PRO A 1 343 ? 27.868 -14.623 -15.378 1.00 82.19 343 PRO A C 1
ATOM 2646 O O . PRO A 1 343 ? 29.056 -14.321 -15.224 1.00 82.19 343 PRO A O 1
ATOM 2649 N N . HIS A 1 344 ? 27.173 -15.237 -14.419 1.00 75.56 344 HIS A N 1
ATOM 2650 C CA . HIS A 1 344 ? 27.801 -15.739 -13.200 1.00 75.56 344 HIS A CA 1
ATOM 2651 C C . HIS A 1 344 ? 28.779 -16.882 -13.526 1.00 75.56 344 HIS A C 1
ATOM 2653 O O . HIS A 1 344 ? 28.486 -17.750 -14.346 1.00 75.56 344 HIS A O 1
ATOM 2659 N N . TRP A 1 345 ? 29.932 -16.905 -12.850 1.00 60.53 345 TRP A N 1
ATOM 2660 C CA . TRP A 1 345 ? 31.091 -17.771 -13.136 1.00 60.53 345 TRP A CA 1
ATOM 2661 C C . TRP A 1 345 ? 30.800 -19.284 -13.193 1.00 60.53 345 TRP A C 1
ATOM 2663 O O . TRP A 1 345 ? 31.597 -20.043 -13.734 1.00 60.53 345 TRP A O 1
ATOM 2673 N N . SER A 1 346 ? 29.671 -19.721 -12.633 1.00 57.66 346 SER A N 1
ATOM 2674 C CA . SER A 1 346 ? 29.280 -21.126 -12.472 1.00 57.66 346 SER A CA 1
ATOM 2675 C C . SER A 1 346 ? 28.419 -21.689 -13.617 1.00 57.66 346 SER A C 1
ATOM 2677 O O . SER A 1 346 ? 28.062 -22.862 -13.563 1.00 57.66 346 SER A O 1
ATOM 2679 N N . PHE A 1 347 ? 28.041 -20.881 -14.616 1.00 57.56 347 PHE A N 1
ATOM 2680 C CA . PHE A 1 347 ? 27.129 -21.279 -15.699 1.00 57.56 347 PHE A CA 1
ATOM 2681 C C . PHE A 1 347 ? 27.873 -21.280 -17.058 1.00 57.56 347 PHE A C 1
ATOM 2683 O O . PHE A 1 347 ? 28.257 -20.233 -17.573 1.00 57.56 347 PHE A O 1
ATOM 2690 N N . SER A 1 348 ? 28.162 -22.468 -17.599 1.00 50.69 348 SER A N 1
ATOM 2691 C CA . SER A 1 348 ? 28.897 -22.739 -18.859 1.00 50.69 348 SER A CA 1
ATOM 2692 C C . SER A 1 348 ? 27.992 -22.639 -20.114 1.00 50.69 348 SER A C 1
ATOM 2694 O O . SER A 1 348 ? 26.797 -22.398 -19.968 1.00 50.69 348 SER A O 1
ATOM 2696 N N . PRO A 1 349 ? 28.455 -22.936 -21.354 1.00 54.97 349 PRO A N 1
ATOM 2697 C CA . PRO A 1 349 ? 29.491 -22.337 -22.200 1.00 54.97 349 PRO A CA 1
ATOM 2698 C C . PRO A 1 349 ? 28.858 -21.279 -23.146 1.00 54.97 349 PRO A C 1
ATOM 2700 O O . PRO A 1 349 ? 28.527 -21.561 -24.295 1.00 54.97 349 PRO A O 1
ATOM 2703 N N . GLY A 1 350 ? 28.617 -20.066 -22.650 1.00 61.06 350 GLY A N 1
ATOM 2704 C CA . GLY A 1 350 ? 27.958 -18.989 -23.403 1.00 61.06 350 GLY A CA 1
ATOM 2705 C C . GLY A 1 350 ? 28.890 -17.823 -23.765 1.00 61.06 350 GLY A C 1
ATOM 2706 O O . GLY A 1 350 ? 30.082 -17.850 -23.445 1.00 61.06 350 GLY A O 1
ATOM 2707 N N . PRO A 1 351 ? 28.374 -16.769 -24.424 1.00 65.31 351 PRO A N 1
ATOM 2708 C CA . PRO A 1 351 ? 29.133 -15.540 -24.652 1.00 65.31 351 PRO A CA 1
ATOM 2709 C C . PRO A 1 351 ? 29.606 -14.926 -23.323 1.00 65.31 351 PRO A C 1
ATOM 2711 O O . PRO A 1 351 ? 28.849 -14.829 -22.360 1.00 65.31 351 PRO A O 1
ATOM 2714 N N . LYS A 1 352 ? 30.876 -14.499 -23.280 1.00 72.69 352 LYS A N 1
ATOM 2715 C CA . LYS A 1 352 ? 31.547 -13.995 -22.062 1.00 72.69 352 LYS A CA 1
ATOM 2716 C C . LYS A 1 352 ? 31.001 -12.650 -21.568 1.00 72.69 352 LYS A C 1
ATOM 2718 O O . LYS A 1 352 ? 31.186 -12.312 -20.402 1.00 72.69 352 LYS A O 1
ATOM 2723 N N . SER A 1 353 ? 30.370 -11.876 -22.447 1.00 81.25 353 SER A N 1
ATOM 2724 C CA . SER A 1 353 ? 29.723 -10.609 -22.117 1.00 81.25 353 SER A CA 1
ATOM 2725 C C . SER A 1 353 ? 28.705 -10.220 -23.189 1.00 81.25 353 SER A C 1
ATOM 2727 O O . SER A 1 353 ? 28.813 -10.621 -24.349 1.00 81.25 353 SER A O 1
ATOM 2729 N N . MET A 1 354 ? 27.722 -9.417 -22.796 1.00 83.69 354 MET A N 1
ATOM 2730 C CA . MET A 1 354 ? 26.746 -8.781 -23.678 1.00 83.69 354 MET A CA 1
ATOM 2731 C C . MET A 1 354 ? 26.719 -7.282 -23.375 1.00 83.69 354 MET A C 1
ATOM 2733 O O . MET A 1 354 ? 26.875 -6.884 -22.225 1.00 83.69 354 MET A O 1
ATOM 2737 N N . LYS A 1 355 ? 26.523 -6.440 -24.392 1.00 84.25 355 LYS A N 1
ATOM 2738 C CA . LYS A 1 355 ? 26.318 -4.999 -24.214 1.00 84.25 355 LYS A CA 1
ATOM 2739 C C . LYS A 1 355 ? 24.973 -4.596 -24.801 1.00 84.25 355 LYS A C 1
ATOM 2741 O O . LYS A 1 355 ? 24.704 -4.905 -25.961 1.00 84.25 355 LYS A O 1
ATOM 2746 N N . ILE A 1 356 ? 24.159 -3.887 -24.025 1.00 83.94 356 ILE A N 1
ATOM 2747 C CA . ILE A 1 356 ? 22.894 -3.340 -24.521 1.00 83.94 356 ILE A CA 1
ATOM 2748 C C . ILE A 1 356 ? 23.209 -2.084 -25.337 1.00 83.94 356 ILE A C 1
ATOM 2750 O O . ILE A 1 356 ? 23.890 -1.173 -24.871 1.00 83.94 356 ILE A O 1
ATOM 2754 N N . VAL A 1 357 ? 22.745 -2.059 -26.586 1.00 80.25 357 VAL A N 1
ATOM 2755 C CA . VAL A 1 357 ? 22.978 -0.935 -27.509 1.00 80.25 357 VAL A CA 1
ATOM 2756 C C . VAL A 1 357 ? 21.934 0.161 -27.309 1.00 80.25 357 VAL A C 1
ATOM 2758 O O . VAL A 1 357 ? 22.264 1.343 -27.326 1.00 80.25 357 VAL A O 1
ATOM 2761 N N . HIS A 1 358 ? 20.673 -0.226 -27.118 1.00 75.88 358 HIS A N 1
ATOM 2762 C CA . HIS A 1 358 ? 19.556 0.696 -26.958 1.00 75.88 358 HIS A CA 1
ATOM 2763 C C . HIS A 1 358 ? 18.387 0.013 -26.247 1.00 75.88 358 HIS A C 1
ATOM 2765 O O . HIS A 1 358 ? 18.193 -1.194 -26.390 1.00 75.88 358 HIS A O 1
ATOM 2771 N N . ARG A 1 359 ? 17.587 0.795 -25.517 1.00 76.62 359 ARG A N 1
ATOM 2772 C CA . ARG A 1 359 ? 16.387 0.333 -24.809 1.00 76.62 359 ARG A CA 1
ATOM 2773 C C . ARG A 1 359 ? 15.196 1.174 -25.237 1.00 76.62 359 ARG A C 1
ATOM 2775 O O . ARG A 1 359 ? 15.256 2.395 -25.145 1.00 76.62 359 ARG A O 1
ATOM 2782 N N . TYR A 1 360 ? 14.111 0.529 -25.641 1.00 72.75 360 TYR A N 1
ATOM 2783 C CA . TYR A 1 360 ? 12.842 1.219 -25.856 1.00 72.75 360 TYR A CA 1
ATOM 2784 C C . TYR A 1 360 ? 12.047 1.274 -24.552 1.00 72.75 360 TYR A C 1
ATOM 2786 O O . TYR A 1 360 ? 12.087 0.330 -23.764 1.00 72.75 360 TYR A O 1
ATOM 2794 N N . ALA A 1 361 ? 11.314 2.365 -24.321 1.00 62.59 361 ALA A N 1
ATOM 2795 C CA . ALA A 1 361 ? 10.398 2.431 -23.193 1.00 62.59 361 ALA A CA 1
ATOM 2796 C C . ALA A 1 361 ? 9.223 1.464 -23.377 1.00 62.59 361 ALA A C 1
ATOM 2798 O O . ALA A 1 361 ? 8.662 1.304 -24.474 1.00 62.59 361 ALA A O 1
ATOM 2799 N N . PHE A 1 362 ? 8.847 0.837 -22.264 1.00 63.41 362 PHE A N 1
ATOM 2800 C CA . PHE A 1 362 ? 7.650 0.022 -22.171 1.00 63.41 362 PHE A CA 1
ATOM 2801 C C . PHE A 1 362 ? 6.410 0.901 -22.398 1.00 63.41 362 PHE A C 1
ATOM 2803 O O . PHE A 1 362 ? 6.237 1.931 -21.745 1.00 63.41 362 PHE A O 1
ATOM 2810 N N . SER A 1 363 ? 5.546 0.507 -23.339 1.00 55.59 363 SER A N 1
ATOM 2811 C CA . SER A 1 363 ? 4.257 1.165 -23.577 1.00 55.59 363 SER A CA 1
ATOM 2812 C C . SER A 1 363 ? 3.125 0.212 -23.212 1.00 55.59 363 SER A C 1
ATOM 2814 O O . SER A 1 363 ? 3.040 -0.888 -23.755 1.00 55.59 363 SER A O 1
ATOM 2816 N N . SER A 1 364 ? 2.238 0.640 -22.312 1.00 48.72 364 SER A N 1
ATOM 2817 C CA . SER A 1 364 ? 1.090 -0.150 -21.850 1.00 48.72 364 SER A CA 1
ATOM 2818 C C . SER A 1 364 ? 0.039 -0.411 -22.932 1.00 48.72 364 SER A C 1
ATOM 2820 O O . SER A 1 364 ? -0.764 -1.326 -22.774 1.00 48.72 364 SER A O 1
ATOM 2822 N N . GLU A 1 365 ? 0.046 0.364 -24.018 1.00 47.53 365 GLU A N 1
ATOM 2823 C CA . GLU A 1 365 ? -0.880 0.235 -25.155 1.00 47.53 365 GLU A CA 1
ATOM 2824 C C . GLU A 1 365 ? -0.668 -1.057 -25.959 1.00 47.53 365 GLU A C 1
ATOM 2826 O O . GLU A 1 365 ? -1.592 -1.551 -26.593 1.00 47.53 365 GLU A O 1
ATOM 2831 N N . LEU A 1 366 ? 0.530 -1.651 -25.900 1.00 47.22 366 LEU A N 1
ATOM 2832 C CA . LEU A 1 366 ? 0.898 -2.839 -26.682 1.00 47.22 366 LEU A CA 1
ATOM 2833 C C . LEU A 1 366 ? 0.689 -4.161 -25.923 1.00 47.22 366 LEU A C 1
ATOM 2835 O O . LEU A 1 366 ? 1.229 -5.195 -26.325 1.00 47.22 366 LEU A O 1
ATOM 2839 N N . LYS A 1 367 ? -0.089 -4.160 -24.830 1.00 46.25 367 LYS A N 1
ATOM 2840 C CA . LYS A 1 367 ? -0.429 -5.380 -24.080 1.00 46.25 367 LYS A CA 1
ATOM 2841 C C . LYS A 1 367 ? -1.202 -6.353 -24.976 1.00 46.25 367 LYS A C 1
ATOM 2843 O O . LYS A 1 367 ? -2.399 -6.196 -25.193 1.00 46.25 367 LYS A O 1
ATOM 2848 N N . ARG A 1 368 ? -0.528 -7.396 -25.461 1.00 46.22 368 ARG A N 1
ATOM 2849 C CA . ARG A 1 368 ? -1.155 -8.526 -26.158 1.00 46.22 368 ARG A CA 1
ATOM 2850 C C . ARG A 1 368 ? -1.194 -9.713 -25.201 1.00 46.22 368 ARG A C 1
ATOM 2852 O O . ARG A 1 368 ? -0.170 -10.332 -24.934 1.00 46.22 368 ARG A O 1
ATOM 2859 N N . MET A 1 369 ? -2.367 -9.988 -24.632 1.00 39.62 369 MET A N 1
ATOM 2860 C CA . MET A 1 369 ? -2.581 -11.178 -23.809 1.00 39.62 369 MET A CA 1
ATOM 2861 C C . MET A 1 369 ? -2.742 -12.396 -24.715 1.00 39.62 369 MET A C 1
ATOM 2863 O O . MET A 1 369 ? -3.729 -12.502 -25.434 1.00 39.62 369 MET A O 1
ATOM 2867 N N . MET A 1 370 ? -1.804 -13.334 -24.645 1.00 50.12 370 MET A N 1
ATOM 2868 C CA . MET A 1 370 ? -1.993 -14.684 -25.168 1.00 50.12 370 MET A CA 1
ATOM 2869 C C . MET A 1 370 ? -1.239 -15.679 -24.294 1.00 50.12 370 MET A C 1
ATOM 2871 O O . MET A 1 370 ? -0.089 -15.985 -24.574 1.00 50.12 370 MET A O 1
ATOM 2875 N N . TYR A 1 371 ? -1.898 -16.157 -23.235 1.00 55.94 371 TYR A N 1
ATOM 2876 C CA . TYR A 1 371 ? -1.829 -17.547 -22.768 1.00 55.94 371 TYR A CA 1
ATOM 2877 C C . TYR A 1 371 ? -2.871 -17.755 -21.652 1.00 55.94 371 TYR A C 1
ATOM 2879 O O . TYR A 1 371 ? -2.674 -17.323 -20.519 1.00 55.94 371 TYR A O 1
ATOM 2887 N N . THR A 1 372 ? -4.012 -18.371 -21.966 1.00 59.81 372 THR A N 1
ATOM 2888 C CA . THR A 1 372 ? -5.171 -18.442 -21.055 1.00 59.81 372 THR A CA 1
ATOM 2889 C C . THR A 1 372 ? -4.937 -19.343 -19.844 1.00 59.81 372 THR A C 1
ATOM 2891 O O . THR A 1 372 ? -5.390 -19.007 -18.759 1.00 59.81 372 THR A O 1
ATOM 2894 N N . HIS A 1 373 ? -4.184 -20.439 -19.977 1.00 66.44 373 HIS A N 1
ATOM 2895 C CA . HIS A 1 373 ? -4.045 -21.421 -18.894 1.00 66.44 373 HIS A CA 1
ATOM 2896 C C . HIS A 1 373 ? -3.268 -20.891 -17.674 1.00 66.44 373 HIS A C 1
ATOM 2898 O O . HIS A 1 373 ? -3.760 -20.977 -16.554 1.00 66.44 373 HIS A O 1
ATOM 2904 N N . TYR A 1 374 ? -2.075 -20.312 -17.867 1.00 66.94 374 TYR A N 1
ATOM 2905 C CA . TYR A 1 374 ? -1.298 -19.744 -16.751 1.00 66.94 374 TYR A CA 1
ATOM 2906 C C . TYR A 1 374 ? -1.869 -18.409 -16.257 1.00 66.94 374 TYR A C 1
ATOM 2908 O O . TYR A 1 374 ? -1.796 -18.132 -15.066 1.00 66.94 374 TYR A O 1
ATOM 2916 N N . ALA A 1 375 ? -2.509 -17.624 -17.130 1.00 67.25 375 ALA A N 1
ATOM 2917 C CA . ALA A 1 375 ? -3.205 -16.408 -16.712 1.00 67.25 375 ALA A CA 1
ATOM 2918 C C . ALA A 1 375 ? -4.449 -16.700 -15.847 1.00 67.25 375 ALA A C 1
ATOM 2920 O O . ALA A 1 375 ? -4.782 -15.904 -14.972 1.00 67.25 375 ALA A O 1
ATOM 2921 N N . MET A 1 376 ? -5.125 -17.838 -16.064 1.00 66.50 376 MET A N 1
ATOM 2922 C CA . MET A 1 376 ? -6.229 -18.300 -15.210 1.00 66.50 376 MET A CA 1
ATOM 2923 C C . MET A 1 376 ? -5.763 -18.707 -13.808 1.00 66.50 376 MET A C 1
ATOM 2925 O O . MET A 1 376 ? -6.518 -18.530 -12.864 1.00 66.50 376 MET A O 1
ATOM 2929 N N . LYS A 1 377 ? -4.522 -19.189 -13.663 1.00 69.62 377 LYS A N 1
ATOM 2930 C CA . LYS A 1 377 ? -3.900 -19.533 -12.368 1.00 69.62 377 LYS A CA 1
ATOM 2931 C C . LYS A 1 377 ? -3.286 -18.328 -11.650 1.00 69.62 377 LYS A C 1
ATOM 2933 O O . LYS A 1 377 ? -2.353 -18.468 -10.876 1.00 69.62 377 LYS A O 1
ATOM 2938 N N . GLY A 1 378 ? -3.704 -17.119 -12.008 1.00 67.94 378 GLY A N 1
ATOM 2939 C CA . GLY A 1 378 ? -3.197 -15.897 -11.398 1.00 67.94 378 GLY A CA 1
ATOM 2940 C C . GLY A 1 378 ? -1.742 -15.528 -11.723 1.00 67.94 378 GLY A C 1
ATOM 2941 O O . GLY A 1 378 ? -1.296 -14.450 -11.323 1.00 67.94 378 GLY A O 1
ATOM 2942 N N . CYS A 1 379 ? -1.017 -16.347 -12.491 1.00 74.75 379 CYS A N 1
ATOM 2943 C CA . CYS A 1 379 ? 0.371 -16.076 -12.839 1.00 74.75 379 CYS A CA 1
ATOM 2944 C C . CYS A 1 379 ? 0.482 -14.929 -13.855 1.00 74.75 379 CYS A C 1
ATOM 2946 O O . CYS A 1 379 ? -0.300 -14.802 -14.806 1.00 74.75 379 CYS A O 1
ATOM 2948 N N . ARG A 1 380 ? 1.527 -14.115 -13.711 1.00 76.06 380 ARG A N 1
ATOM 2949 C CA . ARG A 1 380 ? 1.923 -13.121 -14.711 1.00 76.06 380 ARG A CA 1
ATOM 2950 C C . ARG A 1 380 ? 2.722 -13.815 -15.809 1.00 76.06 380 ARG A C 1
ATOM 2952 O O . ARG A 1 380 ? 3.762 -14.412 -15.547 1.00 76.06 380 ARG A O 1
ATOM 2959 N N . VAL A 1 381 ? 2.242 -13.720 -17.047 1.00 77.38 381 VAL A N 1
ATOM 2960 C CA . VAL A 1 381 ? 2.870 -14.363 -18.208 1.00 77.38 381 VAL A CA 1
ATOM 2961 C C . VAL A 1 381 ? 3.453 -13.312 -19.146 1.00 77.38 381 VAL A C 1
ATOM 2963 O O . VAL A 1 381 ? 2.749 -12.383 -19.543 1.00 77.38 381 VAL A O 1
ATOM 2966 N N . LEU A 1 382 ? 4.721 -13.472 -19.532 1.00 80.75 382 LEU A N 1
ATOM 2967 C CA . LEU A 1 382 ? 5.392 -12.621 -20.519 1.00 80.75 382 LEU A CA 1
ATOM 2968 C C . LEU A 1 382 ? 5.826 -13.442 -21.730 1.00 80.75 382 LEU A C 1
ATOM 2970 O O . LEU A 1 382 ? 6.517 -14.444 -21.587 1.00 80.75 382 LEU A O 1
ATOM 2974 N N . ALA A 1 383 ? 5.448 -13.005 -22.928 1.00 81.94 383 ALA A N 1
ATOM 2975 C CA . ALA A 1 383 ? 5.917 -13.608 -24.169 1.00 81.94 383 ALA A CA 1
ATOM 2976 C C . ALA A 1 383 ? 7.285 -13.035 -24.558 1.00 81.94 383 ALA A C 1
ATOM 2978 O O . ALA A 1 383 ? 7.470 -11.817 -24.576 1.00 81.94 383 ALA A O 1
ATOM 2979 N N . LEU A 1 384 ? 8.225 -13.910 -24.900 1.00 83.75 384 LEU A N 1
ATOM 2980 C CA . LEU A 1 384 ? 9.553 -13.540 -25.375 1.00 83.75 384 LEU A CA 1
ATOM 2981 C C . LEU A 1 384 ? 9.614 -13.631 -26.900 1.00 83.75 384 LEU A C 1
ATOM 2983 O O . LEU A 1 384 ? 9.102 -14.578 -27.500 1.00 83.75 384 LEU A O 1
ATOM 2987 N N . GLY A 1 385 ? 10.295 -12.675 -27.525 1.00 84.56 385 GLY A N 1
ATOM 2988 C CA . GLY A 1 385 ? 10.549 -12.664 -28.962 1.00 84.56 385 GLY A CA 1
ATOM 2989 C C . GLY A 1 385 ? 11.938 -12.116 -29.263 1.00 84.56 385 GLY A C 1
ATOM 2990 O O . GLY A 1 385 ? 12.418 -11.224 -28.566 1.00 84.56 385 GLY A O 1
ATOM 2991 N N . SER A 1 386 ? 12.598 -12.652 -30.286 1.00 86.69 386 SER A N 1
ATOM 2992 C CA . SER A 1 386 ? 13.931 -12.204 -30.701 1.00 86.69 386 SER A CA 1
ATOM 2993 C C . SER A 1 386 ? 14.078 -12.170 -32.215 1.00 86.69 386 SER A C 1
ATOM 2995 O O . SER A 1 386 ? 13.421 -12.919 -32.930 1.00 86.69 386 SER A O 1
ATOM 2997 N N . LYS A 1 387 ? 14.958 -11.304 -32.714 1.00 87.12 387 LYS A N 1
ATOM 2998 C CA . LYS A 1 387 ? 15.300 -11.205 -34.136 1.00 87.12 387 LYS A CA 1
ATOM 2999 C C . LYS A 1 387 ? 16.801 -11.023 -34.264 1.00 87.12 387 LYS A C 1
ATOM 3001 O O . LYS A 1 387 ? 17.381 -10.169 -33.597 1.00 87.12 387 LYS A O 1
ATOM 3006 N N . SER A 1 388 ? 17.433 -11.846 -35.095 1.00 82.88 388 SER A N 1
ATOM 3007 C CA . SER A 1 388 ? 18.855 -11.692 -35.394 1.00 82.88 388 SER A CA 1
ATOM 3008 C C . SER A 1 388 ? 19.036 -10.554 -36.394 1.00 82.88 388 SER A C 1
ATOM 3010 O O . SER A 1 388 ? 18.349 -10.510 -37.413 1.00 82.88 388 SER A O 1
ATOM 3012 N N . LEU A 1 389 ? 19.934 -9.620 -36.086 1.00 82.00 389 LEU A N 1
ATOM 3013 C CA . LEU A 1 389 ? 20.227 -8.462 -36.927 1.00 82.00 389 LEU A CA 1
ATOM 3014 C C . LEU A 1 389 ? 21.624 -8.591 -37.520 1.00 82.00 389 LEU A C 1
ATOM 3016 O O . LEU A 1 389 ? 22.550 -9.067 -36.859 1.00 82.00 389 LEU A O 1
ATOM 3020 N N . SER A 1 390 ? 21.789 -8.130 -38.758 1.00 81.56 390 SER A N 1
ATOM 3021 C CA . SER A 1 390 ? 23.099 -8.114 -39.401 1.00 81.56 390 SER A CA 1
ATOM 3022 C C . SER A 1 390 ? 23.963 -6.958 -38.877 1.00 81.56 390 SER A C 1
ATOM 3024 O O . SER A 1 390 ? 23.468 -5.943 -38.381 1.00 81.56 390 SER A O 1
ATOM 3026 N N . THR A 1 391 ? 25.285 -7.063 -39.030 1.00 75.56 391 THR A N 1
ATOM 3027 C CA . THR A 1 391 ? 26.234 -6.005 -38.627 1.00 75.56 391 THR A CA 1
ATOM 3028 C C . THR A 1 391 ? 26.009 -4.674 -39.354 1.00 75.56 391 THR A C 1
ATOM 3030 O O . THR A 1 391 ? 26.346 -3.621 -38.813 1.00 75.56 391 THR A O 1
ATOM 3033 N N . ARG A 1 392 ? 25.405 -4.696 -40.551 1.00 69.94 392 ARG A N 1
ATOM 3034 C CA . ARG A 1 392 ? 25.050 -3.493 -41.325 1.00 69.94 392 ARG A CA 1
ATOM 3035 C C . ARG A 1 392 ? 23.865 -2.746 -40.713 1.00 69.94 392 ARG A C 1
ATOM 3037 O O . ARG A 1 392 ? 23.875 -1.517 -40.666 1.00 69.94 392 ARG A O 1
ATOM 3044 N N . ASP A 1 393 ? 22.884 -3.480 -40.198 1.00 67.88 393 ASP A N 1
ATOM 3045 C CA . ASP A 1 393 ? 21.705 -2.902 -39.544 1.00 67.88 393 ASP A CA 1
ATOM 3046 C C . ASP A 1 393 ? 22.085 -2.245 -38.212 1.00 67.88 393 ASP A C 1
ATOM 3048 O O . ASP A 1 393 ? 21.547 -1.200 -37.853 1.00 67.88 393 ASP A O 1
ATOM 3052 N N . LEU A 1 394 ? 23.102 -2.787 -37.531 1.00 66.88 394 LEU A N 1
ATOM 3053 C CA . LEU A 1 394 ? 23.642 -2.228 -36.289 1.00 66.88 394 LEU A CA 1
ATOM 3054 C C . LEU A 1 394 ? 24.224 -0.813 -36.475 1.00 66.88 394 LEU A C 1
ATOM 3056 O O . LEU A 1 394 ? 24.100 0.029 -35.589 1.00 66.88 394 LEU A O 1
ATOM 3060 N N . GLN A 1 395 ? 24.819 -0.524 -37.639 1.00 66.75 395 GLN A N 1
ATOM 3061 C CA . GLN A 1 395 ? 25.340 0.810 -37.973 1.00 66.75 395 GLN A CA 1
ATOM 3062 C C . GLN A 1 395 ? 24.227 1.813 -38.315 1.00 66.75 395 GLN A C 1
ATOM 3064 O O . GLN A 1 395 ? 24.393 3.013 -38.103 1.00 66.75 395 GLN A O 1
ATOM 3069 N N . ARG A 1 396 ? 23.081 1.330 -38.812 1.00 65.12 396 ARG A N 1
ATOM 3070 C CA . ARG A 1 396 ? 21.894 2.137 -39.156 1.00 65.12 396 ARG A CA 1
ATOM 3071 C C . ARG A 1 396 ? 20.856 2.199 -38.037 1.00 65.12 396 ARG A C 1
ATOM 3073 O O . ARG A 1 396 ? 19.798 2.790 -38.217 1.00 65.12 396 ARG A O 1
ATOM 3080 N N . PHE A 1 397 ? 21.158 1.633 -36.872 1.00 66.25 397 PHE A N 1
ATOM 3081 C CA . PHE A 1 397 ? 20.205 1.470 -35.778 1.00 66.25 397 PHE A CA 1
ATOM 3082 C C . PHE A 1 397 ? 19.506 2.781 -35.362 1.00 66.25 397 PHE A C 1
ATOM 3084 O O . PHE A 1 397 ? 18.318 2.771 -35.061 1.00 66.25 397 PHE A O 1
ATOM 3091 N N . LYS A 1 398 ? 20.207 3.926 -35.398 1.00 62.50 398 LYS A N 1
ATOM 3092 C CA . LYS A 1 398 ? 19.642 5.237 -35.017 1.00 62.50 398 LYS A CA 1
ATOM 3093 C C . LYS A 1 398 ? 18.567 5.771 -35.974 1.00 62.50 398 LYS A C 1
ATOM 3095 O O . LYS A 1 398 ? 17.816 6.654 -35.582 1.00 62.50 398 LYS A O 1
ATOM 3100 N N . THR A 1 399 ? 18.511 5.281 -37.210 1.00 64.38 399 THR A N 1
ATOM 3101 C CA . THR A 1 399 ? 17.591 5.758 -38.257 1.00 64.38 399 THR A CA 1
ATOM 3102 C C . THR A 1 399 ? 16.440 4.795 -38.541 1.00 64.38 399 THR A C 1
ATOM 3104 O O . THR A 1 399 ? 15.536 5.142 -39.297 1.00 64.38 399 THR A O 1
ATOM 3107 N N . ILE A 1 400 ? 16.448 3.591 -37.961 1.00 74.50 400 ILE A N 1
ATOM 3108 C CA . ILE A 1 400 ? 15.399 2.590 -38.181 1.00 74.50 400 ILE A CA 1
ATOM 3109 C C . ILE A 1 400 ? 14.227 2.854 -37.226 1.00 74.50 400 ILE A C 1
ATOM 3111 O O . ILE A 1 400 ? 14.407 2.984 -36.015 1.00 74.50 400 ILE A O 1
ATOM 3115 N N . ALA A 1 401 ? 13.011 2.903 -37.773 1.00 75.62 401 ALA A N 1
ATOM 3116 C CA . ALA A 1 401 ? 11.791 3.049 -36.988 1.00 75.62 401 ALA A CA 1
ATOM 3117 C C . ALA A 1 401 ? 11.532 1.814 -36.105 1.00 75.62 401 ALA A C 1
ATOM 3119 O O . ALA A 1 401 ? 11.749 0.672 -36.517 1.00 75.62 401 ALA A O 1
ATOM 3120 N N . ARG A 1 402 ? 11.003 2.045 -34.895 1.00 78.44 402 ARG A N 1
ATOM 3121 C CA . ARG A 1 402 ? 10.679 0.997 -33.910 1.00 78.44 402 ARG A CA 1
ATOM 3122 C C . ARG A 1 402 ? 9.761 -0.091 -34.482 1.00 78.44 402 ARG A C 1
ATOM 3124 O O . ARG A 1 402 ? 9.989 -1.269 -34.229 1.00 78.44 402 ARG A O 1
ATOM 3131 N N . SER A 1 403 ? 8.772 0.292 -35.288 1.00 78.31 403 SER A N 1
ATOM 3132 C CA . SER A 1 403 ? 7.813 -0.632 -35.906 1.00 78.31 403 SER A CA 1
ATOM 3133 C C . SER A 1 403 ? 8.488 -1.701 -36.769 1.00 78.31 403 SER A C 1
ATOM 3135 O O . SER A 1 403 ? 8.107 -2.861 -36.698 1.00 78.31 403 SER A O 1
ATOM 3137 N N . THR A 1 404 ? 9.535 -1.349 -37.518 1.00 80.56 404 THR A N 1
ATOM 3138 C CA . THR A 1 404 ? 10.288 -2.282 -38.378 1.00 80.56 404 THR A CA 1
ATOM 3139 C C . THR A 1 404 ? 11.126 -3.284 -37.576 1.00 80.56 404 THR A C 1
ATOM 3141 O O . THR A 1 404 ? 11.436 -4.382 -38.044 1.00 80.56 404 THR A O 1
ATOM 3144 N N . MET A 1 405 ? 11.519 -2.912 -36.358 1.00 77.88 405 MET A N 1
ATOM 3145 C CA . MET A 1 405 ? 12.279 -3.780 -35.457 1.00 77.88 405 MET A CA 1
ATOM 3146 C C . MET A 1 405 ? 11.374 -4.784 -34.736 1.00 77.88 405 MET A C 1
ATOM 3148 O O . MET A 1 405 ? 11.823 -5.877 -34.403 1.00 77.88 405 MET A O 1
ATOM 3152 N N . GLU A 1 406 ? 10.105 -4.427 -34.526 1.00 81.75 406 GLU A N 1
ATOM 3153 C CA . GLU A 1 406 ? 9.103 -5.244 -33.832 1.00 81.75 406 GLU A CA 1
ATOM 3154 C C . GLU A 1 406 ? 8.330 -6.206 -34.767 1.00 81.75 406 GLU A C 1
ATOM 3156 O O . GLU A 1 406 ? 7.427 -6.905 -34.307 1.00 81.75 406 GLU A O 1
ATOM 3161 N N . THR A 1 407 ? 8.685 -6.294 -36.058 1.00 81.94 407 THR A N 1
ATOM 3162 C CA . THR A 1 407 ? 8.106 -7.255 -37.021 1.00 81.94 407 THR A CA 1
ATOM 3163 C C . THR A 1 407 ? 8.958 -8.515 -37.206 1.00 81.94 407 THR A C 1
ATOM 3165 O O . THR A 1 407 ? 10.192 -8.471 -37.136 1.00 81.94 407 THR A O 1
ATOM 3168 N N . ASP A 1 408 ? 8.292 -9.637 -37.504 1.00 83.44 408 ASP A N 1
ATOM 3169 C CA . ASP A 1 408 ? 8.890 -10.952 -37.794 1.00 83.44 408 ASP A CA 1
ATOM 3170 C C . ASP A 1 408 ? 9.834 -11.465 -36.692 1.00 83.44 408 ASP A C 1
ATOM 3172 O O . ASP A 1 408 ? 10.961 -11.898 -36.944 1.00 83.44 408 ASP A O 1
ATOM 3176 N N . LEU A 1 409 ? 9.379 -11.381 -35.439 1.00 83.31 409 LEU A N 1
ATOM 3177 C CA . LEU A 1 409 ? 10.109 -11.895 -34.282 1.00 83.31 409 LEU A CA 1
ATOM 3178 C C . LEU A 1 409 ? 9.988 -13.423 -34.190 1.00 83.31 409 LEU A C 1
ATOM 3180 O O . LEU A 1 409 ? 8.904 -13.991 -34.323 1.00 83.31 409 LEU A O 1
ATOM 3184 N N . VAL A 1 410 ? 11.097 -14.085 -33.875 1.00 83.94 410 VAL A N 1
ATOM 3185 C CA . VAL A 1 410 ? 11.135 -15.505 -33.516 1.00 83.94 410 VAL A CA 1
ATOM 3186 C C . VAL A 1 410 ? 10.674 -15.658 -32.073 1.00 83.94 410 VAL A C 1
ATOM 3188 O O . VAL A 1 410 ? 11.250 -15.056 -31.163 1.00 83.94 410 VAL A O 1
ATOM 3191 N N . PHE A 1 411 ? 9.645 -16.476 -31.864 1.00 81.94 411 PHE A N 1
ATOM 3192 C CA . PHE A 1 411 ? 9.088 -16.752 -30.545 1.00 81.94 411 PHE A CA 1
ATOM 3193 C C . PHE A 1 411 ? 10.101 -17.480 -29.643 1.00 81.94 411 PHE A C 1
ATOM 3195 O O . PHE A 1 411 ? 10.661 -18.506 -30.025 1.00 81.94 411 PHE A O 1
ATOM 3202 N N . GLY A 1 412 ? 10.332 -16.937 -28.446 1.00 74.50 412 GLY A N 1
ATOM 3203 C CA . GLY A 1 412 ? 11.323 -17.413 -27.475 1.00 74.50 412 GLY A CA 1
ATOM 3204 C C . GLY A 1 412 ? 10.740 -18.121 -26.247 1.00 74.50 412 GLY A C 1
ATOM 3205 O O . GLY A 1 412 ? 11.504 -18.500 -25.364 1.00 74.50 412 GLY A O 1
ATOM 3206 N N . GLY A 1 413 ? 9.417 -18.295 -26.169 1.00 79.94 413 GLY A N 1
ATOM 3207 C CA . GLY A 1 413 ? 8.728 -18.906 -25.026 1.00 79.94 413 GLY A CA 1
ATOM 3208 C C . GLY A 1 413 ? 7.949 -17.909 -24.163 1.00 79.94 413 GLY A C 1
ATOM 3209 O O . GLY A 1 413 ? 7.975 -16.698 -24.388 1.00 79.94 413 GLY A O 1
ATOM 3210 N N . PHE A 1 414 ? 7.242 -18.436 -23.165 1.00 81.62 414 PHE A N 1
ATOM 3211 C CA . PHE A 1 414 ? 6.470 -17.684 -22.178 1.00 81.62 414 PHE A CA 1
ATOM 3212 C C . PHE A 1 414 ? 7.134 -17.767 -20.807 1.00 81.62 414 PHE A C 1
ATOM 3214 O O . PHE A 1 414 ? 7.245 -18.849 -20.243 1.00 81.62 414 PHE A O 1
ATOM 3221 N N . VAL A 1 415 ? 7.537 -16.641 -20.234 1.00 83.88 415 VAL A N 1
ATOM 3222 C CA . VAL A 1 415 ? 7.977 -16.576 -18.837 1.00 83.88 415 VAL A CA 1
ATOM 3223 C C . VAL A 1 415 ? 6.754 -16.587 -17.940 1.00 83.88 415 VAL A C 1
ATOM 3225 O O . VAL A 1 415 ? 5.847 -15.780 -18.144 1.00 83.88 415 VAL A O 1
ATOM 3228 N N . VAL A 1 416 ? 6.750 -17.465 -16.943 1.00 83.31 416 VAL A N 1
ATOM 3229 C CA . VAL A 1 416 ? 5.702 -17.530 -15.922 1.00 83.31 416 VAL A CA 1
ATOM 3230 C C . VAL A 1 416 ? 6.272 -17.020 -14.602 1.00 83.31 416 VAL A C 1
ATOM 3232 O O . VAL A 1 416 ? 7.259 -17.552 -14.086 1.00 83.31 416 VAL A O 1
ATOM 3235 N N . LEU A 1 417 ? 5.652 -15.966 -14.083 1.00 81.44 417 LEU A N 1
ATOM 3236 C CA . LEU A 1 417 ? 5.973 -15.321 -12.815 1.00 81.44 417 LEU A CA 1
ATOM 3237 C C . LEU A 1 417 ? 4.767 -15.418 -11.891 1.00 81.44 417 LEU A C 1
ATOM 3239 O O . LEU A 1 417 ? 3.629 -15.302 -12.348 1.00 81.44 417 LEU A O 1
ATOM 3243 N N . ASP A 1 418 ? 5.018 -15.562 -10.601 1.00 81.88 418 ASP A N 1
ATOM 3244 C CA . ASP A 1 418 ? 3.968 -15.590 -9.591 1.00 81.88 418 ASP A CA 1
ATOM 3245 C C . ASP A 1 418 ? 4.346 -14.734 -8.378 1.00 81.88 418 ASP A C 1
ATOM 3247 O O . ASP A 1 418 ? 5.524 -14.451 -8.141 1.00 81.88 418 ASP A O 1
ATOM 3251 N N . CYS A 1 419 ? 3.333 -14.296 -7.637 1.00 77.69 419 CYS A N 1
ATOM 3252 C CA . CYS A 1 419 ? 3.478 -13.632 -6.348 1.00 77.69 419 CYS A CA 1
ATOM 3253 C C . CYS A 1 419 ? 3.037 -14.622 -5.266 1.00 77.69 419 CYS A C 1
ATOM 3255 O O . CYS A 1 419 ? 1.833 -14.721 -5.008 1.00 77.69 419 CYS A O 1
ATOM 3257 N N . PRO A 1 420 ? 3.970 -15.355 -4.635 1.00 82.88 420 PRO A N 1
ATOM 3258 C CA . PRO A 1 420 ? 3.602 -16.374 -3.670 1.00 82.88 420 PRO A CA 1
ATOM 3259 C C . PRO A 1 420 ? 2.906 -15.759 -2.452 1.00 82.88 420 PRO A C 1
ATOM 3261 O O . PRO A 1 420 ? 3.135 -14.607 -2.062 1.00 82.88 420 PRO A O 1
ATOM 3264 N N . LEU A 1 421 ? 2.053 -16.560 -1.818 1.00 85.44 421 LEU A N 1
ATOM 3265 C CA . LEU A 1 421 ? 1.485 -16.231 -0.517 1.00 85.44 421 LEU A CA 1
ATOM 3266 C C . LEU A 1 421 ? 2.601 -16.114 0.526 1.00 85.44 421 LEU A C 1
ATOM 3268 O O . LEU A 1 421 ? 3.566 -16.881 0.510 1.00 85.44 421 LEU A O 1
ATOM 3272 N N . LYS A 1 422 ? 2.464 -15.172 1.466 1.00 88.06 422 LYS A N 1
ATOM 3273 C CA . LYS A 1 422 ? 3.353 -15.157 2.636 1.00 88.06 422 LYS A CA 1
ATOM 3274 C C . LYS A 1 422 ? 3.180 -16.465 3.419 1.00 88.06 422 LYS A C 1
ATOM 3276 O O . LYS A 1 422 ? 2.054 -16.962 3.505 1.00 88.06 422 LYS A O 1
ATOM 3281 N N . PRO A 1 423 ? 4.257 -16.996 4.023 1.00 86.88 423 PRO A N 1
ATOM 3282 C CA . PRO A 1 423 ? 4.213 -18.284 4.715 1.00 86.88 423 PRO A CA 1
ATOM 3283 C C . PRO A 1 423 ? 3.149 -18.312 5.822 1.00 86.88 423 PRO A C 1
ATOM 3285 O O . PRO A 1 423 ? 2.433 -19.296 5.957 1.00 86.88 423 PRO A O 1
ATOM 3288 N N . ASP A 1 424 ? 2.971 -17.195 6.531 1.00 89.25 424 ASP A N 1
ATOM 3289 C CA . ASP A 1 424 ? 2.031 -17.092 7.653 1.00 89.25 424 ASP A CA 1
ATOM 3290 C C . ASP A 1 424 ? 0.571 -16.870 7.214 1.00 89.25 424 ASP A C 1
ATOM 3292 O O . ASP A 1 424 ? -0.353 -17.015 8.018 1.00 89.25 424 ASP A O 1
ATOM 3296 N N . THR A 1 425 ? 0.329 -16.504 5.948 1.00 90.31 425 THR A N 1
ATOM 3297 C CA . THR A 1 425 ? -1.012 -16.135 5.465 1.00 90.31 425 THR A CA 1
ATOM 3298 C C . THR A 1 425 ? -2.003 -17.282 5.624 1.00 90.31 425 THR A C 1
ATOM 3300 O O . THR A 1 425 ? -3.126 -17.067 6.084 1.00 90.31 425 THR A O 1
ATOM 3303 N N . ALA A 1 426 ? -1.594 -18.502 5.270 1.00 87.94 426 ALA A N 1
ATOM 3304 C CA . ALA A 1 426 ? -2.466 -19.671 5.335 1.00 87.94 426 ALA A CA 1
ATOM 3305 C C . ALA A 1 426 ? -2.932 -19.958 6.773 1.00 87.94 426 ALA A C 1
ATOM 3307 O O . ALA A 1 426 ? -4.124 -20.170 7.011 1.00 87.94 426 ALA A O 1
ATOM 3308 N N . ASP A 1 427 ? -2.014 -19.884 7.738 1.00 91.00 427 ASP A N 1
ATOM 3309 C CA . ASP A 1 427 ? -2.299 -20.158 9.148 1.00 91.00 427 ASP A CA 1
ATOM 3310 C C . ASP A 1 427 ? -3.192 -19.078 9.772 1.00 91.00 427 ASP A C 1
ATOM 3312 O O . ASP A 1 427 ? -4.153 -19.389 10.484 1.00 91.00 427 ASP A O 1
ATOM 3316 N N . VAL A 1 428 ? -2.926 -17.803 9.468 1.00 91.19 428 VAL A N 1
ATOM 3317 C CA . VAL A 1 428 ? -3.724 -16.669 9.966 1.00 91.19 428 VAL A CA 1
ATOM 3318 C C . VAL A 1 428 ? -5.162 -16.754 9.467 1.00 91.19 428 VAL A C 1
ATOM 3320 O O . VAL A 1 428 ? -6.101 -16.626 10.254 1.00 91.19 428 VAL A O 1
ATOM 3323 N N . ILE A 1 429 ? -5.351 -17.014 8.176 1.00 91.06 429 ILE A N 1
ATOM 3324 C CA . ILE A 1 429 ? -6.682 -17.140 7.580 1.00 91.06 429 ILE A CA 1
ATOM 3325 C C . ILE A 1 429 ? -7.433 -18.328 8.173 1.00 91.06 429 ILE A C 1
ATOM 3327 O O . ILE A 1 429 ? -8.616 -18.216 8.496 1.00 91.06 429 ILE A O 1
ATOM 3331 N N . LEU A 1 430 ? -6.746 -19.448 8.389 1.00 90.19 430 LEU A N 1
ATOM 3332 C CA . LEU A 1 430 ? -7.330 -20.619 9.029 1.00 90.19 430 LEU A CA 1
ATOM 3333 C C . LEU A 1 430 ? -7.767 -20.323 10.471 1.00 90.19 430 LEU A C 1
ATOM 3335 O O . LEU A 1 430 ? -8.849 -20.750 10.878 1.00 90.19 430 LEU A O 1
ATOM 3339 N N . HIS A 1 431 ? -6.980 -19.568 11.239 1.00 91.56 431 HIS A N 1
ATOM 3340 C CA . HIS A 1 431 ? -7.360 -19.130 12.585 1.00 91.56 431 HIS A CA 1
ATOM 3341 C C . HIS A 1 431 ? -8.550 -18.167 12.581 1.00 91.56 431 HIS A C 1
ATOM 3343 O O . HIS A 1 431 ? -9.445 -18.321 13.411 1.00 91.56 431 HIS A O 1
ATOM 3349 N N . LEU A 1 432 ? -8.597 -17.224 11.640 1.00 91.50 432 LEU A N 1
ATOM 3350 C CA . LEU A 1 432 ? -9.702 -16.270 11.519 1.00 91.50 432 LEU A CA 1
ATOM 3351 C C . LEU A 1 432 ? -11.007 -16.932 11.063 1.00 91.50 432 LEU A C 1
ATOM 3353 O O . LEU A 1 432 ? -12.087 -16.592 11.544 1.00 91.50 432 LEU A O 1
ATOM 3357 N N . ASN A 1 433 ? -10.909 -17.924 10.179 1.00 89.12 433 ASN A N 1
ATOM 3358 C CA . ASN A 1 433 ? -12.059 -18.710 9.753 1.00 89.12 433 ASN A CA 1
ATOM 3359 C C . ASN A 1 433 ? -12.578 -19.592 10.905 1.00 89.12 433 ASN A C 1
ATOM 3361 O O . ASN A 1 433 ? -13.781 -19.671 11.137 1.00 89.12 433 ASN A O 1
ATOM 3365 N N . LYS A 1 434 ? -11.676 -20.188 11.704 1.00 91.31 434 LYS A N 1
ATOM 3366 C CA . LYS A 1 434 ? -12.042 -20.937 12.924 1.00 91.31 434 LYS A CA 1
ATOM 3367 C C . LYS A 1 434 ? -12.730 -20.073 13.979 1.00 91.31 434 LYS A C 1
ATOM 3369 O O . LYS A 1 434 ? -13.552 -20.586 14.732 1.00 91.31 434 LYS A O 1
ATOM 3374 N N . SER A 1 435 ? -12.401 -18.788 14.053 1.00 90.31 435 SER A N 1
ATOM 3375 C CA . SER A 1 435 ? -13.052 -17.840 14.958 1.00 90.31 435 SER A CA 1
ATOM 3376 C C . SER A 1 435 ? -14.312 -17.197 14.363 1.00 90.31 435 SER A C 1
ATOM 3378 O O . SER A 1 435 ? -14.810 -16.234 14.935 1.00 90.31 435 SER A O 1
ATOM 3380 N N . ASN A 1 436 ? -14.853 -17.736 13.260 1.00 89.44 436 ASN A N 1
ATOM 3381 C CA . ASN A 1 436 ? -16.077 -17.279 12.588 1.00 89.44 436 ASN A CA 1
ATOM 3382 C C . ASN A 1 436 ? -16.040 -15.825 12.085 1.00 89.44 436 ASN A C 1
ATOM 3384 O O . ASN A 1 436 ? -17.092 -15.211 11.902 1.00 89.44 436 ASN A O 1
ATOM 3388 N N . HIS A 1 437 ? -14.856 -15.275 11.807 1.00 91.94 437 HIS A N 1
ATOM 3389 C CA . HIS A 1 437 ? -14.765 -13.966 11.163 1.00 91.94 437 HIS A CA 1
ATOM 3390 C C . HIS A 1 437 ? -15.087 -14.101 9.675 1.00 91.94 437 HIS A C 1
ATOM 3392 O O . HIS A 1 437 ? -14.633 -15.029 8.998 1.00 91.94 437 HIS A O 1
ATOM 3398 N N . LYS A 1 438 ? -15.840 -13.148 9.124 1.00 91.31 438 LYS A N 1
ATOM 3399 C CA . LYS A 1 438 ? -16.100 -13.095 7.685 1.00 91.31 438 LYS A CA 1
ATOM 3400 C C . LYS A 1 438 ? -14.896 -12.482 6.975 1.00 91.31 438 LYS A C 1
ATOM 3402 O O . LYS A 1 438 ? -14.608 -11.302 7.150 1.00 91.31 438 LYS A O 1
ATOM 3407 N N . LEU A 1 439 ? -14.217 -13.271 6.150 1.00 91.69 439 LEU A N 1
ATOM 3408 C CA . LEU A 1 439 ? -13.026 -12.829 5.422 1.00 91.69 439 LEU A CA 1
ATOM 3409 C C . LEU A 1 439 ? -13.406 -12.376 4.013 1.00 91.69 439 LEU A C 1
ATOM 3411 O O . LEU A 1 439 ? -14.029 -13.137 3.265 1.00 91.69 439 LEU A O 1
ATOM 3415 N N . VAL A 1 440 ? -13.033 -11.145 3.668 1.00 91.81 440 VAL A N 1
ATOM 3416 C CA . VAL A 1 440 ? -13.276 -10.536 2.354 1.00 91.81 440 VAL A CA 1
ATOM 3417 C C . VAL A 1 440 ? -11.952 -10.045 1.781 1.00 91.81 440 VAL A C 1
ATOM 3419 O O . VAL A 1 440 ? -11.184 -9.398 2.488 1.00 91.81 440 VAL A O 1
ATOM 3422 N N . MET A 1 441 ? -11.672 -10.331 0.514 1.00 87.75 441 MET A N 1
ATOM 3423 C CA . MET A 1 441 ? -10.518 -9.781 -0.195 1.00 87.75 441 MET A CA 1
ATOM 3424 C C . MET A 1 441 ? -10.959 -8.603 -1.066 1.00 87.75 441 MET A C 1
ATOM 3426 O O . MET A 1 441 ? -11.839 -8.746 -1.906 1.00 87.75 441 MET A O 1
ATOM 3430 N N . ILE A 1 442 ? -10.322 -7.447 -0.895 1.00 86.62 442 ILE A N 1
ATOM 3431 C CA . ILE A 1 442 ? -10.547 -6.251 -1.711 1.00 86.62 442 ILE A CA 1
ATOM 3432 C C . ILE A 1 442 ? -9.245 -5.961 -2.445 1.00 86.62 442 ILE A C 1
ATOM 3434 O O . ILE A 1 442 ? -8.240 -5.656 -1.814 1.00 86.62 442 ILE A O 1
ATOM 3438 N N . THR A 1 443 ? -9.240 -6.056 -3.772 1.00 79.56 443 THR A N 1
ATOM 3439 C CA . THR A 1 443 ? -8.023 -5.830 -4.558 1.00 79.56 443 THR A CA 1
ATOM 3440 C C . THR A 1 443 ? -8.305 -5.085 -5.856 1.00 79.56 443 THR A C 1
ATOM 3442 O O . THR A 1 443 ? -9.367 -5.236 -6.455 1.00 79.56 443 THR A O 1
ATOM 3445 N N . GLY A 1 444 ? -7.336 -4.273 -6.283 1.00 72.88 444 GLY A N 1
ATOM 3446 C CA . GLY A 1 444 ? -7.323 -3.624 -7.597 1.00 72.88 444 GLY A CA 1
ATOM 3447 C C . GLY A 1 444 ? -6.654 -4.456 -8.698 1.00 72.88 444 GLY A C 1
ATOM 3448 O O . GLY A 1 444 ? -6.512 -3.972 -9.820 1.00 72.88 444 GLY A O 1
ATOM 3449 N N . ASP A 1 445 ? -6.208 -5.676 -8.386 1.00 70.12 445 ASP A N 1
ATOM 3450 C CA . ASP A 1 445 ? -5.587 -6.579 -9.354 1.00 70.12 445 ASP A CA 1
ATOM 3451 C C . ASP A 1 445 ? -6.613 -7.192 -10.326 1.00 70.12 445 ASP A C 1
ATOM 3453 O O . ASP A 1 445 ? -7.827 -7.067 -10.176 1.00 70.12 445 ASP A O 1
ATOM 3457 N N . ASN A 1 446 ? -6.116 -7.868 -11.366 1.00 69.62 446 ASN A N 1
ATOM 3458 C CA . ASN A 1 446 ? -6.971 -8.543 -12.339 1.00 69.62 446 ASN A CA 1
ATOM 3459 C 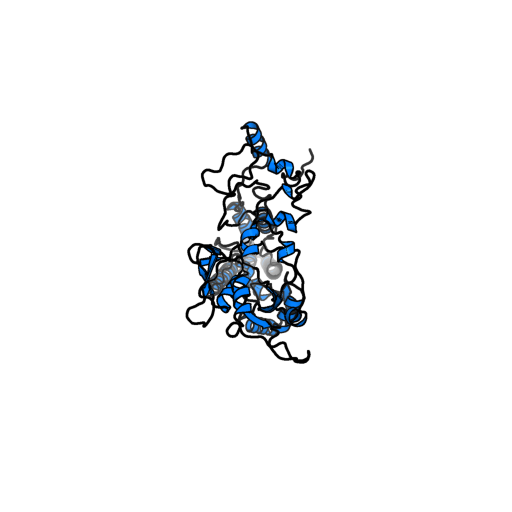C . ASN A 1 446 ? -7.866 -9.597 -11.654 1.00 69.62 446 ASN A C 1
ATOM 3461 O O . ASN A 1 446 ? -7.387 -10.402 -10.859 1.00 69.62 446 ASN A O 1
ATOM 3465 N N . ALA A 1 447 ? -9.146 -9.649 -12.028 1.00 75.88 447 ALA A N 1
ATOM 3466 C CA . ALA A 1 447 ? -10.142 -10.532 -11.424 1.00 75.88 447 ALA A CA 1
ATOM 3467 C C . ALA A 1 447 ? -9.710 -12.010 -11.392 1.00 75.88 447 ALA A C 1
ATOM 3469 O O . ALA A 1 447 ? -9.955 -12.697 -10.409 1.00 75.88 447 ALA A O 1
ATOM 3470 N N . LEU A 1 448 ? -9.016 -12.498 -12.428 1.00 76.44 448 LEU A N 1
ATOM 3471 C CA . LEU A 1 448 ? -8.537 -13.887 -12.469 1.00 76.44 448 LEU A CA 1
ATOM 3472 C C . LEU A 1 448 ? -7.474 -14.181 -11.401 1.00 76.44 448 LEU A C 1
ATOM 3474 O O . LEU A 1 448 ? -7.509 -15.241 -10.785 1.00 76.44 448 LEU A O 1
ATOM 3478 N N . THR A 1 449 ? -6.557 -13.240 -11.150 1.00 74.12 449 THR A N 1
ATOM 3479 C CA . THR A 1 449 ? -5.520 -13.411 -10.121 1.00 74.12 449 THR A CA 1
ATOM 3480 C C . THR A 1 449 ? -6.128 -13.307 -8.725 1.00 74.12 449 THR A C 1
ATOM 3482 O O . THR A 1 449 ? -5.743 -14.052 -7.830 1.00 74.12 449 THR A O 1
ATOM 3485 N N . ALA A 1 450 ? -7.119 -12.429 -8.550 1.00 78.19 450 ALA A N 1
ATOM 3486 C CA . ALA A 1 450 ? -7.877 -12.313 -7.313 1.00 78.19 450 ALA A CA 1
ATOM 3487 C C . ALA A 1 450 ? -8.656 -13.602 -7.003 1.00 78.19 450 ALA A C 1
ATOM 3489 O O . ALA A 1 450 ? -8.577 -14.100 -5.885 1.00 78.19 450 ALA A O 1
ATOM 3490 N N . CYS A 1 451 ? -9.348 -14.181 -7.992 1.00 82.25 451 CYS A N 1
ATOM 3491 C CA . CYS A 1 451 ? -10.083 -15.441 -7.840 1.00 82.25 451 CYS A CA 1
ATOM 3492 C C . CYS A 1 451 ? -9.175 -16.613 -7.473 1.00 82.25 451 CYS A C 1
ATOM 3494 O O . CYS A 1 451 ? -9.539 -17.409 -6.609 1.00 82.25 451 CYS A O 1
ATOM 3496 N N . ASP A 1 452 ? -8.006 -16.723 -8.103 1.00 82.56 452 ASP A N 1
ATOM 3497 C CA . ASP A 1 452 ? -7.068 -17.804 -7.803 1.00 82.56 452 ASP A CA 1
ATOM 3498 C C . ASP A 1 452 ? -6.550 -17.702 -6.359 1.00 82.56 452 ASP A C 1
ATOM 3500 O O . ASP A 1 452 ? -6.712 -18.638 -5.576 1.00 82.56 452 ASP A O 1
ATOM 3504 N N . VAL A 1 453 ? -6.072 -16.522 -5.945 1.00 82.31 453 VAL A N 1
ATOM 3505 C CA . VAL A 1 453 ? -5.609 -16.289 -4.565 1.00 82.31 453 VAL A CA 1
ATOM 3506 C C . VAL A 1 453 ? -6.748 -16.460 -3.553 1.00 82.31 453 VAL A C 1
ATOM 3508 O O . VAL A 1 453 ? -6.542 -17.039 -2.485 1.00 82.31 453 VAL A O 1
ATOM 3511 N N . ALA A 1 454 ? -7.964 -16.011 -3.874 1.00 85.56 454 ALA A N 1
ATOM 3512 C CA . ALA A 1 454 ? -9.134 -16.195 -3.018 1.00 85.56 454 ALA A CA 1
ATOM 3513 C C . ALA A 1 454 ? -9.498 -17.678 -2.856 1.00 85.56 454 ALA A C 1
ATOM 3515 O O . ALA A 1 454 ? -9.829 -18.115 -1.756 1.00 85.56 454 ALA A O 1
ATOM 3516 N N . THR A 1 455 ? -9.348 -18.473 -3.919 1.00 84.81 455 THR A N 1
ATOM 3517 C CA . THR A 1 455 ? -9.565 -19.926 -3.888 1.00 84.81 455 THR A CA 1
ATOM 3518 C C . THR A 1 455 ? -8.497 -20.626 -3.050 1.00 84.81 455 THR A C 1
ATOM 3520 O O . THR A 1 455 ? -8.835 -21.457 -2.209 1.00 84.81 455 THR A O 1
ATOM 3523 N N . GLN A 1 456 ? -7.222 -20.256 -3.211 1.00 82.19 456 GLN A N 1
ATOM 3524 C CA . GLN A 1 456 ? -6.118 -20.801 -2.409 1.00 82.19 456 GLN A CA 1
ATOM 3525 C C . GLN A 1 456 ? -6.270 -20.481 -0.916 1.00 82.19 456 GLN A C 1
ATOM 3527 O O . GLN A 1 456 ? -5.951 -21.302 -0.059 1.00 82.19 456 GLN A O 1
ATOM 3532 N N . THR A 1 457 ? -6.778 -19.289 -0.603 1.00 80.31 457 THR A N 1
ATOM 3533 C CA . THR A 1 457 ? -6.958 -18.813 0.773 1.00 80.31 457 THR A CA 1
ATOM 3534 C C . THR A 1 457 ? -8.348 -19.094 1.348 1.00 80.31 457 THR A C 1
ATOM 3536 O O . THR A 1 457 ? -8.583 -18.832 2.520 1.00 80.31 457 THR A O 1
ATOM 3539 N N . ASN A 1 458 ? -9.282 -19.645 0.572 1.00 80.00 458 ASN A N 1
ATOM 3540 C CA . ASN A 1 458 ? -10.682 -19.828 0.972 1.00 80.00 458 ASN A CA 1
ATOM 3541 C C . ASN A 1 458 ? -11.343 -18.529 1.496 1.00 80.00 458 ASN A C 1
ATOM 3543 O O . ASN A 1 458 ? -12.113 -18.539 2.460 1.00 80.00 458 ASN A O 1
ATOM 3547 N N . THR A 1 459 ? -11.010 -17.393 0.879 1.00 76.75 459 THR A N 1
ATOM 3548 C CA . THR A 1 459 ? -11.594 -16.078 1.183 1.00 76.75 459 THR A CA 1
ATOM 3549 C C . THR A 1 459 ? -12.688 -15.729 0.175 1.00 76.75 459 THR A C 1
ATOM 3551 O O . THR A 1 459 ? -12.718 -16.254 -0.938 1.00 76.75 459 THR A O 1
ATOM 3554 N N . ARG A 1 460 ? -13.641 -14.870 0.563 1.00 74.69 460 ARG A N 1
ATOM 3555 C CA . ARG A 1 460 ? -14.679 -14.382 -0.361 1.00 74.69 460 ARG A CA 1
ATOM 3556 C C . ARG A 1 460 ? -14.195 -13.113 -1.060 1.00 74.69 460 ARG A C 1
ATOM 3558 O O . ARG A 1 460 ? -13.544 -12.286 -0.425 1.00 74.69 460 ARG A O 1
ATOM 3565 N N . LEU A 1 461 ? -14.533 -12.974 -2.340 1.00 57.12 461 LEU A N 1
ATOM 3566 C CA . LEU A 1 461 ? -14.365 -11.737 -3.109 1.00 57.12 461 LEU A CA 1
ATOM 3567 C C . LEU A 1 461 ? -15.586 -10.831 -2.962 1.00 57.12 461 LEU A C 1
ATOM 3569 O O . LEU A 1 461 ? -16.713 -11.379 -2.869 1.00 57.12 461 LEU A O 1
#